Protein 6TJ2 (pdb70)

Secondary structure (DSSP, 8-state):
---EEEEE--SS--GGGGHHHHHHHHHTT-EEE----TTSTT---TT--HHHHHHHHHHHHHHTT--SEEEEEEETHHHHHHHHHHH-GGGEEEEEEEEE--PPTT--SGGGS-HHHHHHHHHHHHHHSSSEEPPPHHHHHHHTSTTS-HHHHHHHHHT---EESHHHHSPP--HHHHH----EEEEEETT--SS-SSTTSIIIIIHHTTSS-EEEEES--SSSHHHH-HHHHHHHHHHHH--/---EEEEE--TT--GGGGHHHHHHHHHTT-EEE----TTSTT---TT--HHHHHHHHHHHHHHHT--SEEEEEEETHHHHHHHHHHH-GGGEEEEEEEEE--PPTT--SGGGS-HHHHHHHHHHHHHHSSSEEPPPHHHHHHHTSTTS-HHHHHHHHTT-PPEESHHHH-----HHHHH----EEEEEETT--SS-SSTTSIIIIIHHTTSS-EEEEES--SSSHHHH-HHHHHHHHHHHH--/--EEEEE--SS--GGGGHHHHHHHHHTT-EEE----TTSTT---TT--HHHHHHHHHHHHHHTT--SEEEEEEETHHHHHHHHHHHSGGGEEEEEEEEE--PPTT--SGGGS-HHHHHHHHHHHHHHSSSEE---HHHHHHHTSTTS-HHHHHHHHHT-PPEESHHHHS----HHHHH--S-EEEEEETT--SS-SSTTSIIIIIHHTTSS-EEEEES--SSSHHHH-HHHHHHHHHHHH--

Nearest PDB structures (foldseek):
  6tj2-assembly1_C  TM=1.004E+00  e=2.097E-55  Paenibacillus sp. VTT E-133280
  8ynv-assembly4_D  TM=6.968E-01  e=6.556E-12  Bacillus thuringiensis
  8ynw-assembly4_D  TM=6.694E-01  e=3.929E-11  Bacillus thuringiensis
  5z82-assembly1_A  TM=6.904E-01  e=8.462E-10  Striga hermonthica
  3bf8-assembly2_B  TM=5.381E-01  e=4.464E-10  Escherichia coli

Sequence (728 aa):
TPLTFVLIHGSWATAGFWDETASELRKLGHTVYTPEYAGHGADKNNNVTHEQITKSVVDYIKQKDLKDFILLGHSFGGSVIQTVSQQVPDRIKRIVFFDAFAPLDGQSVADQFPAESLKSFEQLRDASGNNTITLPFPLFRDTFVNTASLAQAQAFYKQAPPEPATPLFEKLDLKKFYSLQIPKSYLYLTEDTAIPQGPYGFHPTQSSHLGVFRFIEGKGDHMTTVRTEPKMMAELMVKAGRDTPLTFVLIHGSWATAGFWDETASELRKLGHTVYTPEYAGHGADKKNNNVTHEQITKSVVDYIKQKDLKDFILLGHSSFGGSVIQTVSQQVPDRIKRIVFFDAFAPLDGQSVADQFPAESLKSFEQLRDASGNNTITLPFPLFRDTFVNTASLAQAQAFYKQAPPEPATPLFEKLDLKKFYSLQIPKSYLYLTEDTAIPQGPYGFHPTQSSHLGVFRFIEGKGDHMTTVRTEPKMMAELMVKAGRDPLTFVLIHGSWATAGFWDETASELRKLGHTVYTPEYAGHGADKNNNVTHEQITKSVVDYIKQKDLKDFILLGHSFGGSVIQTVSQQVPDRIKRIVFFDAFAPLDGQSVADQFPAESLKSFEQLRDASGNNTITLPFPLFRDTFVNTASLAQAQAFYKQAPPEPATPLFEKLDLKKFYSLQIPKSYLYLTEDTAIPQGPYGFHPTQSSHLGVFRFIEGKGDHMTTVRTEPKMMAELMVKAGRD

Structure (mmCIF, N/CA/C/O backbone):
data_6TJ2
#
_entry.id   6TJ2
#
_cell.length_a   47.860
_cell.length_b   112.430
_cell.length_c   126.850
_cell.angle_alpha   90.000
_cell.angle_beta   90.000
_cell.angle_gamma   90.000
#
_symmetry.space_group_name_H-M   'P 21 21 21'
#
loop_
_entity.id
_entity.type
_entity.pdbx_description
1 polymer 'Alpha/beta hydrolase'
2 water water
#
loop_
_atom_site.group_PDB
_atom_site.id
_atom_site.type_symbol
_atom_site.label_atom_id
_atom_site.label_alt_id
_atom_site.label_comp_id
_atom_site.label_asym_id
_atom_site.label_entity_id
_atom_site.label_seq_id
_atom_site.pdbx_PDB_ins_code
_atom_site.Cartn_x
_atom_site.Cartn_y
_atom_site.Cartn_z
_atom_site.occupancy
_atom_site.B_iso_or_equiv
_atom_site.auth_seq_id
_atom_site.auth_comp_id
_atom_site.auth_asym_id
_atom_site.auth_atom_id
_atom_site.pdbx_PDB_model_num
ATOM 1 N N . THR A 1 43 ? 28.398 102.039 138.841 1.00 19.58 11 THR A N 1
ATOM 2 C CA . THR A 1 43 ? 29.132 101.349 139.918 1.00 22.91 11 THR A CA 1
ATOM 3 C C . THR A 1 43 ? 30.207 102.306 140.424 1.00 18.83 11 THR A C 1
ATOM 4 O O . THR A 1 43 ? 30.890 102.900 139.611 1.00 17.05 11 THR A O 1
ATOM 8 N N . PRO A 1 44 ? 30.435 102.460 141.740 1.00 15.66 12 PRO A N 1
ATOM 9 C CA . PRO A 1 44 ? 31.525 103.300 142.219 1.00 15.80 12 PRO A CA 1
ATOM 10 C C . PRO A 1 44 ? 32.901 102.753 141.811 1.00 13.96 12 PRO A C 1
ATOM 11 O O . PRO A 1 44 ? 33.123 101.543 141.756 1.00 15.74 12 PRO A O 1
ATOM 15 N N . LEU A 1 45 ? 33.760 103.675 141.466 1.00 13.62 13 LEU A N 1
ATOM 16 C CA . LEU A 1 45 ? 35.132 103.434 141.007 1.00 13.94 13 LEU A CA 1
ATOM 17 C C . LEU A 1 45 ? 36.108 104.074 142.011 1.00 12.90 13 LEU A C 1
ATOM 18 O O . LEU A 1 45 ? 35.758 105.052 142.702 1.00 14.19 13 LEU A O 1
ATOM 23 N N . THR A 1 46 ? 37.316 103.528 142.055 1.00 13.23 14 THR A N 1
ATOM 24 C CA . THR A 1 46 ? 38.390 104.148 142.824 1.00 13.57 14 THR A CA 1
ATOM 25 C C . THR A 1 46 ? 39.419 104.598 141.795 1.00 12.61 14 THR A C 1
ATOM 26 O O . THR A 1 46 ? 39.892 103.764 141.007 1.00 14.34 14 THR A O 1
ATOM 30 N N . PHE A 1 47 ? 39.771 105.855 141.801 1.00 11.62 15 PHE A N 1
ATOM 31 C CA . PHE A 1 47 ? 40.797 106.462 140.908 1.00 11.69 15 PHE A CA 1
ATOM 32 C C . PHE A 1 47 ? 42.029 106.786 141.731 1.00 11.15 15 PHE A C 1
ATOM 33 O O . PHE A 1 47 ? 41.944 107.365 142.845 1.00 12.21 15 PHE A O 1
ATOM 41 N N . VAL A 1 48 ? 43.187 106.540 141.151 1.00 11.14 16 VAL A N 1
ATOM 42 C CA . VAL A 1 48 ? 44.495 107.084 141.580 1.00 10.72 16 VAL A CA 1
ATOM 43 C C . VAL A 1 48 ? 44.975 107.975 140.440 1.00 10.75 16 VAL A C 1
ATOM 44 O O . VAL A 1 48 ? 45.272 107.441 139.350 1.00 10.91 16 VAL A O 1
ATOM 48 N N . LEU A 1 49 ? 45.000 109.283 140.660 1.00 10.50 17 LEU A N 1
ATOM 49 C CA . LEU A 1 49 ? 45.270 110.289 139.615 1.00 10.59 17 LEU A CA 1
ATOM 50 C C . LEU A 1 49 ? 46.713 110.747 139.743 1.00 9.84 17 LEU A C 1
ATOM 51 O O . LEU A 1 49 ? 47.072 111.209 140.827 1.00 11.04 17 LEU A O 1
ATOM 56 N N . ILE A 1 50 ? 47.472 110.633 138.673 1.00 9.55 18 ILE A N 1
ATOM 57 C CA . ILE A 1 50 ? 48.923 110.975 138.605 1.00 10.14 18 ILE A CA 1
ATOM 58 C C . ILE A 1 50 ? 49.093 112.167 137.692 1.00 9.75 18 ILE A C 1
ATOM 59 O O . ILE A 1 50 ? 48.884 112.051 136.473 1.00 10.66 18 ILE A O 1
ATOM 64 N N . HIS A 1 51 ? 49.469 113.299 138.273 1.00 9.86 19 HIS A N 1
ATOM 65 C CA . HIS A 1 51 ? 49.725 114.516 137.502 1.00 9.99 19 HIS A CA 1
ATOM 66 C C . HIS A 1 51 ? 50.990 114.350 136.651 1.00 9.85 19 HIS A C 1
ATOM 67 O O . HIS A 1 51 ? 51.806 113.452 136.909 1.00 10.16 19 HIS A O 1
ATOM 74 N N . GLY A 1 52 ? 51.169 115.291 135.755 1.00 10.66 20 GLY A N 1
ATOM 75 C CA . GLY A 1 52 ? 52.346 115.351 134.910 1.00 10.29 20 GLY A CA 1
ATOM 76 C C . GLY A 1 52 ? 53.276 116.476 135.286 1.00 10.23 20 GLY A C 1
ATOM 77 O O . GLY A 1 52 ? 53.314 116.921 136.454 1.00 10.42 20 GLY A O 1
ATOM 78 N N . SER A 1 53 ? 54.110 116.879 134.356 1.00 11.25 21 SER A N 1
ATOM 79 C CA . SER A 1 53 ? 55.166 117.881 134.599 1.00 10.45 21 SER A CA 1
ATOM 80 C C . SER A 1 53 ? 54.565 119.281 134.729 1.00 10.80 21 SER A C 1
ATOM 81 O O . SER A 1 53 ? 53.423 119.576 134.245 1.00 11.56 21 SER A O 1
ATOM 84 N N . TRP A 1 54 ? 55.288 120.171 135.386 1.00 10.85 22 TRP A N 1
ATOM 85 C CA . TRP A 1 54 ? 54.866 121.576 135.551 1.00 10.83 22 TRP A CA 1
ATOM 86 C C . TRP A 1 54 ? 53.514 121.576 136.298 1.00 10.90 22 TRP A C 1
ATOM 87 O O . TRP A 1 54 ? 52.641 122.371 135.949 1.00 11.50 22 TRP A O 1
ATOM 98 N N . ALA A 1 55 ? 53.345 120.701 137.252 1.00 11.22 23 ALA A N 1
ATOM 99 C CA . ALA A 1 55 ? 52.073 120.514 137.950 1.00 11.36 23 ALA A CA 1
ATOM 100 C C . ALA A 1 55 ? 52.371 119.874 139.295 1.00 11.97 23 ALA A C 1
ATOM 101 O O . ALA A 1 55 ? 53.418 119.281 139.521 1.00 11.62 23 ALA A O 1
ATOM 103 N N . THR A 1 56 ? 51.423 119.964 140.192 1.00 11.94 24 THR A N 1
ATOM 104 C CA . THR A 1 56 ? 51.419 119.290 141.495 1.00 12.19 24 THR A CA 1
ATOM 105 C C . THR A 1 56 ? 50.124 118.479 141.614 1.00 11.74 24 THR A C 1
ATOM 106 O O . THR A 1 56 ? 49.255 118.488 140.712 1.00 12.11 24 THR A O 1
ATOM 110 N N . ALA A 1 57 ? 49.960 117.790 142.728 1.00 11.84 25 ALA A N 1
ATOM 111 C CA . ALA A 1 57 ? 48.699 117.052 143.001 1.00 12.27 25 ALA A CA 1
ATOM 112 C C . ALA A 1 57 ? 47.500 118.003 142.955 1.00 12.53 25 ALA A C 1
ATOM 113 O O . ALA A 1 57 ? 46.375 117.528 142.684 1.00 12.97 25 ALA A O 1
ATOM 115 N N . GLY A 1 58 ? 47.698 119.295 143.212 1.00 11.98 26 GLY A N 1
ATOM 116 C CA . GLY A 1 58 ? 46.646 120.331 143.160 1.00 11.72 26 GLY A CA 1
ATOM 117 C C . GLY A 1 58 ? 46.014 120.477 141.791 1.00 11.20 26 GLY A C 1
ATOM 118 O O . GLY A 1 58 ? 44.918 121.047 141.684 1.00 12.99 26 GLY A O 1
ATOM 119 N N . PHE A 1 59 ? 46.682 120.004 140.757 1.00 11.44 27 PHE A N 1
ATOM 120 C CA . PHE A 1 59 ? 46.121 119.988 139.388 1.00 11.89 27 PHE A CA 1
ATOM 121 C C . PHE A 1 59 ? 44.728 119.393 139.423 1.00 11.59 27 PHE A C 1
ATOM 122 O O . PHE A 1 59 ? 43.897 119.841 138.632 1.00 11.61 27 PHE A O 1
ATOM 130 N N . TRP A 1 60 ? 44.535 118.327 140.205 1.00 11.50 28 TRP A N 1
ATOM 131 C CA . TRP A 1 60 ? 43.294 117.528 140.243 1.00 11.63 28 TRP A CA 1
ATOM 132 C C . TRP A 1 60 ? 42.217 118.102 141.161 1.00 12.23 28 TRP A C 1
ATOM 133 O O . TRP A 1 60 ? 41.170 117.494 141.230 1.00 12.74 28 TRP A O 1
ATOM 144 N N . ASP A 1 61 ? 42.436 119.257 141.798 1.00 11.59 29 ASP A N 1
ATOM 145 C CA . ASP A 1 61 ? 41.523 119.631 142.906 1.00 12.32 29 ASP A CA 1
ATOM 146 C C . ASP A 1 61 ? 40.063 119.643 142.440 1.00 11.61 29 ASP A C 1
ATOM 147 O O . ASP A 1 61 ? 39.199 118.989 143.090 1.00 12.84 29 ASP A O 1
ATOM 152 N N . GLU A 1 62 ? 39.776 120.351 141.380 1.00 11.93 30 GLU A N 1
ATOM 153 C CA . GLU A 1 62 ? 38.354 120.568 140.962 1.00 12.26 30 GLU A CA 1
ATOM 154 C C . GLU A 1 62 ? 37.778 119.270 140.424 1.00 11.67 30 GLU A C 1
ATOM 155 O O . GLU A 1 62 ? 36.622 118.909 140.696 1.00 12.28 30 GLU A O 1
ATOM 161 N N . THR A 1 63 ? 38.503 118.619 139.549 1.00 11.88 31 THR A N 1
ATOM 162 C CA . THR A 1 63 ? 38.008 117.390 138.910 1.00 11.86 31 THR A CA 1
ATOM 163 C C . THR A 1 63 ? 37.854 116.280 139.924 1.00 12.40 31 THR A C 1
ATOM 164 O O . THR A 1 63 ? 36.834 115.524 139.901 1.00 11.90 31 THR A O 1
ATOM 168 N N . ALA A 1 64 ? 38.798 116.138 140.852 1.00 12.07 32 ALA A N 1
ATOM 169 C CA . ALA A 1 64 ? 38.644 115.121 141.912 1.00 11.76 32 ALA A CA 1
ATOM 170 C C . ALA A 1 64 ? 37.387 115.386 142.770 1.00 11.15 32 ALA A C 1
ATOM 171 O O . ALA A 1 64 ? 36.714 114.433 143.101 1.00 12.60 32 ALA A O 1
ATOM 173 N N . SER A 1 65 ? 37.155 116.643 143.077 1.00 12.24 33 SER A N 1
ATOM 174 C CA . SER A 1 65 ? 35.966 117.027 143.877 1.00 13.13 33 SER A CA 1
ATOM 175 C C . SER A 1 65 ? 34.714 116.600 143.116 1.00 15.19 33 SER A C 1
ATOM 176 O O . SER A 1 65 ? 33.772 116.014 143.716 1.00 14.36 33 SER A O 1
ATOM 179 N N . GLU A 1 66 ? 34.654 116.800 141.808 1.00 12.36 34 GLU A N 1
ATOM 180 C CA . GLU A 1 66 ? 33.456 116.388 141.015 1.00 12.64 34 GLU A CA 1
ATOM 181 C C . GLU A 1 66 ? 33.346 114.874 140.952 1.00 12.45 34 GLU A C 1
ATOM 182 O O . GLU A 1 66 ? 32.222 114.333 140.951 1.00 13.84 34 GLU A O 1
ATOM 188 N N . LEU A 1 67 ? 34.442 114.144 140.824 1.00 11.74 35 LEU A N 1
ATOM 189 C CA . LEU A 1 67 ? 34.403 112.674 140.868 1.00 11.94 35 LEU A CA 1
ATOM 190 C C . LEU A 1 67 ? 33.858 112.189 142.201 1.00 13.43 35 LEU A C 1
ATOM 191 O O . LEU A 1 67 ? 33.048 111.219 142.200 1.00 14.15 35 LEU A O 1
ATOM 196 N N . ARG A 1 68 ? 34.249 112.826 143.299 1.00 12.80 36 ARG A N 1
ATOM 197 C CA . ARG A 1 68 ? 33.776 112.386 144.627 1.00 13.40 36 ARG A CA 1
ATOM 198 C C . ARG A 1 68 ? 32.260 112.636 144.740 1.00 15.67 36 ARG A C 1
ATOM 199 O O . ARG A 1 68 ? 31.568 111.823 145.341 1.00 16.85 36 ARG A O 1
ATOM 207 N N . LYS A 1 69 ? 31.761 113.709 144.141 1.00 14.69 37 LYS A N 1
ATOM 208 C CA . LYS A 1 69 ? 30.304 114.001 144.175 1.00 15.80 37 LYS A CA 1
ATOM 209 C C . LYS A 1 69 ? 29.544 112.913 143.437 1.00 17.23 37 LYS A C 1
ATOM 210 O O . LYS A 1 69 ? 28.349 112.735 143.772 1.00 19.24 37 LYS A O 1
ATOM 216 N N . LEU A 1 70 ? 30.110 112.234 142.447 1.00 16.23 38 LEU A N 1
ATOM 217 C CA . LEU A 1 70 ? 29.488 111.123 141.712 1.00 16.99 38 LEU A CA 1
ATOM 218 C C . LEU A 1 70 ? 29.592 109.816 142.487 1.00 16.02 38 LEU A C 1
ATOM 219 O O . LEU A 1 70 ? 29.116 108.795 141.963 1.00 19.25 38 LEU A O 1
ATOM 224 N N . GLY A 1 71 ? 30.231 109.805 143.664 1.00 15.61 39 GLY A N 1
ATOM 225 C CA . GLY A 1 71 ? 30.313 108.619 144.520 1.00 17.19 39 GLY A CA 1
ATOM 226 C C . GLY A 1 71 ? 31.617 107.872 144.398 1.00 15.93 39 GLY A C 1
ATOM 227 O O . GLY A 1 71 ? 31.730 106.764 144.951 1.00 16.95 39 GLY A O 1
ATOM 228 N N . HIS A 1 72 ? 32.564 108.354 143.586 1.00 13.68 40 HIS A N 1
ATOM 229 C CA . HIS A 1 72 ? 33.852 107.673 143.385 1.00 12.97 40 HIS A CA 1
ATOM 230 C C . HIS A 1 72 ? 34.864 108.058 144.478 1.00 12.81 40 HIS A C 1
ATOM 231 O O . HIS A 1 72 ? 34.804 109.178 145.031 1.00 14.88 40 HIS A O 1
ATOM 238 N N . THR A 1 73 ? 35.776 107.162 144.726 1.00 12.62 41 THR A N 1
ATOM 239 C CA . THR A 1 73 ? 36.897 107.377 145.647 1.00 12.53 41 THR A CA 1
ATOM 240 C C . THR A 1 73 ? 38.096 107.858 144.812 1.00 11.84 41 THR A C 1
ATOM 241 O O . THR A 1 73 ? 38.340 107.282 143.751 1.00 12.95 41 THR A O 1
ATO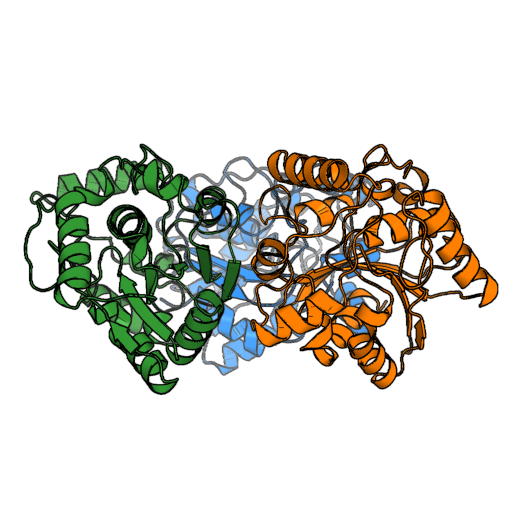M 245 N N . VAL A 1 74 ? 38.714 108.940 145.239 1.00 11.45 42 VAL A N 1
ATOM 246 C CA . VAL A 1 74 ? 39.768 109.563 144.398 1.00 11.42 42 VAL A CA 1
ATOM 247 C C . VAL A 1 74 ? 40.996 109.844 145.267 1.00 11.50 42 VAL A C 1
ATOM 248 O O . VAL A 1 74 ? 40.881 110.590 146.265 1.00 13.44 42 VAL A O 1
ATOM 252 N N . TYR A 1 75 ? 42.129 109.306 144.885 1.00 10.92 43 TYR A N 1
ATOM 253 C CA . TYR A 1 75 ? 43.453 109.565 145.513 1.00 11.80 43 TYR A CA 1
ATOM 254 C C . TYR A 1 75 ? 44.279 110.389 144.536 1.00 11.80 43 TYR A C 1
ATOM 255 O O . TYR A 1 75 ? 44.315 110.067 143.319 1.00 11.69 43 TYR A O 1
ATOM 264 N N . THR A 1 76 ? 44.877 111.461 144.994 1.00 10.96 44 THR A N 1
ATOM 265 C CA . THR A 1 76 ? 45.754 112.350 144.188 1.00 11.37 44 THR A CA 1
ATOM 266 C C . THR A 1 76 ? 47.117 112.481 144.866 1.00 11.14 44 THR A C 1
ATOM 267 O O . THR A 1 76 ? 47.397 113.520 145.445 1.00 12.91 44 THR A O 1
ATOM 271 N N . PRO A 1 77 ? 47.949 111.455 144.800 1.00 11.03 45 PRO A N 1
ATOM 272 C CA . PRO A 1 77 ? 49.243 111.499 145.492 1.00 11.04 45 PRO A CA 1
ATOM 273 C C . PRO A 1 77 ? 50.154 112.552 144.885 1.00 11.35 45 PRO A C 1
ATOM 274 O O . PRO A 1 77 ? 50.182 112.750 143.647 1.00 12.49 45 PRO A O 1
ATOM 278 N N . GLU A 1 78 ? 50.982 113.118 145.731 1.00 11.81 46 GLU A N 1
ATOM 279 C CA . GLU A 1 78 ? 52.157 113.848 145.247 1.00 11.89 46 GLU A CA 1
ATOM 280 C C . GLU A 1 78 ? 53.322 112.845 145.106 1.00 11.57 46 GLU A C 1
ATOM 281 O O . GLU A 1 78 ? 53.259 111.715 145.663 1.00 14.62 46 GLU A O 1
ATOM 287 N N . TYR A 1 79 ? 54.309 113.195 144.296 1.00 10.90 47 TYR A N 1
ATOM 288 C CA . TYR A 1 79 ? 55.434 112.276 144.043 1.00 11.71 47 TYR A CA 1
ATOM 289 C C . TYR A 1 79 ? 56.766 113.014 144.147 1.00 11.13 47 TYR A C 1
ATOM 290 O O . TYR A 1 79 ? 56.782 114.200 144.191 1.00 11.66 47 TYR A O 1
ATOM 299 N N . ALA A 1 80 ? 57.827 112.227 144.112 1.00 11.36 48 ALA A N 1
ATOM 300 C CA . ALA A 1 80 ? 59.176 112.713 144.453 1.00 11.82 48 ALA A CA 1
ATOM 301 C C . ALA A 1 80 ? 59.558 113.903 143.574 1.00 11.50 48 ALA A C 1
ATOM 302 O O . ALA A 1 80 ? 59.265 113.942 142.368 1.00 11.32 48 ALA A O 1
ATOM 304 N N . GLY A 1 81 ? 60.177 114.901 144.205 1.00 12.42 49 GLY A N 1
ATOM 305 C CA . GLY A 1 81 ? 60.692 116.086 143.523 1.00 13.19 49 GLY A CA 1
ATOM 306 C C . GLY A 1 81 ? 59.618 117.031 143.027 1.00 13.50 49 GLY A C 1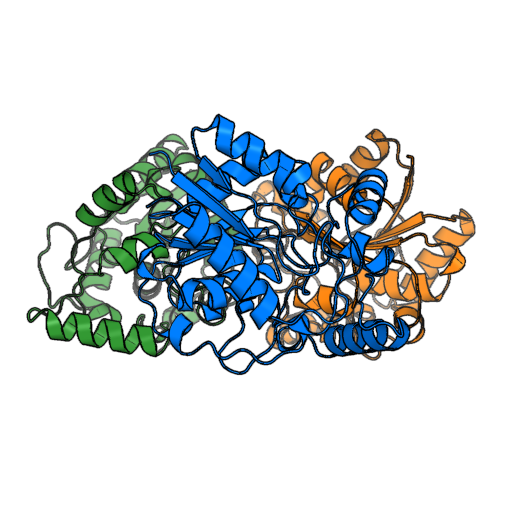
ATOM 307 O O . GLY A 1 81 ? 59.923 117.989 142.304 1.00 14.31 49 GLY A O 1
ATOM 308 N N . HIS A 1 82 ? 58.372 116.791 143.426 1.00 12.10 50 HIS A N 1
ATOM 309 C CA . HIS A 1 82 ? 57.224 117.617 143.034 1.00 12.32 50 HIS A CA 1
ATOM 310 C C . HIS A 1 82 ? 56.456 118.024 144.284 1.00 13.00 50 HIS A C 1
ATOM 311 O O . HIS A 1 82 ? 56.660 117.471 145.375 1.00 13.18 50 HIS A O 1
ATOM 318 N N . GLY A 1 83 ? 55.645 119.044 144.144 1.00 15.34 51 GLY A N 1
ATOM 319 C CA . GLY A 1 83 ? 54.982 119.648 145.312 1.00 14.71 51 GLY A CA 1
ATOM 320 C C . GLY A 1 83 ? 56.007 120.210 146.249 1.00 17.73 51 GLY A C 1
ATOM 321 O O . GLY A 1 83 ? 56.936 120.920 145.814 1.00 18.61 51 GLY A O 1
ATOM 322 N N . ALA A 1 84 ? 55.847 119.965 147.521 1.00 16.19 52 ALA A N 1
ATOM 323 C CA . ALA A 1 84 ? 56.768 120.503 148.520 1.00 17.57 52 ALA A CA 1
ATOM 324 C C . ALA A 1 84 ? 58.076 119.716 148.542 1.00 18.25 52 ALA A C 1
ATOM 325 O O . ALA A 1 84 ? 59.004 120.163 149.212 1.00 20.54 52 ALA A O 1
ATOM 327 N N . ASP A 1 85 ? 58.214 118.566 147.897 1.00 18.42 53 ASP A N 1
ATOM 328 C CA . ASP A 1 85 ? 59.470 117.753 147.947 1.00 16.96 53 ASP A CA 1
ATOM 329 C C . ASP A 1 85 ? 60.512 118.345 146.985 1.00 17.69 53 ASP A C 1
ATOM 330 O O . ASP A 1 85 ? 60.346 118.227 145.776 1.00 19.51 53 ASP A O 1
ATOM 335 N N . LYS A 1 86 ? 61.526 119.084 147.451 1.00 18.78 54 LYS A N 1
ATOM 336 C CA . LYS A 1 86 ? 62.512 119.789 146.596 1.00 19.92 54 LYS A CA 1
ATOM 337 C C . LYS A 1 86 ? 63.633 118.831 146.256 1.00 19.49 54 LYS A C 1
ATOM 338 O O . LYS A 1 86 ? 64.383 118.400 147.123 1.00 21.01 54 LYS A O 1
ATOM 344 N N . ASN A 1 87 ? 63.710 118.476 144.980 1.00 15.20 55 ASN A N 1
ATOM 345 C CA . ASN A 1 87 ? 64.817 117.629 144.499 1.00 14.85 55 ASN A CA 1
ATOM 346 C C . ASN A 1 87 ? 64.980 117.835 143.001 1.00 15.06 55 ASN A C 1
ATOM 347 O O . ASN A 1 87 ? 64.355 117.115 142.200 1.00 14.40 55 ASN A O 1
ATOM 352 N N . ASN A 1 88 ? 65.787 118.811 142.631 1.00 13.83 56 ASN A N 1
ATOM 353 C CA . ASN A 1 88 ? 66.057 119.108 141.209 1.00 13.60 56 ASN A CA 1
ATOM 354 C C . ASN A 1 88 ? 66.734 117.935 140.497 1.00 13.26 56 ASN A C 1
ATOM 355 O O . ASN A 1 88 ? 66.708 117.936 139.270 1.00 13.47 56 ASN A O 1
ATOM 360 N N . ASN A 1 89 ? 67.289 116.996 141.242 1.00 13.70 57 ASN A N 1
ATOM 361 C CA . ASN A 1 89 ? 67.993 115.850 140.658 1.00 13.90 57 ASN A CA 1
ATOM 362 C C . ASN A 1 89 ? 67.207 114.562 140.779 1.00 12.82 57 ASN A C 1
ATOM 363 O O . ASN A 1 89 ? 67.749 113.465 140.557 1.00 13.93 57 ASN A O 1
ATOM 368 N N . VAL A 1 90 ? 65.905 114.667 141.036 1.00 12.30 58 VAL A N 1
ATOM 369 C CA . VAL A 1 90 ? 65.033 113.479 141.134 1.00 11.86 58 VAL A CA 1
ATOM 370 C C . VAL A 1 90 ? 65.090 112.655 139.851 1.00 10.95 58 VAL A C 1
ATOM 371 O O . VAL A 1 90 ? 65.244 113.209 138.744 1.00 11.97 58 VAL A O 1
ATOM 375 N N . THR A 1 91 ? 65.009 111.323 140.024 1.00 11.46 59 THR A N 1
ATOM 376 C CA . THR A 1 91 ? 64.983 110.374 138.905 1.00 11.46 59 THR A CA 1
ATOM 377 C C . THR A 1 91 ? 63.604 109.772 138.696 1.00 11.66 59 THR A C 1
ATOM 378 O O . THR A 1 91 ? 62.750 109.795 139.581 1.00 11.14 59 THR A O 1
ATOM 382 N N . HIS A 1 92 ? 63.421 109.181 137.534 1.00 10.86 60 HIS A N 1
ATOM 383 C CA . HIS A 1 92 ? 62.140 108.469 137.243 1.00 11.16 60 HIS A CA 1
ATOM 384 C C . HIS A 1 92 ? 61.942 107.324 138.224 1.00 11.76 60 HIS A C 1
ATOM 385 O O . HIS A 1 92 ? 60.797 107.085 138.688 1.00 12.33 60 HIS A O 1
ATOM 392 N N . GLU A 1 93 ? 62.997 106.626 138.610 1.00 12.27 61 GLU A N 1
ATOM 393 C CA . GLU A 1 93 ? 62.884 105.524 139.581 1.00 12.84 61 GLU A CA 1
ATOM 394 C C . GLU A 1 93 ? 62.393 106.068 140.921 1.00 12.32 61 GLU A C 1
ATOM 395 O O . GLU A 1 93 ? 61.566 105.429 141.548 1.00 12.55 61 GLU A O 1
ATOM 401 N N . GLN A 1 94 ? 62.900 107.204 141.357 1.00 11.67 62 GLN A N 1
ATOM 402 C CA . GLN A 1 94 ? 62.484 107.770 142.655 1.00 11.84 62 GLN A CA 1
ATOM 403 C C . GLN A 1 94 ? 61.013 108.195 142.574 1.00 10.75 62 GLN A C 1
ATOM 404 O O . GLN A 1 94 ? 60.258 108.003 143.540 1.00 11.41 62 GLN A O 1
ATOM 410 N N . ILE A 1 95 ? 60.591 108.796 141.459 1.00 11.54 63 ILE A N 1
ATOM 411 C CA . ILE A 1 95 ? 59.148 109.176 141.297 1.00 10.33 63 ILE A CA 1
ATOM 412 C C . ILE A 1 95 ? 58.317 107.906 141.352 1.00 10.75 63 ILE A C 1
ATOM 413 O O . ILE A 1 95 ? 57.289 107.856 142.101 1.00 11.49 63 ILE A O 1
ATOM 418 N N . THR A 1 96 ? 58.669 106.883 140.617 1.00 11.04 64 THR A N 1
ATOM 419 C CA . THR A 1 96 ? 57.897 105.644 140.523 1.00 10.85 64 THR A CA 1
ATOM 420 C C . THR A 1 96 ? 57.802 105.035 141.915 1.00 10.98 64 THR A C 1
ATOM 421 O O . THR A 1 96 ? 56.722 104.653 142.332 1.00 12.21 64 THR A O 1
ATOM 425 N N . LYS A 1 97 ? 58.922 104.975 142.653 1.00 11.50 65 LYS A N 1
ATOM 426 C CA . LYS A 1 97 ? 58.924 104.363 143.977 1.00 12.17 65 LYS A CA 1
ATOM 427 C C . LYS A 1 97 ? 58.039 105.172 144.894 1.00 11.96 65 LYS A C 1
ATOM 428 O O . LYS A 1 97 ? 57.295 104.556 145.697 1.00 12.05 65 LYS A O 1
ATOM 434 N N . SER A 1 98 ? 58.032 106.479 144.801 1.00 11.49 66 SER A N 1
ATOM 435 C CA . SER A 1 98 ? 57.143 107.271 145.703 1.00 12.04 66 SER A CA 1
ATOM 436 C C . SER A 1 98 ? 55.661 106.940 145.474 1.00 11.19 66 SER A C 1
ATOM 437 O O . SER A 1 98 ? 54.862 106.890 146.415 1.00 13.46 66 SER A O 1
ATOM 440 N N . VAL A 1 99 ? 55.259 106.697 144.239 1.00 10.79 67 VAL A N 1
ATOM 441 C CA . VAL A 1 99 ? 53.847 106.359 143.946 1.00 10.69 67 VAL A CA 1
ATOM 442 C C . VAL A 1 99 ? 53.562 104.927 144.341 1.00 11.76 67 VAL A C 1
ATOM 443 O O . VAL A 1 99 ? 52.511 104.643 144.949 1.00 11.56 67 VAL A O 1
ATOM 447 N N . VAL A 1 100 ? 54.466 104.006 144.075 1.00 11.40 68 VAL A N 1
ATOM 448 C CA . VAL A 1 100 ? 54.274 102.590 144.501 1.00 11.74 68 VAL A CA 1
ATOM 449 C C . VAL A 1 100 ? 54.168 102.553 146.025 1.00 12.32 68 VAL A C 1
ATOM 450 O O . VAL A 1 100 ? 53.283 101.826 146.557 1.00 13.31 68 VAL A O 1
ATOM 454 N N . ASP A 1 101 ? 55.015 103.284 146.728 1.00 12.21 69 ASP A N 1
ATOM 455 C CA . ASP A 1 101 ? 54.971 103.269 148.217 1.00 13.39 69 ASP A CA 1
ATOM 456 C C . ASP A 1 101 ? 53.647 103.847 148.697 1.00 14.19 69 ASP A C 1
ATOM 457 O O . ASP A 1 101 ? 53.110 103.363 149.696 1.00 14.62 69 ASP A O 1
ATOM 462 N N . TYR A 1 102 ? 53.124 104.880 148.055 1.00 13.09 70 TYR A N 1
ATOM 463 C CA . TYR A 1 102 ? 51.819 105.470 148.469 1.00 12.51 70 TYR A CA 1
ATOM 464 C C . TYR A 1 102 ? 50.738 104.409 148.317 1.00 13.34 70 TYR A C 1
ATOM 465 O O . TYR A 1 102 ? 49.894 104.202 149.248 1.00 13.16 70 TYR A O 1
ATOM 474 N N . ILE A 1 103 ? 50.712 103.704 147.200 1.00 12.36 71 ILE A N 1
ATOM 475 C CA . ILE A 1 103 ? 49.714 102.643 146.901 1.00 12.82 71 ILE A CA 1
ATOM 476 C C . ILE A 1 103 ? 49.853 101.526 147.939 1.00 14.27 71 ILE A C 1
ATOM 477 O O . ILE A 1 103 ? 48.822 101.092 148.499 1.00 14.24 71 ILE A O 1
ATOM 482 N N . LYS A 1 104 ? 51.061 101.125 148.298 1.00 13.42 72 LYS A N 1
ATOM 483 C CA . LYS A 1 104 ? 51.247 99.976 149.223 1.00 15.32 72 LYS A CA 1
ATOM 484 C C . LYS A 1 104 ? 50.860 100.426 150.619 1.00 14.86 72 LYS A C 1
ATOM 485 O O . LYS A 1 104 ? 50.216 99.657 151.351 1.00 16.61 72 LYS A O 1
ATOM 491 N N . GLN A 1 105 ? 51.184 101.633 150.995 1.00 14.71 73 GLN A N 1
ATOM 492 C CA . GLN A 1 105 ? 50.961 102.089 152.397 1.00 17.29 73 GLN A CA 1
ATOM 493 C C . GLN A 1 105 ? 49.464 102.210 152.647 1.00 17.56 73 GLN A C 1
ATOM 494 O O . GLN A 1 105 ? 49.031 101.879 153.759 1.00 18.34 73 GLN A O 1
ATOM 500 N N . LYS A 1 106 ? 48.694 102.633 151.656 1.00 15.84 74 LYS A N 1
ATOM 501 C CA . LYS A 1 106 ? 47.217 102.702 151.788 1.00 16.83 74 LYS A CA 1
ATOM 502 C C . LYS A 1 106 ? 46.590 101.381 151.388 1.00 15.14 74 LYS A C 1
ATOM 503 O O . LYS A 1 106 ? 45.331 101.289 151.442 1.00 16.90 74 LYS A O 1
ATOM 509 N N . ASP A 1 107 ? 47.348 100.360 150.995 1.00 16.57 75 ASP A N 1
ATOM 510 C CA . ASP A 1 107 ? 46.892 99.050 150.511 1.00 15.95 75 ASP A CA 1
ATOM 511 C C . ASP A 1 107 ? 45.786 99.234 149.458 1.00 16.96 75 ASP A C 1
ATOM 512 O O . ASP A 1 107 ? 44.783 98.498 149.437 1.00 16.04 75 ASP A O 1
ATOM 517 N N . LEU A 1 108 ? 46.007 100.067 148.458 1.00 13.79 76 LEU A N 1
ATOM 518 C CA . LEU A 1 108 ? 44.972 100.364 147.447 1.00 14.75 76 LEU A CA 1
ATOM 519 C C . LEU A 1 108 ? 44.911 99.191 146.486 1.00 14.74 76 LEU A C 1
ATOM 520 O O . LEU A 1 108 ? 45.986 98.652 146.118 1.00 15.14 76 LEU A O 1
ATOM 525 N N . LYS A 1 109 ? 43.709 98.775 146.077 1.00 15.52 77 LYS A N 1
ATOM 526 C CA . LYS A 1 109 ? 43.568 97.750 145.048 1.00 16.43 77 LYS A CA 1
ATOM 527 C C . LYS A 1 109 ? 42.259 97.940 144.278 1.00 15.34 77 LYS A C 1
ATOM 528 O O . LYS A 1 109 ? 41.414 98.760 144.688 1.00 16.17 77 LYS A O 1
ATOM 534 N N . ASP A 1 110 ? 42.222 97.276 143.148 1.00 13.79 78 ASP A N 1
ATOM 535 C CA . ASP A 1 110 ? 41.096 97.280 142.201 1.00 15.13 78 ASP A CA 1
ATOM 536 C C . ASP A 1 110 ? 40.766 98.723 141.816 1.00 13.56 78 ASP A C 1
ATOM 537 O O . ASP A 1 110 ? 39.598 99.085 141.730 1.00 15.79 78 ASP A O 1
ATOM 542 N N . PHE A 1 111 ? 41.799 99.490 141.473 1.00 13.48 79 PHE A N 1
ATOM 543 C CA . PHE A 1 111 ? 41.657 100.917 141.172 1.00 12.03 79 PHE A CA 1
ATOM 544 C C . PHE A 1 111 ? 41.984 101.173 139.692 1.00 13.35 79 PHE A C 1
ATOM 545 O O . PHE A 1 111 ? 42.692 100.430 138.995 1.00 12.96 79 PHE A O 1
ATOM 553 N N . ILE A 1 112 ? 41.487 102.324 139.299 1.00 12.02 80 ILE A N 1
ATOM 554 C CA . ILE A 1 112 ? 41.778 102.906 137.960 1.00 12.28 80 ILE A CA 1
ATOM 555 C C . ILE A 1 112 ? 43.013 103.770 138.123 1.00 11.89 80 ILE A C 1
ATOM 556 O O . ILE A 1 112 ? 42.960 104.757 138.887 1.00 11.92 80 ILE A O 1
ATOM 561 N N . LEU A 1 113 ? 44.107 103.442 137.450 1.00 10.59 81 LEU A N 1
ATOM 562 C CA . LEU A 1 113 ? 45.351 104.227 137.551 1.00 11.72 81 LEU A CA 1
ATOM 563 C C . LEU A 1 113 ? 45.337 105.157 136.347 1.00 10.46 81 LEU A C 1
ATOM 564 O O . LEU A 1 113 ? 45.430 104.659 135.187 1.00 11.23 81 LEU A O 1
ATOM 569 N N . LEU A 1 114 ? 45.227 106.460 136.581 1.00 10.66 82 LEU A N 1
ATOM 570 C CA . LEU A 1 114 ? 45.042 107.464 135.496 1.00 11.26 82 LEU A CA 1
ATOM 571 C C . LEU A 1 114 ? 46.182 108.442 135.538 1.00 11.28 82 LEU A C 1
ATOM 572 O O . LEU A 1 114 ? 46.423 109.020 136.619 1.00 11.78 82 LEU A O 1
ATOM 577 N N . GLY A 1 115 ? 46.842 108.674 134.421 1.00 9.61 83 GLY A N 1
ATOM 578 C CA . GLY A 1 115 ? 47.955 109.638 134.331 1.00 11.53 83 GLY A CA 1
ATOM 579 C C . GLY A 1 115 ? 47.687 110.665 133.278 1.00 10.29 83 GLY A C 1
ATOM 580 O O . GLY A 1 115 ? 47.070 110.351 132.255 1.00 10.92 83 GLY A O 1
ATOM 581 N N . HIS A 1 116 ? 48.099 111.901 133.528 1.00 10.34 84 HIS A N 1
ATOM 582 C CA . HIS A 1 116 ? 48.070 113.040 132.589 1.00 10.58 84 HIS A CA 1
ATOM 583 C C . HIS A 1 116 ? 49.481 113.380 132.187 1.00 11.72 84 HIS A C 1
ATOM 584 O O . HIS A 1 116 ? 50.366 113.353 133.053 1.00 11.25 84 HIS A O 1
ATOM 591 N N . SER A 1 117 ? 49.707 113.685 130.912 1.00 11.45 85 SER A N 1
ATOM 592 C CA . SER A 1 117 ? 51.009 114.128 130.371 1.00 13.01 85 SER A CA 1
ATOM 593 C C . SER A 1 117 ? 52.156 113.202 130.801 1.00 12.14 85 SER A C 1
ATOM 594 O O . SER A 1 117 ? 52.110 111.989 130.528 1.00 13.37 85 SER A O 1
ATOM 597 N N . PHE A 1 118 ? 53.242 113.718 131.376 1.00 12.35 86 PHE A N 1
ATOM 598 C CA . PHE A 1 118 ? 54.403 112.943 131.849 1.00 12.22 86 PHE A CA 1
ATOM 599 C C . PHE A 1 118 ? 53.901 111.839 132.760 1.00 10.56 86 PHE A C 1
ATOM 600 O O . PHE A 1 118 ? 54.520 110.771 132.893 1.00 11.12 86 PHE A O 1
ATOM 608 N N . GLY A 1 119 ? 52.792 112.048 133.461 1.00 10.45 87 GLY A N 1
ATOM 609 C CA . GLY A 1 119 ? 52.169 111.029 134.273 1.00 11.30 87 GLY A CA 1
ATOM 610 C C . GLY A 1 119 ? 51.845 109.735 133.544 1.00 9.82 87 GLY A C 1
ATOM 611 O O . GLY A 1 119 ? 51.777 108.691 134.193 1.00 10.93 87 GLY A O 1
ATOM 612 N N . GLY A 1 120 ? 51.703 109.777 132.205 1.00 10.64 88 GLY A N 1
ATOM 613 C CA . GLY A 1 120 ? 51.584 108.505 131.476 1.00 10.11 88 GLY A CA 1
ATOM 614 C C . GLY A 1 120 ? 52.788 107.612 131.639 1.00 9.52 88 GLY A C 1
ATOM 615 O O . GLY A 1 120 ? 52.646 106.378 131.740 1.00 11.02 88 GLY A O 1
ATOM 616 N N . SER A 1 121 ? 53.973 108.195 131.663 1.00 10.97 89 SER A N 1
ATOM 617 C CA . SER A 1 121 ? 55.193 107.386 131.865 1.00 10.83 89 SER A CA 1
ATOM 618 C C . SER A 1 121 ? 55.249 106.809 133.275 1.00 10.07 89 SER A C 1
ATOM 619 O O . SER A 1 121 ? 55.719 105.651 133.460 1.00 10.97 89 SER A O 1
ATOM 622 N N . VAL A 1 122 ? 54.729 107.529 134.241 1.00 10.04 90 VAL A N 1
ATOM 623 C CA . VAL A 1 122 ? 54.670 107.103 135.645 1.00 11.01 90 VAL A CA 1
ATOM 624 C C . VAL A 1 122 ? 53.644 105.992 135.810 1.00 9.66 90 VAL A C 1
ATOM 625 O O . VAL A 1 122 ? 53.924 104.997 136.512 1.00 10.78 90 VAL A O 1
ATOM 629 N N . ILE A 1 123 ? 52.473 106.085 135.186 1.00 10.05 91 ILE A N 1
ATOM 630 C CA . ILE A 1 123 ? 51.526 104.957 135.301 1.00 10.49 91 ILE A CA 1
ATOM 631 C C . ILE A 1 123 ? 52.108 103.707 134.648 1.00 9.76 91 ILE A C 1
ATOM 632 O O . ILE A 1 123 ? 51.849 102.573 135.131 1.00 11.25 91 ILE A O 1
ATOM 637 N N . GLN A 1 124 ? 52.902 103.851 133.558 1.00 10.47 92 GLN A N 1
ATOM 638 C CA . GLN A 1 124 ? 53.560 102.658 132.973 1.00 10.91 92 GLN A CA 1
ATOM 639 C C . GLN A 1 124 ? 54.488 102.012 133.995 1.00 10.45 92 GLN A C 1
ATOM 640 O O . GLN A 1 124 ? 54.425 100.779 134.192 1.00 12.37 92 GLN A O 1
ATOM 646 N N . THR A 1 125 ? 55.389 102.771 134.580 1.00 10.61 93 THR A N 1
ATOM 647 C CA . THR A 1 125 ? 56.414 102.197 135.448 1.00 11.45 93 THR A CA 1
ATOM 648 C C . THR A 1 125 ? 55.809 101.740 136.765 1.00 10.58 93 THR A C 1
ATOM 649 O O . THR A 1 125 ? 56.217 100.666 137.286 1.00 12.43 93 THR A O 1
ATOM 653 N N . VAL A 1 126 ? 54.769 102.399 137.241 1.00 10.79 94 VAL A N 1
ATOM 654 C CA . VAL A 1 126 ? 54.058 101.942 138.444 1.00 11.74 94 VAL A CA 1
ATOM 655 C C . VAL A 1 126 ? 53.351 100.612 138.197 1.00 11.96 94 VAL A C 1
ATOM 656 O O . VAL A 1 126 ? 53.447 99.680 139.021 1.00 12.93 94 VAL A O 1
ATOM 660 N N . SER A 1 127 ? 52.674 100.491 137.055 1.00 12.55 95 SER A N 1
ATOM 661 C CA . SER A 1 127 ? 51.916 99.273 136.739 1.00 13.02 95 SER A CA 1
ATOM 662 C C . SER A 1 127 ? 52.844 98.083 136.658 1.00 13.90 95 SER A C 1
ATOM 663 O O . SER A 1 127 ? 52.352 96.972 136.951 1.00 17.60 95 SER A O 1
ATOM 666 N N . GLN A 1 128 ? 54.133 98.268 136.336 1.00 14.03 96 GLN A N 1
ATOM 667 C CA . GLN A 1 128 ? 55.115 97.133 136.286 1.00 16.58 96 GLN A CA 1
ATOM 668 C C . GLN A 1 128 ? 55.320 96.509 137.647 1.00 17.98 96 GLN A C 1
ATOM 669 O O . GLN A 1 128 ? 55.734 95.316 137.722 1.00 20.83 96 GLN A O 1
ATOM 675 N N . GLN A 1 129 ? 55.178 97.278 138.708 1.00 16.11 97 GLN A N 1
ATOM 676 C CA . GLN A 1 129 ? 55.506 96.856 140.079 1.00 16.97 97 GLN A CA 1
ATOM 677 C C . GLN A 1 129 ? 54.280 96.401 140.840 1.00 16.42 97 GLN A C 1
ATOM 678 O O . GLN A 1 129 ? 54.462 95.576 141.752 1.00 18.12 97 GLN A O 1
ATOM 684 N N . VAL A 1 130 ? 53.069 96.882 140.518 1.00 15.06 98 VAL A N 1
ATOM 685 C CA . VAL A 1 130 ? 51.833 96.516 141.263 1.00 15.00 98 VAL A CA 1
ATOM 686 C C . VAL A 1 130 ? 50.736 96.095 140.310 1.00 14.81 98 VAL A C 1
ATOM 687 O O . VAL A 1 130 ? 49.580 96.483 140.458 1.00 15.38 98 VAL A O 1
ATOM 691 N N . PRO A 1 131 ? 51.020 95.209 139.331 1.00 16.30 99 PRO A N 1
ATOM 692 C CA . PRO A 1 131 ? 50.017 94.910 138.323 1.00 16.45 99 PRO A CA 1
ATOM 693 C C . PRO A 1 131 ? 48.720 94.290 138.844 1.00 17.31 99 PRO A C 1
ATOM 694 O O . PRO A 1 131 ? 47.643 94.508 138.325 1.00 19.59 99 PRO A O 1
ATOM 698 N N . ASP A 1 132 ? 48.850 93.520 139.907 1.00 15.80 100 ASP A N 1
ATOM 699 C CA . ASP A 1 132 ? 47.700 92.778 140.457 1.00 18.24 100 ASP A CA 1
ATOM 700 C C . ASP A 1 132 ? 46.796 93.752 141.193 1.00 17.12 100 ASP A C 1
ATOM 701 O O . ASP A 1 132 ? 45.690 93.328 141.565 1.00 18.76 100 ASP A O 1
ATOM 706 N N . ARG A 1 133 ? 47.193 95.015 141.422 1.00 14.02 101 ARG A N 1
ATOM 707 C CA . ARG A 1 133 ? 46.365 96.011 142.158 1.00 14.60 101 ARG A CA 1
ATOM 708 C C . ARG A 1 133 ? 45.479 96.839 141.203 1.00 14.50 101 ARG A C 1
ATOM 709 O O . ARG A 1 133 ? 44.638 97.575 141.689 1.00 15.03 101 ARG A O 1
ATOM 717 N N . ILE A 1 134 ? 45.692 96.741 139.900 1.00 14.08 102 ILE A N 1
ATOM 718 C CA . ILE A 1 134 ? 45.139 97.723 138.942 1.00 13.38 102 ILE A CA 1
ATOM 719 C C . ILE A 1 134 ? 43.995 97.103 138.140 1.00 12.86 102 ILE A C 1
ATOM 720 O O . ILE A 1 134 ? 44.203 96.039 137.510 1.00 15.94 102 ILE A O 1
ATOM 725 N N . LYS A 1 135 ? 42.851 97.757 138.166 1.00 13.07 103 LYS A N 1
ATOM 726 C CA . LYS A 1 135 ? 41.673 97.358 137.371 1.00 13.09 103 LYS A CA 1
ATOM 727 C C . LYS A 1 135 ? 41.830 97.763 135.893 1.00 14.06 103 LYS A C 1
ATOM 728 O O . LYS A 1 135 ? 41.442 97.005 134.998 1.00 14.69 103 LYS A O 1
ATOM 734 N N . ARG A 1 136 ? 42.305 98.984 135.646 1.00 12.86 104 ARG A N 1
ATOM 735 C CA . ARG A 1 136 ? 42.367 99.589 134.296 1.00 12.80 104 ARG A CA 1
ATOM 736 C C . ARG A 1 136 ? 43.355 100.744 134.375 1.00 11.17 104 ARG A C 1
ATOM 737 O O . ARG A 1 136 ? 43.443 101.405 135.430 1.00 12.59 104 ARG A O 1
ATOM 745 N N . ILE A 1 137 ? 44.072 100.960 133.295 1.00 10.97 105 ILE A N 1
ATOM 746 C CA . ILE A 1 137 ? 45.062 102.058 133.184 1.00 11.45 105 ILE A CA 1
ATOM 747 C C . ILE A 1 137 ? 44.530 103.062 132.179 1.00 11.79 105 ILE A C 1
ATOM 748 O O . ILE A 1 137 ? 44.173 102.665 131.037 1.00 12.99 105 ILE A O 1
ATOM 753 N N . VAL A 1 138 ? 44.410 104.321 132.565 1.00 10.68 106 VAL A N 1
ATOM 754 C CA . VAL A 1 138 ? 43.830 105.375 131.714 1.00 11.05 106 VAL A CA 1
ATOM 755 C C . VAL A 1 138 ? 44.909 106.396 131.430 1.00 11.25 106 VAL A C 1
ATOM 756 O O . VAL A 1 138 ? 45.436 107.010 132.376 1.00 11.81 106 VAL A O 1
ATOM 760 N N . PHE A 1 139 ? 45.206 106.587 130.180 1.00 9.67 107 PHE A N 1
ATOM 761 C CA . PHE A 1 139 ? 46.108 107.646 129.709 1.00 10.39 107 PHE A CA 1
ATOM 762 C C . PHE A 1 139 ? 45.274 108.837 129.307 1.00 10.66 107 PHE A C 1
ATOM 763 O O . PHE A 1 139 ? 44.494 108.734 128.349 1.00 11.90 107 PHE A O 1
ATOM 771 N N . PHE A 1 140 ? 45.357 109.949 129.978 1.00 9.97 108 PHE A N 1
ATOM 772 C CA . PHE A 1 140 ? 44.596 111.190 129.751 1.00 10.30 108 PHE A CA 1
ATOM 773 C C . PHE A 1 140 ? 45.525 112.237 129.171 1.00 11.28 108 PHE A C 1
ATOM 774 O O . PHE A 1 140 ? 46.337 112.778 129.910 1.00 10.69 108 PHE A O 1
ATOM 782 N N . ASP A 1 141 ? 45.520 112.419 127.841 1.00 10.15 109 ASP A N 1
ATOM 783 C CA . ASP A 1 141 ? 46.404 113.406 127.191 1.00 9.87 109 ASP A CA 1
ATOM 784 C C . ASP A 1 141 ? 47.809 113.172 127.755 1.00 9.88 109 ASP A C 1
ATOM 785 O O . ASP A 1 141 ? 48.473 114.113 128.229 1.00 11.24 109 ASP A O 1
ATOM 790 N N . ALA A 1 142 ? 48.219 111.916 127.666 1.00 10.66 110 ALA A N 1
ATOM 791 C CA . ALA A 1 142 ? 49.421 111.418 128.323 1.00 11.13 110 ALA A CA 1
ATOM 792 C C . ALA A 1 142 ? 50.377 110.790 127.317 1.00 11.20 110 ALA A C 1
ATOM 793 O O . ALA A 1 142 ? 49.988 110.277 126.255 1.00 11.61 110 ALA A O 1
ATOM 795 N N . PHE A 1 143 ? 51.640 110.823 127.668 1.00 10.80 111 PHE A N 1
ATOM 796 C CA . PHE A 1 143 ? 52.682 110.133 126.894 1.00 11.54 111 PHE A CA 1
ATOM 797 C C . PHE A 1 143 ? 52.645 108.656 127.220 1.00 13.30 111 PHE A C 1
ATOM 798 O O . PHE A 1 143 ? 52.373 108.245 128.374 1.00 12.91 111 PHE A O 1
ATOM 806 N N . ALA A 1 144 ? 52.950 107.830 126.233 1.00 12.47 112 ALA A N 1
ATOM 807 C CA . ALA A 1 144 ? 53.103 106.376 126.400 1.00 11.87 112 ALA A CA 1
ATOM 808 C C . ALA A 1 144 ? 54.356 105.960 125.660 1.00 12.73 112 ALA A C 1
ATOM 809 O O . ALA A 1 144 ? 54.248 105.363 124.584 1.00 13.00 112 ALA A O 1
ATOM 811 N N . PRO A 1 145 ? 55.547 106.307 126.156 1.00 12.51 113 PRO A N 1
ATOM 812 C CA . PRO A 1 145 ? 56.756 105.901 125.450 1.00 12.14 113 PRO A CA 1
ATOM 813 C C . PRO A 1 145 ? 56.744 104.386 125.235 1.00 13.38 113 PRO A C 1
ATOM 814 O O . PRO A 1 145 ? 56.239 103.604 126.037 1.00 13.45 113 PRO A O 1
ATOM 818 N N . LEU A 1 146 ? 57.386 103.990 124.129 1.00 13.20 114 LEU A N 1
ATOM 819 C CA . LEU A 1 146 ? 57.719 102.560 123.939 1.00 13.11 114 LEU A CA 1
ATOM 820 C C . LEU A 1 146 ? 58.954 102.214 124.770 1.00 13.04 114 LEU A C 1
ATOM 821 O O . LEU A 1 146 ? 59.713 103.124 125.165 1.00 15.44 114 LEU A O 1
ATOM 826 N N . ASP A 1 147 ? 59.215 100.912 124.886 1.00 15.65 115 ASP A N 1
ATOM 827 C CA . ASP A 1 147 ? 60.440 100.415 125.546 1.00 16.10 115 ASP A CA 1
ATOM 828 C C . ASP A 1 147 ? 61.680 101.077 124.959 1.00 16.87 115 ASP A C 1
ATOM 829 O O . ASP A 1 147 ? 61.794 101.180 123.715 1.00 16.67 115 ASP A O 1
ATOM 834 N N . GLY A 1 148 ? 62.580 101.517 125.832 1.00 15.08 116 GLY A N 1
ATOM 835 C CA . GLY A 1 148 ? 63.845 102.166 125.436 1.00 15.50 116 GLY A CA 1
ATOM 836 C C . GLY A 1 148 ? 63.742 103.621 125.065 1.00 14.95 116 GLY A C 1
ATOM 837 O O . GLY A 1 148 ? 64.724 104.246 124.642 1.00 17.63 116 GLY A O 1
ATOM 838 N N . GLN A 1 149 ? 62.563 104.233 125.135 1.00 14.43 117 GLN A N 1
ATOM 839 C CA . GLN A 1 149 ? 62.358 105.646 124.816 1.00 13.45 117 GLN A CA 1
ATOM 840 C C . GLN A 1 149 ? 62.144 106.462 126.094 1.00 13.46 117 GLN A C 1
ATOM 841 O O . GLN A 1 149 ? 61.781 105.931 127.145 1.00 14.21 117 GLN A O 1
ATOM 847 N N . SER A 1 150 ? 62.437 107.737 126.003 1.00 12.51 118 SER A N 1
ATOM 848 C CA . SER A 1 150 ? 62.117 108.745 127.032 1.00 12.44 118 SER A CA 1
ATOM 849 C C . SER A 1 150 ? 60.825 109.476 126.689 1.00 12.83 118 SER A C 1
ATOM 850 O O . SER A 1 150 ? 60.316 109.437 125.539 1.00 13.19 118 SER A O 1
ATOM 853 N N . VAL A 1 151 ? 60.354 110.268 127.650 1.00 12.13 119 VAL A N 1
ATOM 854 C CA . VAL A 1 151 ? 59.245 111.205 127.381 1.00 12.27 119 VAL A CA 1
ATOM 855 C C . VAL A 1 151 ? 59.671 112.272 126.380 1.00 12.60 119 VAL A C 1
ATOM 856 O O . VAL A 1 151 ? 58.943 112.537 125.395 1.00 12.17 119 VAL A O 1
ATOM 860 N N . ALA A 1 152 ? 60.865 112.815 126.529 1.00 13.27 120 ALA A N 1
ATOM 861 C CA . ALA A 1 152 ? 61.374 113.858 125.622 1.00 14.41 120 ALA A CA 1
ATOM 862 C C . ALA A 1 152 ? 61.491 113.310 124.181 1.00 13.59 120 ALA A C 1
ATOM 863 O O . ALA A 1 152 ? 61.170 114.109 123.249 1.00 14.37 120 ALA A O 1
ATOM 865 N N . ASP A 1 153 ? 61.793 112.037 124.044 1.00 12.70 121 ASP A N 1
ATOM 866 C CA . ASP A 1 153 ? 61.907 111.368 122.720 1.00 14.07 121 ASP A CA 1
ATOM 867 C C . ASP A 1 153 ? 60.592 111.502 121.947 1.00 13.22 121 ASP A C 1
ATOM 868 O O . ASP A 1 153 ? 60.591 111.286 120.725 1.00 14.71 121 ASP A O 1
ATOM 873 N N . GLN A 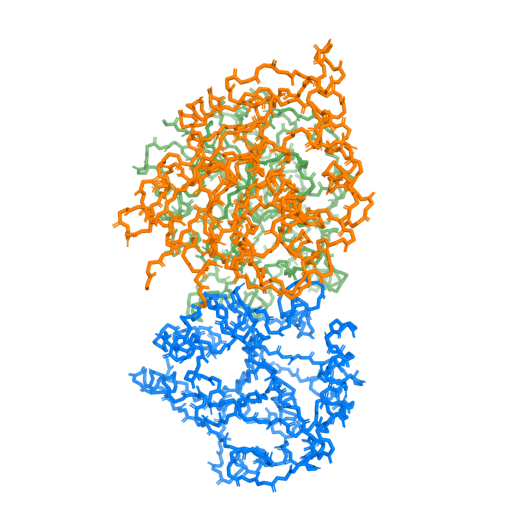1 154 ? 59.445 111.684 122.592 1.00 11.87 122 GLN A N 1
ATOM 874 C CA . GLN A 1 154 ? 58.155 111.696 121.887 1.00 11.60 122 GLN A CA 1
ATOM 875 C C . GLN A 1 154 ? 57.941 112.989 121.143 1.00 11.71 122 GLN A C 1
ATOM 876 O O . GLN A 1 154 ? 57.065 113.032 120.283 1.00 12.31 122 GLN A O 1
ATOM 882 N N . PHE A 1 155 ? 58.722 114.031 121.435 1.00 12.15 123 PHE A N 1
ATOM 883 C CA . PHE A 1 155 ? 58.438 115.363 120.854 1.00 11.97 123 PHE A CA 1
ATOM 884 C C . PHE A 1 155 ? 59.031 115.508 119.451 1.00 12.55 123 PHE A C 1
ATOM 885 O O . PHE A 1 155 ? 60.031 114.890 119.110 1.00 12.92 123 PHE A O 1
ATOM 893 N N . PRO A 1 156 ? 58.486 116.448 118.656 1.00 12.76 124 PRO A N 1
ATOM 894 C CA . PRO A 1 156 ? 59.167 116.864 117.424 1.00 13.82 124 PRO A CA 1
ATOM 895 C C . PRO A 1 156 ? 60.582 117.337 117.760 1.00 14.44 124 PRO A C 1
ATOM 896 O O . PRO A 1 156 ? 60.817 117.851 118.867 1.00 14.83 124 PRO A O 1
ATOM 900 N N . ALA A 1 157 ? 61.510 117.211 116.803 1.00 15.19 125 ALA A N 1
ATOM 901 C CA . ALA A 1 157 ? 62.923 117.562 117.023 1.00 16.72 125 ALA A CA 1
ATOM 902 C C . ALA A 1 157 ? 63.085 118.997 117.545 1.00 17.99 125 ALA A C 1
ATOM 903 O O . ALA A 1 157 ? 63.956 119.186 118.436 1.00 19.06 125 ALA A O 1
ATOM 905 N N . GLU A 1 158 ? 62.299 119.922 117.042 1.00 17.60 126 GLU A N 1
ATOM 906 C CA . GLU A 1 158 ? 62.435 121.377 117.384 1.00 23.37 126 GLU A CA 1
ATOM 907 C C . GLU A 1 158 ? 62.056 121.563 118.868 1.00 21.29 126 GLU A C 1
ATOM 908 O O . GLU A 1 158 ? 62.802 122.254 119.596 1.00 21.56 126 GLU A O 1
ATOM 914 N N . SER A 1 159 ? 60.956 120.933 119.308 1.00 19.55 127 SER A N 1
ATOM 915 C CA . SER A 1 159 ? 60.511 121.004 120.730 1.00 19.97 127 SER A CA 1
ATOM 916 C C . SER A 1 159 ? 61.557 120.312 121.602 1.00 18.63 127 SER A C 1
ATOM 917 O O . SER A 1 159 ? 61.889 120.792 122.737 1.00 19.99 127 SER A O 1
ATOM 920 N N . LEU A 1 160 ? 62.082 119.170 121.215 1.00 17.16 128 LEU A N 1
ATOM 921 C CA . LEU A 1 160 ? 63.074 118.487 122.026 1.00 17.70 128 LEU A CA 1
ATOM 922 C C . LEU A 1 160 ? 64.303 119.383 122.242 1.00 19.35 128 LEU A C 1
ATOM 923 O O . LEU A 1 160 ? 64.812 119.459 123.383 1.00 18.54 128 LEU A O 1
ATOM 928 N N . LYS A 1 161 ? 64.790 119.984 121.171 1.00 20.32 129 LYS A N 1
ATOM 929 C CA . LYS A 1 161 ? 65.958 120.897 121.289 1.00 21.08 129 LYS A CA 1
ATOM 930 C C . LYS A 1 161 ? 65.623 122.061 122.242 1.00 20.40 129 LYS A C 1
ATOM 931 O O . LYS A 1 161 ? 66.485 122.347 123.079 1.00 20.87 129 LYS A O 1
ATOM 937 N N . SER A 1 162 ? 64.446 122.637 122.152 1.00 17.86 130 SER A N 1
ATOM 938 C CA . SER A 1 162 ? 63.964 123.764 122.984 1.00 19.26 130 SER A CA 1
ATOM 939 C C . SER A 1 162 ? 63.990 123.327 124.459 1.00 18.16 130 SER A C 1
ATOM 940 O O . SER A 1 162 ? 64.522 124.072 125.324 1.00 18.61 130 SER A O 1
ATOM 943 N N . PHE A 1 163 ? 63.517 122.128 124.795 1.00 16.83 131 PHE A N 1
ATOM 944 C CA . PHE A 1 163 ? 63.534 121.627 126.186 1.00 16.12 131 PHE A CA 1
ATOM 945 C C . PHE A 1 163 ? 64.979 121.427 126.647 1.00 16.90 131 PHE A C 1
ATOM 946 O O . PHE A 1 163 ? 65.286 121.764 127.775 1.00 15.50 131 PHE A O 1
ATOM 954 N N . GLU A 1 164 ? 65.870 120.907 125.790 1.00 16.35 132 GLU A N 1
ATOM 955 C CA . GLU A 1 164 ? 67.288 120.713 126.143 1.00 16.58 132 GLU A CA 1
ATOM 956 C C . GLU A 1 164 ? 67.900 122.089 126.435 1.00 16.80 132 GLU A C 1
ATOM 957 O O . GLU A 1 164 ? 68.617 122.231 127.450 1.00 18.54 132 GLU A O 1
ATOM 963 N N . GLN A 1 165 ? 67.559 123.083 125.643 1.00 17.33 133 GLN A N 1
ATOM 964 C CA . GLN A 1 165 ? 68.100 124.458 125.805 1.00 18.60 133 GLN A CA 1
ATOM 965 C C . GLN A 1 165 ? 67.586 125.060 127.113 1.00 19.08 133 GLN A C 1
ATOM 966 O O . GLN A 1 165 ? 68.376 125.694 127.837 1.00 18.84 133 GLN A O 1
ATOM 972 N N . LEU A 1 166 ? 66.313 124.902 127.428 1.00 16.62 134 LEU A N 1
ATOM 973 C CA . LEU A 1 166 ? 65.738 125.397 128.704 1.00 15.92 134 LEU A CA 1
ATOM 974 C C . LEU A 1 166 ? 66.403 124.686 129.871 1.00 15.78 134 LEU A C 1
ATOM 975 O O . LEU A 1 166 ? 66.720 125.387 130.855 1.00 15.65 134 LEU A O 1
ATOM 980 N N . ARG A 1 167 ? 66.624 123.393 129.825 1.00 15.79 135 ARG A N 1
ATOM 981 C CA . ARG A 1 167 ? 67.269 122.638 130.904 1.00 14.41 135 ARG A CA 1
ATOM 982 C C . ARG A 1 167 ? 68.675 123.224 131.113 1.00 17.20 135 ARG A C 1
ATOM 983 O O . ARG A 1 167 ? 69.079 123.545 132.257 1.00 17.31 135 ARG A O 1
ATOM 991 N N . ASP A 1 168 ? 69.385 123.398 130.022 1.00 18.20 136 ASP A N 1
ATOM 992 C CA . ASP A 1 168 ? 70.791 123.864 130.128 1.00 20.88 136 ASP A CA 1
ATOM 993 C C . ASP A 1 168 ? 70.803 125.314 130.639 1.00 20.06 136 ASP A C 1
ATOM 994 O O . ASP A 1 168 ? 71.693 125.638 131.517 1.00 22.09 136 ASP A O 1
ATOM 999 N N . ALA A 1 169 ? 69.904 126.168 130.203 1.00 19.33 137 ALA A N 1
ATOM 1000 C CA . ALA A 1 169 ? 69.899 127.604 130.563 1.00 19.75 137 ALA A CA 1
ATOM 1001 C C . ALA A 1 169 ? 69.625 127.733 132.067 1.00 18.89 137 ALA A C 1
ATOM 1002 O O . ALA A 1 169 ? 69.987 128.769 132.669 1.00 22.00 137 ALA A O 1
ATOM 1004 N N . SER A 1 170 ? 68.930 126.801 132.681 1.00 16.59 138 SER A N 1
ATOM 1005 C CA . SER A 1 170 ? 68.495 126.934 134.083 1.00 16.94 138 SER A CA 1
ATOM 1006 C C . SER A 1 170 ? 69.724 126.937 134.986 1.00 16.74 138 SER A C 1
ATOM 1007 O O . SER A 1 170 ? 69.657 127.534 136.091 1.00 17.63 138 SER A O 1
ATOM 1010 N N . GLY A 1 171 ? 70.744 126.176 134.582 1.00 17.13 139 GLY A N 1
ATOM 1011 C CA . GLY A 1 171 ? 71.920 125.909 135.418 1.00 18.82 139 GLY A CA 1
ATOM 1012 C C . GLY A 1 171 ? 71.589 125.107 136.681 1.00 17.99 139 GLY A C 1
ATOM 1013 O O . GLY A 1 171 ? 72.421 125.017 137.558 1.00 21.18 139 GLY A O 1
ATOM 1014 N N . ASN A 1 172 ? 70.381 124.556 136.848 1.00 16.13 140 ASN A N 1
ATOM 1015 C CA . ASN A 1 172 ? 70.025 123.775 138.049 1.00 15.85 140 ASN A CA 1
ATOM 1016 C C . ASN A 1 172 ? 69.180 122.553 137.658 1.00 14.52 140 ASN A C 1
ATOM 1017 O O . ASN A 1 172 ? 68.468 122.036 138.514 1.00 15.05 140 ASN A O 1
ATOM 1022 N N . ASN A 1 173 ? 69.243 122.143 136.394 1.00 14.29 141 ASN A N 1
ATOM 1023 C CA . ASN A 1 173 ? 68.565 120.900 135.972 1.00 12.60 141 ASN A CA 1
ATOM 1024 C C . ASN A 1 173 ? 67.046 121.060 136.059 1.00 12.81 141 ASN A C 1
ATOM 1025 O O . ASN A 1 173 ? 66.404 120.042 136.277 1.00 13.35 141 ASN A O 1
ATOM 1030 N N . THR A 1 174 ? 66.517 122.227 135.744 1.00 12.13 142 THR A N 1
ATOM 1031 C CA . THR A 1 174 ? 65.059 122.422 135.698 1.00 12.48 142 THR A CA 1
ATOM 1032 C C . THR A 1 174 ? 64.655 123.026 134.368 1.00 12.88 142 THR A C 1
ATOM 1033 O O . THR A 1 174 ? 65.469 123.656 133.655 1.00 13.28 142 THR A O 1
ATOM 1037 N N . ILE A 1 175 ? 63.394 122.809 134.014 1.00 11.95 143 ILE A N 1
ATOM 1038 C CA . ILE A 1 175 ? 62.808 123.454 132.828 1.00 11.85 143 ILE A CA 1
ATOM 1039 C C . ILE A 1 175 ? 61.638 124.289 133.283 1.00 11.78 143 ILE A C 1
ATOM 1040 O O . ILE A 1 175 ? 60.681 123.777 133.882 1.00 11.75 143 ILE A O 1
ATOM 1045 N N . THR A 1 176 ? 61.727 125.580 132.994 1.00 11.47 144 THR A N 1
ATOM 1046 C CA . THR A 1 176 ? 60.621 126.524 133.202 1.00 12.50 144 THR A CA 1
ATOM 1047 C C . THR A 1 176 ? 59.991 126.807 131.850 1.00 12.19 144 THR A C 1
ATOM 1048 O O . THR A 1 176 ? 60.705 127.301 130.958 1.00 13.22 144 THR A O 1
ATOM 1052 N N . LEU A 1 177 ? 58.723 126.519 131.683 1.00 12.71 145 LEU A N 1
ATOM 1053 C CA . LEU A 1 177 ? 58.047 126.821 130.430 1.00 13.76 145 LEU A CA 1
ATOM 1054 C C . LEU A 1 177 ? 57.950 128.321 130.264 1.00 12.27 145 LEU A C 1
ATOM 1055 O O . LEU A 1 177 ? 57.471 128.972 131.177 1.00 13.61 145 LEU A O 1
ATOM 1060 N N . PRO A 1 178 ? 58.325 128.933 129.144 1.00 12.57 146 PRO A N 1
ATOM 1061 C CA . PRO A 1 178 ? 58.071 130.347 128.914 1.00 11.78 146 PRO A CA 1
ATOM 1062 C C . PRO A 1 178 ? 56.567 130.582 128.886 1.00 12.59 146 PRO A C 1
ATOM 1063 O O . PRO A 1 178 ? 55.825 129.740 128.323 1.00 14.15 146 PRO A O 1
ATOM 1067 N N . PHE A 1 179 ? 56.104 131.738 129.312 1.00 12.80 147 PHE A N 1
ATOM 1068 C CA . PHE A 1 179 ? 54.654 131.988 129.390 1.00 11.32 147 PHE A CA 1
ATOM 1069 C C . PHE A 1 179 ? 54.043 132.016 127.994 1.00 12.25 147 PHE A C 1
ATOM 1070 O O . PHE A 1 179 ? 52.929 131.471 127.817 1.00 12.00 147 PHE A O 1
ATOM 1078 N N . PRO A 1 180 ? 54.649 132.608 126.954 1.00 11.69 148 PRO A N 1
ATOM 1079 C CA . PRO A 1 180 ? 53.943 132.638 125.660 1.00 12.76 148 PRO A CA 1
ATOM 1080 C C . PRO A 1 180 ? 53.670 131.217 125.156 1.00 13.37 148 PRO A C 1
ATOM 1081 O O . PRO A 1 180 ? 52.560 130.906 124.659 1.00 12.89 148 PRO A O 1
ATOM 1085 N N . LEU A 1 181 ? 54.612 130.305 125.252 1.00 11.95 149 LEU A N 1
ATOM 1086 C CA . LEU A 1 181 ? 54.472 128.880 124.900 1.00 11.35 149 LEU A CA 1
ATOM 1087 C C . LEU A 1 181 ? 53.379 128.282 125.756 1.00 10.53 149 LEU A C 1
ATOM 1088 O O . LEU A 1 181 ? 52.456 127.604 125.215 1.00 12.04 149 LEU A O 1
ATOM 1093 N N . PHE A 1 182 ? 53.395 128.456 127.044 1.00 9.93 150 PHE A N 1
ATOM 1094 C CA . PHE A 1 182 ? 52.380 127.935 127.929 1.00 9.78 150 PHE A CA 1
ATOM 1095 C C . PHE A 1 182 ? 51.000 128.449 127.551 1.00 10.43 150 PHE A C 1
ATOM 1096 O O . PHE A 1 182 ? 50.027 127.641 127.414 1.00 9.95 150 PHE A O 1
ATOM 1104 N N . ARG A 1 183 ? 50.895 129.761 127.382 1.00 9.58 151 ARG A N 1
ATOM 1105 C CA . ARG A 1 183 ? 49.584 130.411 127.152 1.00 10.55 151 ARG A CA 1
ATOM 1106 C C . ARG A 1 183 ? 48.965 129.844 125.880 1.00 9.77 151 ARG A C 1
ATOM 1107 O O . ARG A 1 183 ? 47.743 129.643 125.825 1.00 11.13 151 ARG A O 1
ATOM 1115 N N . ASP A 1 184 ? 49.758 129.752 124.839 1.00 10.05 152 ASP A N 1
ATOM 1116 C CA . ASP A 1 184 ? 49.248 129.404 123.501 1.00 9.78 152 ASP A CA 1
ATOM 1117 C C . ASP A 1 184 ? 49.222 127.897 123.231 1.00 10.00 152 ASP A C 1
ATOM 1118 O O . ASP A 1 184 ? 48.509 127.537 122.288 1.00 10.46 152 ASP A O 1
ATOM 1123 N N . THR A 1 185 ? 49.903 127.052 123.991 1.00 9.81 153 THR A N 1
ATOM 1124 C CA . THR A 1 185 ? 49.921 125.611 123.673 1.00 10.22 153 THR A CA 1
ATOM 1125 C C . THR A 1 185 ? 49.557 124.722 124.828 1.00 10.15 153 THR A C 1
ATOM 1126 O O . THR A 1 185 ? 49.250 123.547 124.540 1.00 10.43 153 THR A O 1
ATOM 1130 N N . PHE A 1 186 ? 49.527 125.179 126.077 1.00 9.84 154 PHE A N 1
ATOM 1131 C CA . PHE A 1 186 ? 49.075 124.376 127.226 1.00 9.91 154 PHE A CA 1
ATOM 1132 C C . PHE A 1 186 ? 47.673 124.772 127.667 1.00 9.50 154 PHE A C 1
ATOM 1133 O O . PHE A 1 186 ? 46.900 123.953 128.150 1.00 10.31 154 PHE A O 1
ATOM 1141 N N . VAL A 1 187 ? 47.395 126.083 127.598 1.00 9.39 155 VAL A N 1
ATOM 1142 C CA . VAL A 1 187 ? 46.084 126.638 128.020 1.00 9.87 155 VAL A CA 1
ATOM 1143 C C . VAL A 1 187 ? 45.473 127.489 126.891 1.00 9.88 155 VAL A C 1
ATOM 1144 O O . VAL A 1 187 ? 44.908 128.584 127.108 1.00 10.07 155 VAL A O 1
ATOM 1148 N N . ASN A 1 188 ? 45.602 127.032 125.655 1.00 10.33 156 ASN A N 1
ATOM 1149 C CA . ASN A 1 188 ? 45.117 127.750 124.469 1.00 9.43 156 ASN A CA 1
ATOM 1150 C C . ASN A 1 188 ? 43.641 128.087 124.558 1.00 11.11 156 ASN A C 1
ATOM 1151 O O . ASN A 1 188 ? 43.287 129.162 123.989 1.00 11.02 156 ASN A O 1
ATOM 1156 N N . THR A 1 189 ? 42.803 127.375 125.274 1.00 10.04 157 THR A N 1
ATOM 1157 C CA . THR A 1 189 ? 41.345 127.697 125.334 1.00 10.79 157 THR A CA 1
ATOM 1158 C C . THR A 1 189 ? 41.032 128.606 126.522 1.00 10.99 157 THR A C 1
ATOM 1159 O O . THR A 1 189 ? 39.868 129.009 126.640 1.00 12.60 157 THR A O 1
ATOM 1163 N N . ALA A 1 190 ? 41.993 128.916 127.360 1.00 11.20 158 ALA A N 1
ATOM 1164 C CA . ALA A 1 190 ? 41.775 129.812 128.517 1.00 11.44 158 ALA A CA 1
ATOM 1165 C C . ALA A 1 190 ? 41.796 131.278 128.092 1.00 11.21 158 ALA A C 1
ATOM 1166 O O . ALA A 1 190 ? 42.455 131.648 127.117 1.00 11.18 158 ALA A O 1
ATOM 1168 N N . SER A 1 191 ? 41.127 132.112 128.908 1.00 12.34 159 SER A N 1
ATOM 1169 C CA . SER A 1 191 ? 41.325 133.569 128.832 1.00 12.71 159 SER A CA 1
ATOM 1170 C C . SER A 1 191 ? 42.737 133.904 129.306 1.00 12.62 159 SER A C 1
ATOM 1171 O O . SER A 1 191 ? 43.385 133.072 129.951 1.00 12.73 159 SER A O 1
ATOM 1174 N N . LEU A 1 192 ? 43.198 135.100 129.048 1.00 13.47 160 LEU A N 1
ATOM 1175 C CA . LEU A 1 192 ? 44.530 135.521 129.536 1.00 12.78 160 LEU A CA 1
ATOM 1176 C C . LEU A 1 192 ? 44.564 135.502 131.072 1.00 13.60 160 LEU A C 1
ATOM 1177 O O . LEU A 1 192 ? 45.536 135.009 131.644 1.00 12.69 160 LEU A O 1
ATOM 1182 N N . ALA A 1 193 ? 43.519 135.950 131.748 1.00 13.64 161 ALA A N 1
ATOM 1183 C CA . ALA A 1 193 ? 43.542 135.987 133.231 1.00 14.71 161 ALA A CA 1
ATOM 1184 C C . ALA A 1 193 ? 43.612 134.575 133.758 1.00 13.26 161 ALA A C 1
ATOM 1185 O O . ALA A 1 193 ? 44.323 134.284 134.731 1.00 13.56 161 ALA A O 1
ATOM 1187 N N . GLN A 1 194 ? 42.894 133.640 133.160 1.00 12.51 162 GLN A N 1
ATOM 1188 C CA . GLN A 1 194 ? 42.943 132.214 133.550 1.00 11.98 162 GLN A CA 1
ATOM 1189 C C . GLN A 1 194 ? 44.358 131.663 133.288 1.00 12.15 162 GLN A C 1
ATOM 1190 O O . GLN A 1 194 ? 44.939 130.991 134.133 1.00 11.82 162 GLN A O 1
ATOM 1196 N N . ALA A 1 195 ? 44.878 131.950 132.135 1.00 10.76 163 ALA A N 1
ATOM 1197 C CA . ALA A 1 195 ? 46.216 131.495 131.746 1.00 10.73 163 ALA A CA 1
ATOM 1198 C C . ALA A 1 195 ? 47.269 131.943 132.760 1.00 10.93 163 ALA A C 1
ATOM 1199 O O . ALA A 1 195 ? 48.155 131.178 133.155 1.00 11.73 163 ALA A O 1
ATOM 1201 N N . GLN A 1 196 ? 47.160 133.199 133.168 1.00 11.70 164 GLN A N 1
ATOM 1202 C CA . GLN A 1 196 ? 48.130 133.760 134.146 1.00 11.83 164 GLN A CA 1
ATOM 1203 C C . GLN A 1 196 ? 47.968 133.009 135.463 1.00 11.81 164 GLN A C 1
ATOM 1204 O O . GLN A 1 196 ? 48.998 132.674 136.095 1.00 12.73 164 GLN A O 1
ATOM 1210 N N . ALA A 1 197 ? 46.748 132.786 135.913 1.00 12.01 165 ALA A N 1
ATOM 1211 C CA . ALA A 1 197 ? 46.509 132.076 137.185 1.00 13.06 165 ALA A CA 1
ATOM 1212 C C . ALA A 1 197 ? 47.082 130.668 137.100 1.00 12.11 165 ALA A C 1
ATOM 1213 O O . ALA A 1 197 ? 47.754 130.165 138.011 1.00 13.79 165 ALA A O 1
ATOM 1215 N N . PHE A 1 198 ? 46.872 129.971 135.994 1.00 11.37 166 PHE A N 1
ATOM 1216 C CA . PHE A 1 198 ? 47.351 128.590 135.816 1.00 12.41 166 PHE A CA 1
ATOM 1217 C C . PHE A 1 198 ? 48.872 128.571 135.683 1.00 11.92 166 PHE A C 1
ATOM 1218 O O . PHE A 1 198 ? 49.523 127.647 136.209 1.00 12.72 166 PHE A O 1
ATOM 1226 N N . TYR A 1 199 ? 49.491 129.594 135.088 1.00 11.46 167 TYR A N 1
ATOM 1227 C CA . TYR A 1 199 ? 50.960 129.657 134.963 1.00 11.92 167 TYR A CA 1
ATOM 1228 C C . TYR A 1 199 ? 51.590 129.789 136.344 1.00 12.52 167 TYR A C 1
ATOM 1229 O O . TYR A 1 199 ? 52.634 129.146 136.611 1.00 12.12 167 TYR A O 1
ATOM 1238 N N . LYS A 1 200 ? 50.928 130.538 137.223 1.00 12.17 168 LYS A N 1
ATOM 1239 C CA . LYS A 1 200 ? 51.466 130.698 138.601 1.00 14.13 168 LYS A CA 1
ATOM 1240 C C . LYS A 1 200 ? 51.474 129.330 139.292 1.00 13.26 168 LYS A C 1
ATOM 1241 O O . LYS A 1 200 ? 52.250 129.182 140.268 1.00 15.27 168 LYS A O 1
ATOM 1247 N N . GLN A 1 201 ? 50.625 128.390 138.906 1.00 13.14 169 GLN A N 1
ATOM 1248 C CA . GLN A 1 201 ? 50.515 127.037 139.472 1.00 14.42 169 GLN A CA 1
ATOM 1249 C C . GLN A 1 201 ? 51.317 126.024 138.667 1.00 13.27 169 GLN A C 1
ATOM 1250 O O . GLN A 1 201 ? 51.105 124.764 138.906 1.00 15.38 169 GLN A O 1
ATOM 1256 N N . ALA A 1 202 ? 52.184 126.422 137.763 1.00 12.46 170 ALA A N 1
ATOM 1257 C CA . ALA A 1 202 ? 52.993 125.536 136.901 1.00 12.13 170 ALA A CA 1
ATOM 1258 C C . ALA A 1 202 ? 54.463 125.693 137.273 1.00 13.47 170 ALA A C 1
ATOM 1259 O O . ALA A 1 202 ? 55.170 126.473 136.658 1.00 14.90 170 ALA A O 1
ATOM 1261 N N . PRO A 1 203 ? 54.948 124.951 138.276 1.00 12.65 171 PRO A N 1
ATOM 1262 C CA . PRO A 1 203 ? 56.326 125.149 138.737 1.00 12.67 171 PRO A CA 1
ATOM 1263 C C . PRO A 1 203 ? 57.349 124.600 137.785 1.00 13.87 171 PRO A C 1
ATOM 1264 O O . PRO A 1 203 ? 57.033 123.784 136.913 1.00 14.63 171 PRO A O 1
ATOM 1268 N N . PRO A 1 204 ? 58.604 125.046 137.895 1.00 12.96 172 PRO A N 1
ATOM 1269 C CA . PRO A 1 204 ? 59.673 124.455 137.088 1.00 12.18 172 PRO A CA 1
ATOM 1270 C C . PRO A 1 204 ? 59.737 122.958 137.304 1.00 12.01 172 PRO A C 1
ATOM 1271 O O . PRO A 1 204 ? 59.472 122.465 138.414 1.00 13.87 172 PRO A O 1
ATOM 1275 N N . GLU A 1 205 ? 60.135 122.245 136.276 1.00 11.48 173 GLU A N 1
ATOM 1276 C CA . GLU A 1 205 ? 60.159 120.784 136.285 1.00 10.89 173 GLU A CA 1
ATOM 1277 C C . GLU A 1 205 ? 61.589 120.288 136.444 1.00 10.91 173 GLU A C 1
ATOM 1278 O O . GLU A 1 205 ? 62.450 120.579 135.604 1.00 11.65 173 GLU A O 1
ATOM 1284 N N . PRO A 1 206 ? 61.851 119.396 137.409 1.00 11.86 174 PRO A N 1
ATOM 1285 C CA . PRO A 1 206 ? 63.150 118.704 137.454 1.00 12.24 174 PRO A CA 1
ATOM 1286 C C . PRO A 1 206 ? 63.336 117.870 136.189 1.00 12.36 174 PRO A C 1
ATOM 1287 O O . PRO A 1 206 ? 62.432 117.114 135.801 1.00 11.78 174 PRO A O 1
ATOM 1291 N N . ALA A 1 207 ? 64.465 118.016 135.493 1.00 11.67 175 ALA A N 1
ATOM 1292 C CA . ALA A 1 207 ? 64.522 117.608 134.088 1.00 13.37 175 ALA A CA 1
ATOM 1293 C C . ALA A 1 207 ? 64.890 116.136 133.905 1.00 12.94 175 ALA A C 1
ATOM 1294 O O . ALA A 1 207 ? 64.553 115.579 132.859 1.00 14.02 175 ALA A O 1
ATOM 1296 N N . THR A 1 208 ? 65.614 115.506 134.808 1.00 12.17 176 THR A N 1
ATOM 1297 C CA . THR A 1 208 ? 66.158 114.161 134.533 1.00 12.02 176 THR A CA 1
ATOM 1298 C C . THR A 1 208 ? 65.082 113.174 134.093 1.00 12.11 176 THR A C 1
ATOM 1299 O O . THR A 1 208 ? 65.274 112.469 133.104 1.00 12.44 176 THR A O 1
ATOM 1303 N N . PRO A 1 209 ? 63.921 113.077 134.762 1.00 11.40 177 PRO A N 1
ATOM 1304 C CA . PRO A 1 209 ? 62.962 112.050 134.407 1.00 11.51 177 PRO A CA 1
ATOM 1305 C C . PRO A 1 209 ? 62.392 112.219 132.998 1.00 11.77 177 PRO A C 1
ATOM 1306 O O . PRO A 1 209 ? 61.852 111.220 132.489 1.00 13.00 177 PRO A O 1
ATOM 1310 N N . LEU A 1 210 ? 62.430 113.398 132.456 1.00 10.91 178 LEU A N 1
ATOM 1311 C CA . LEU A 1 210 ? 61.886 113.629 131.090 1.00 11.72 178 LEU A CA 1
ATOM 1312 C C . LEU A 1 210 ? 62.820 113.034 130.043 1.00 13.44 178 LEU A C 1
ATOM 1313 O O . LEU A 1 210 ? 62.367 112.712 128.949 1.00 13.10 178 LEU A O 1
ATOM 1318 N N . PHE A 1 211 ? 64.104 112.900 130.337 1.00 13.49 179 PHE A N 1
ATOM 1319 C CA . PHE A 1 211 ? 65.118 112.487 129.343 1.00 13.28 179 PHE A CA 1
ATOM 1320 C C . PHE A 1 211 ? 65.606 111.067 129.589 1.00 14.32 179 PHE A C 1
ATOM 1321 O O . PHE A 1 211 ? 66.322 110.516 128.709 1.00 15.18 179 PHE A O 1
ATOM 1329 N N . GLU A 1 212 ? 65.240 110.407 130.676 1.00 14.04 180 GLU A N 1
ATOM 1330 C CA . GLU A 1 212 ? 65.685 109.015 130.948 1.00 14.79 180 GLU A CA 1
ATOM 1331 C C . GLU A 1 212 ? 64.973 108.043 130.021 1.00 14.53 180 GLU A C 1
ATOM 1332 O O . GLU A 1 212 ? 63.729 108.091 129.816 1.00 14.99 180 GLU A O 1
ATOM 1338 N N . LYS A 1 213 ? 65.738 107.116 129.456 1.00 16.09 181 LYS A N 1
ATOM 1339 C CA . LYS A 1 213 ? 65.196 105.976 128.691 1.00 16.66 181 LYS A CA 1
ATOM 1340 C C . LYS A 1 213 ? 64.506 105.016 129.621 1.00 16.20 181 LYS A C 1
ATOM 1341 O O . LYS A 1 213 ? 65.085 104.702 130.679 1.00 18.29 181 LYS A O 1
ATOM 1347 N N . LEU A 1 214 ? 63.282 104.603 129.325 1.00 15.64 182 LEU A N 1
ATOM 1348 C CA . LEU A 1 214 ? 62.538 103.726 130.228 1.00 14.81 182 LEU A CA 1
ATOM 1349 C C . LEU A 1 214 ? 62.524 102.287 129.759 1.00 15.64 182 LEU A C 1
ATOM 1350 O O . LEU A 1 214 ? 62.261 102.028 128.595 1.00 15.66 182 LEU A O 1
ATOM 1355 N N . ASP A 1 215 ? 62.743 101.383 130.695 1.00 16.59 183 ASP A N 1
ATOM 1356 C CA . ASP A 1 215 ? 62.566 99.938 130.464 1.00 17.72 183 ASP A CA 1
ATOM 1357 C C . ASP A 1 215 ? 61.096 99.599 130.713 1.00 16.52 183 ASP A C 1
ATOM 1358 O O . ASP A 1 215 ? 60.630 99.614 131.877 1.00 17.54 183 ASP A O 1
ATOM 1363 N N . LEU A 1 216 ? 60.373 99.333 129.626 1.00 15.50 184 LEU A N 1
ATOM 1364 C CA . LEU A 1 216 ? 58.906 99.156 129.655 1.00 15.07 184 LEU A CA 1
ATOM 1365 C C . LEU A 1 216 ? 58.465 97.823 129.055 1.00 16.86 184 LEU A C 1
ATOM 1366 O O . LEU A 1 216 ? 57.309 97.651 128.761 1.00 16.23 184 LEU A O 1
ATOM 1371 N N . LYS A 1 217 ? 59.383 96.849 129.019 1.00 17.89 185 LYS A N 1
ATOM 1372 C CA . LYS A 1 217 ? 59.038 95.504 128.536 1.00 19.63 185 LYS A CA 1
ATOM 1373 C C . LYS A 1 217 ? 57.902 94.911 129.366 1.00 17.13 185 LYS A C 1
ATOM 1374 O O . LYS A 1 217 ? 56.966 94.299 128.788 1.00 17.88 185 LYS A O 1
ATOM 1380 N N . LYS A 1 218 ? 57.972 95.060 130.702 1.00 18.18 186 LYS A N 1
ATOM 1381 C CA . LYS A 1 218 ? 56.936 94.475 131.561 1.00 18.26 186 LYS A CA 1
ATOM 1382 C C . LYS A 1 218 ? 55.596 95.145 131.223 1.00 17.08 186 LYS A C 1
ATOM 1383 O O . LYS A 1 218 ? 54.599 94.453 131.079 1.00 17.95 186 LYS A O 1
ATOM 1389 N N . PHE A 1 219 ? 55.563 96.483 131.160 1.00 14.90 187 PHE A N 1
ATOM 1390 C CA . PHE A 1 219 ? 54.308 97.199 130.859 1.00 15.66 187 PHE A CA 1
ATOM 1391 C C . PHE A 1 219 ? 53.652 96.665 129.589 1.00 15.49 187 PHE A C 1
ATOM 1392 O O . PHE A 1 219 ? 52.436 96.420 129.572 1.00 16.80 187 PHE A O 1
ATOM 1400 N N . TYR A 1 220 ? 54.458 96.496 128.547 1.00 15.26 188 TYR A N 1
ATOM 1401 C CA . TYR A 1 220 ? 53.929 96.058 127.228 1.00 16.54 188 TYR A CA 1
ATOM 1402 C C . TYR A 1 220 ? 53.606 94.560 127.221 1.00 20.15 188 TYR A C 1
ATOM 1403 O O . TYR A 1 220 ? 52.916 94.184 126.272 1.00 22.79 188 TYR A O 1
ATOM 1412 N N . SER A 1 221 ? 53.888 93.794 128.268 1.00 19.30 189 SER A N 1
ATOM 1413 C CA . SER A 1 221 ? 53.422 92.388 128.385 1.00 21.72 189 SER A CA 1
ATOM 1414 C C . SER A 1 221 ? 52.167 92.287 129.249 1.00 24.25 189 SER A C 1
ATOM 1415 O O . SER A 1 221 ? 51.530 91.238 129.197 1.00 23.76 189 SER A O 1
ATOM 1418 N N . LEU A 1 222 ? 51.783 93.332 129.971 1.00 20.72 190 LEU A N 1
ATOM 1419 C CA . LEU A 1 222 ? 50.644 93.301 130.925 1.00 22.23 190 LEU A CA 1
ATOM 1420 C C . LEU A 1 222 ? 49.332 93.119 130.175 1.00 23.81 190 LEU A C 1
ATOM 1421 O O . LEU A 1 222 ? 49.197 93.687 129.091 1.00 26.48 190 LEU A O 1
ATOM 1426 N N . GLN A 1 223 ? 48.405 92.359 130.771 1.00 22.76 191 GLN A N 1
ATOM 1427 C CA . GLN A 1 223 ? 47.075 92.082 130.161 1.00 26.71 191 GLN A CA 1
ATOM 1428 C C . GLN A 1 223 ? 46.007 93.056 130.692 1.00 26.92 191 GLN A C 1
ATOM 1429 O O . GLN A 1 223 ? 44.800 92.914 130.387 1.00 31.47 191 GLN A O 1
ATOM 1435 N N . ILE A 1 224 ? 46.412 94.104 131.368 1.00 21.28 192 ILE A N 1
ATOM 1436 C CA . ILE A 1 224 ? 45.469 95.008 132.056 1.00 18.51 192 ILE A CA 1
ATOM 1437 C C . ILE A 1 224 ? 44.796 95.887 130.994 1.00 14.04 192 ILE A C 1
ATOM 1438 O O . ILE A 1 224 ? 45.485 96.349 130.097 1.00 16.98 192 ILE A O 1
ATOM 1443 N N . PRO A 1 225 ? 43.487 96.065 131.072 1.00 15.64 193 PRO A N 1
ATOM 1444 C CA . PRO A 1 225 ? 42.805 96.896 130.095 1.00 14.68 193 PRO A CA 1
ATOM 1445 C C . PRO A 1 225 ? 43.266 98.362 130.153 1.00 13.76 193 PRO A C 1
ATOM 1446 O O . PRO A 1 225 ? 43.659 98.862 131.225 1.00 13.74 193 PRO A O 1
ATOM 1450 N N . LYS A 1 226 ? 43.344 98.986 128.990 1.00 13.15 194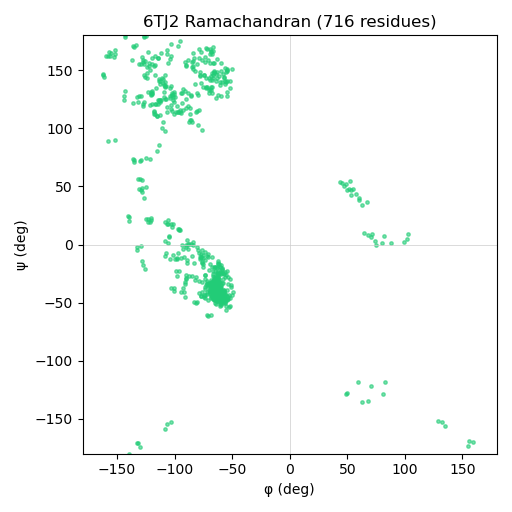 LYS A N 1
ATOM 1451 C CA . LYS A 1 226 ? 43.775 100.383 128.848 1.00 11.87 194 LYS A CA 1
ATOM 1452 C C . LYS A 1 226 ? 42.709 101.213 128.183 1.00 12.97 194 LYS A C 1
ATOM 1453 O O . LYS A 1 226 ? 41.977 100.716 127.302 1.00 12.08 194 LYS A O 1
ATOM 1459 N N . SER A 1 227 ? 42.687 102.490 128.528 1.00 11.18 195 SER A N 1
ATOM 1460 C CA . SER A 1 227 ? 41.906 103.532 127.851 1.00 11.13 195 SER A CA 1
ATOM 1461 C C . SER A 1 227 ? 42.772 104.721 127.553 1.00 10.99 195 SER A C 1
ATOM 1462 O O . SER A 1 227 ? 43.792 104.956 128.256 1.00 10.95 195 SER A O 1
ATOM 1465 N N . TYR A 1 228 ? 42.375 105.480 126.555 1.00 9.95 196 TYR A N 1
ATOM 1466 C CA . TYR A 1 228 ? 43.002 106.764 126.238 1.00 9.35 196 TYR A CA 1
ATOM 1467 C C . TYR A 1 228 ? 41.907 107.783 126.160 1.00 10.65 196 TYR A C 1
ATOM 1468 O O . TYR A 1 228 ? 40.978 107.657 125.326 1.00 10.79 196 TYR A O 1
ATOM 1477 N N . LEU A 1 229 ? 41.986 108.798 127.021 1.00 10.63 197 LEU A N 1
ATOM 1478 C CA . LEU A 1 229 ? 41.071 109.941 127.079 1.00 9.87 197 LEU A CA 1
ATOM 1479 C C . LEU A 1 229 ? 41.771 111.132 126.438 1.00 10.09 197 LEU A C 1
ATOM 1480 O O . LEU A 1 229 ? 42.821 111.542 126.917 1.00 10.43 197 LEU A O 1
ATOM 1485 N N . TYR A 1 230 ? 41.218 111.634 125.335 1.00 9.86 198 TYR A N 1
ATOM 1486 C CA . TYR A 1 230 ? 41.823 112.669 124.505 1.00 9.78 198 TYR A CA 1
ATOM 1487 C C . TYR A 1 230 ? 40.949 113.871 124.414 1.00 10.03 198 TYR A C 1
ATOM 1488 O O . TYR A 1 230 ? 39.763 113.705 124.057 1.00 10.89 198 TYR A O 1
ATOM 1497 N N . LEU A 1 231 ? 41.481 115.042 124.666 1.00 9.20 199 LEU A N 1
ATOM 1498 C CA . LEU A 1 231 ? 40.788 116.310 124.440 1.00 9.48 199 LEU A CA 1
ATOM 1499 C C . LEU A 1 231 ? 41.317 116.953 123.160 1.00 9.30 199 LEU A C 1
ATOM 1500 O O . LEU A 1 231 ? 42.516 117.080 122.978 1.00 10.19 199 LEU A O 1
ATOM 1505 N N . THR A 1 232 ? 40.399 117.328 122.261 1.00 10.17 200 THR A N 1
ATOM 1506 C CA . THR A 1 232 ? 40.814 117.561 120.857 1.00 9.48 200 THR A CA 1
ATOM 1507 C C . THR A 1 232 ? 41.538 118.892 120.632 1.00 9.98 200 THR A C 1
ATOM 1508 O O . THR A 1 232 ? 42.094 119.031 119.541 1.00 10.68 200 THR A O 1
ATOM 1512 N N . GLU A 1 233 ? 41.607 119.795 121.611 1.00 9.33 201 GLU A N 1
ATOM 1513 C CA . GLU A 1 233 ? 42.393 121.021 121.469 1.00 9.17 201 GLU A CA 1
ATOM 1514 C C . GLU A 1 233 ? 43.676 120.899 122.310 1.00 9.54 201 GLU A C 1
ATOM 1515 O O . GLU A 1 233 ? 44.355 121.923 122.509 1.00 10.62 201 GLU A O 1
ATOM 1521 N N . ASP A 1 234 ? 44.069 119.689 122.714 1.00 9.71 202 ASP A N 1
ATOM 1522 C CA . ASP A 1 234 ? 45.328 119.555 123.506 1.00 9.16 202 ASP A CA 1
ATOM 1523 C C . ASP A 1 234 ? 46.514 119.568 122.547 1.00 10.28 202 ASP A C 1
ATOM 1524 O O . ASP A 1 234 ? 46.703 118.629 121.718 1.00 10.85 202 ASP A O 1
ATOM 1529 N N . THR A 1 235 ? 47.319 120.609 122.656 1.00 9.66 203 THR A N 1
ATOM 1530 C CA . THR A 1 235 ? 48.473 120.876 121.799 1.00 10.12 203 THR A CA 1
ATOM 1531 C C . THR A 1 235 ? 49.763 120.939 122.634 1.00 10.53 203 THR A C 1
ATOM 1532 O O . THR A 1 235 ? 50.752 121.492 122.166 1.00 11.47 203 THR A O 1
ATOM 1536 N N . ALA A 1 236 ? 49.800 120.375 123.825 1.00 10.44 204 ALA A N 1
ATOM 1537 C CA . ALA A 1 236 ? 51.016 120.482 124.641 1.00 10.87 204 ALA A CA 1
ATOM 1538 C C . ALA A 1 236 ? 52.142 119.790 123.912 1.00 11.71 204 ALA A C 1
ATOM 1539 O O . ALA A 1 236 ? 53.280 120.262 123.968 1.00 14.24 204 ALA A O 1
ATOM 1541 N N . ILE A 1 237 ? 51.873 118.706 123.214 1.00 10.84 205 ILE A N 1
ATOM 1542 C CA . ILE A 1 237 ? 52.740 118.240 122.105 1.00 11.72 205 ILE A CA 1
ATOM 1543 C C . ILE A 1 237 ? 51.981 118.624 120.846 1.00 11.10 205 ILE A C 1
ATOM 1544 O O . ILE A 1 237 ? 50.755 118.453 120.778 1.00 11.28 205 ILE A O 1
ATOM 1549 N N . PRO A 1 238 ? 52.651 119.195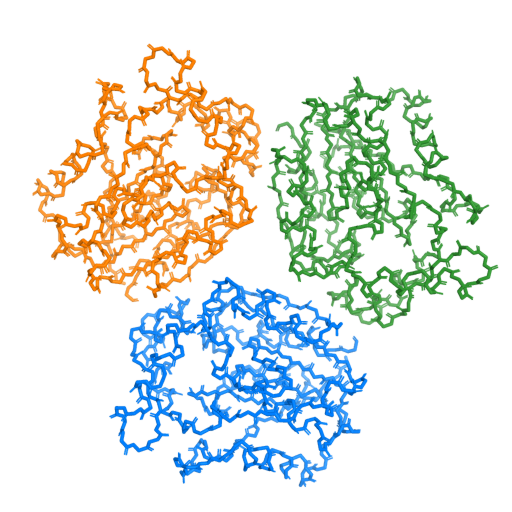 119.848 1.00 12.56 206 PRO A N 1
ATOM 1550 C CA . PRO A 1 238 ? 51.941 119.661 118.661 1.00 12.87 206 PRO A CA 1
ATOM 1551 C C . PRO A 1 238 ? 51.109 118.567 117.986 1.00 10.97 206 PRO A C 1
ATOM 1552 O O . PRO A 1 238 ? 51.535 117.399 117.905 1.00 12.25 206 PRO A O 1
ATOM 1556 N N . GLN A 1 239 ? 49.923 118.899 117.524 1.00 11.53 207 GLN A N 1
ATOM 1557 C CA . GLN A 1 239 ? 49.121 117.973 116.738 1.00 11.33 207 GLN A CA 1
ATOM 1558 C C . GLN A 1 239 ? 49.749 117.732 115.351 1.00 12.05 207 GLN A C 1
ATOM 1559 O O . GLN A 1 239 ? 50.398 118.614 114.817 1.00 13.59 207 GLN A O 1
ATOM 1565 N N . GLY A 1 240 ? 49.651 116.489 114.928 1.00 11.51 208 GLY A N 1
ATOM 1566 C CA . GLY A 1 240 ? 50.389 116.026 113.739 1.00 12.71 208 GLY A CA 1
ATOM 1567 C C . GLY A 1 240 ? 51.020 114.677 114.063 1.00 11.82 208 GLY A C 1
ATOM 1568 O O . GLY A 1 240 ? 50.573 113.907 114.893 1.00 12.14 208 GLY A O 1
ATOM 1569 N N . PRO A 1 241 ? 52.093 114.327 113.344 1.00 11.12 209 PRO A N 1
ATOM 1570 C CA . PRO A 1 241 ? 52.715 113.017 113.472 1.00 11.46 209 PRO A CA 1
ATOM 1571 C C . PRO A 1 241 ? 53.232 112.660 114.869 1.00 11.66 209 PRO A C 1
ATOM 1572 O O . PRO A 1 241 ? 53.436 111.506 115.129 1.00 13.69 209 PRO A O 1
ATOM 1576 N N . TYR A 1 242 ? 53.406 113.654 115.728 1.00 11.85 210 TYR A N 1
ATOM 1577 C CA . TYR A 1 242 ? 53.897 113.412 117.090 1.00 11.11 210 TYR A CA 1
ATOM 1578 C C . TYR A 1 242 ? 52.804 113.602 118.132 1.00 10.74 210 TYR A C 1
ATOM 1579 O O . TYR A 1 242 ? 53.112 113.478 119.298 1.00 11.93 210 TYR A O 1
ATOM 1588 N N . GLY A 1 243 ? 51.582 113.880 117.754 1.00 11.01 211 GLY A N 1
ATOM 1589 C CA . GLY A 1 243 ? 50.536 114.294 118.701 1.00 10.85 211 GLY A CA 1
ATOM 1590 C C . GLY A 1 243 ? 50.082 113.216 119.664 1.00 10.48 211 GLY A C 1
ATOM 1591 O O . GLY A 1 243 ? 50.347 112.028 119.535 1.00 11.87 211 GLY A O 1
ATOM 1592 N N . PHE A 1 244 ? 49.343 113.592 120.709 1.00 10.34 212 PHE A N 1
ATOM 1593 C CA . PHE A 1 244 ? 48.762 112.647 121.680 1.00 10.95 212 PHE A CA 1
ATOM 1594 C C . PHE A 1 244 ? 47.867 111.630 121.015 1.00 10.32 212 PHE A C 1
ATOM 1595 O O . PHE A 1 244 ? 47.950 110.462 121.387 1.00 11.15 212 PHE A O 1
ATOM 1603 N N . HIS A 1 245 ? 47.065 112.013 120.043 1.00 9.93 213 HIS A N 1
ATOM 1604 C CA . HIS A 1 245 ? 46.133 111.046 119.405 1.00 10.89 213 HIS A CA 1
ATOM 1605 C C . HIS A 1 245 ? 46.047 111.387 117.938 1.00 11.14 213 HIS A C 1
ATOM 1606 O O . HIS A 1 245 ? 45.746 112.549 117.604 1.00 11.22 213 HIS A O 1
ATOM 1613 N N . PRO A 1 246 ? 46.249 110.438 116.996 1.00 11.20 214 PRO A N 1
ATOM 1614 C CA . PRO A 1 246 ? 46.422 109.018 117.269 1.00 10.96 214 PRO A CA 1
ATOM 1615 C C . PRO A 1 246 ? 47.846 108.537 117.564 1.00 10.72 214 PRO A C 1
ATOM 1616 O O . PRO A 1 246 ? 48.027 107.343 117.839 1.00 12.70 214 PRO A O 1
ATOM 1620 N N . THR A 1 247 ? 48.858 109.381 117.573 1.00 11.33 215 THR A N 1
ATOM 1621 C CA . THR A 1 247 ? 50.237 108.874 117.704 1.00 11.47 215 THR A CA 1
ATOM 1622 C C . THR A 1 247 ? 50.526 108.278 119.074 1.00 10.97 215 THR A C 1
ATOM 1623 O O . THR A 1 247 ? 50.830 107.053 119.159 1.00 12.23 215 THR A O 1
ATOM 1627 N N . GLN A 1 248 ? 50.427 109.023 120.156 1.00 11.36 216 GLN A N 1
ATOM 1628 C CA . GLN A 1 248 ? 50.760 108.437 121.488 1.00 11.92 216 GLN A CA 1
ATOM 1629 C C . GLN A 1 248 ? 49.765 107.317 121.814 1.00 11.00 216 GLN A C 1
ATOM 1630 O O . GLN A 1 248 ? 50.223 106.223 122.286 1.00 13.12 216 GLN A O 1
ATOM 1636 N N . SER A 1 249 ? 48.492 107.509 121.577 1.00 11.41 217 SER A N 1
ATOM 1637 C CA . SER A 1 249 ? 47.492 106.494 121.940 1.00 12.24 217 SER A CA 1
ATOM 1638 C C . SER A 1 249 ? 47.784 105.209 121.201 1.00 13.20 217 SER A C 1
ATOM 1639 O O . SER A 1 249 ? 47.598 104.133 121.771 1.00 13.23 217 SER A O 1
ATOM 1642 N N . SER A 1 250 ? 48.243 105.261 119.953 1.00 12.96 218 SER A N 1
ATOM 1643 C CA . SER A 1 250 ? 48.490 104.018 119.178 1.00 13.59 218 SER A CA 1
ATOM 1644 C C . SER A 1 250 ? 49.556 103.176 119.846 1.00 15.27 218 SER A C 1
ATOM 1645 O O . SER A 1 250 ? 49.600 101.930 119.572 1.00 16.07 218 SER A O 1
ATOM 1648 N N . HIS A 1 251 ? 50.446 103.710 120.667 1.00 13.92 219 HIS A N 1
ATOM 1649 C CA . HIS A 1 251 ? 51.480 102.904 121.341 1.00 15.18 219 HIS A CA 1
ATOM 1650 C C . HIS A 1 251 ? 50.844 101.896 122.272 1.00 15.12 219 HIS A C 1
ATOM 1651 O O . HIS A 1 251 ? 51.518 100.875 122.584 1.00 16.96 219 HIS A O 1
ATOM 1658 N N . LEU A 1 252 ? 49.595 102.065 122.707 1.00 15.18 220 LEU A N 1
ATOM 1659 C CA . LEU A 1 252 ? 48.917 101.152 123.663 1.00 16.12 220 LEU A CA 1
ATOM 1660 C C . LEU A 1 252 ? 48.488 99.849 123.012 1.00 19.42 220 LEU A C 1
ATOM 1661 O O . LEU A 1 252 ? 48.234 98.893 123.796 1.00 22.26 220 LEU A O 1
ATOM 1666 N N . GLY A 1 253 ? 48.383 99.809 121.696 1.00 18.59 221 GLY A N 1
ATOM 1667 C CA . GLY A 1 253 ? 47.837 98.627 121.015 1.00 20.61 221 GLY A CA 1
ATOM 1668 C C . GLY A 1 253 ? 46.316 98.714 121.051 1.00 20.49 221 GLY A C 1
ATOM 1669 O O . GLY A 1 253 ? 45.745 99.660 120.495 1.00 25.76 221 GLY A O 1
ATOM 1670 N N . VAL A 1 254 ? 45.662 97.760 121.681 1.00 18.61 222 VAL A N 1
ATOM 1671 C CA . VAL A 1 254 ? 44.196 97.743 121.830 1.00 18.13 222 VAL A CA 1
ATOM 1672 C C . VAL A 1 254 ? 43.869 98.571 123.074 1.00 16.28 222 VAL A C 1
ATOM 1673 O O . VAL A 1 254 ? 44.446 98.314 124.136 1.00 17.16 222 VAL A O 1
ATOM 1677 N N . PHE A 1 255 ? 42.983 99.525 122.918 1.00 13.36 223 PHE A N 1
ATOM 1678 C CA . PHE A 1 255 ? 42.568 100.376 124.055 1.00 13.06 223 PHE A CA 1
ATOM 1679 C C . PHE A 1 255 ? 41.188 100.929 123.778 1.00 11.62 223 PHE A C 1
ATOM 1680 O O . PHE A 1 255 ? 40.719 100.973 122.614 1.00 12.52 223 PHE A O 1
ATOM 1688 N N . ARG A 1 256 ? 40.560 101.447 124.808 1.00 10.80 224 ARG A N 1
ATOM 1689 C CA . ARG A 1 256 ? 39.279 102.149 124.696 1.00 10.52 224 ARG A CA 1
ATOM 1690 C C . ARG A 1 256 ? 39.502 103.636 124.527 1.00 10.62 224 ARG A C 1
ATOM 1691 O O . ARG A 1 256 ? 40.092 104.290 125.403 1.00 11.10 224 ARG A O 1
ATOM 1699 N N . PHE A 1 257 ? 39.112 104.155 123.382 1.00 10.10 225 PHE A N 1
ATOM 1700 C CA . PHE A 1 257 ? 39.231 105.571 123.066 1.00 9.20 225 PHE A CA 1
ATOM 1701 C C . PHE A 1 257 ? 38.011 106.330 123.533 1.00 10.15 225 PHE A C 1
ATOM 1702 O O . PHE A 1 257 ? 36.879 105.982 123.151 1.00 11.20 225 PHE A O 1
ATOM 1710 N N . ILE A 1 258 ? 38.209 107.429 124.256 1.00 10.53 226 ILE A N 1
ATOM 1711 C CA . ILE A 1 258 ? 37.163 108.374 124.694 1.00 11.19 226 ILE A CA 1
ATOM 1712 C C . ILE A 1 258 ? 37.614 109.779 124.346 1.00 10.45 226 ILE A C 1
ATOM 1713 O O . ILE A 1 258 ? 38.749 110.152 124.686 1.00 11.32 226 ILE A O 1
ATOM 1718 N N . GLU A 1 259 ? 36.787 110.534 123.662 1.00 10.94 227 GLU A N 1
ATOM 1719 C CA . GLU A 1 259 ? 37.108 111.877 123.192 1.00 10.83 227 GLU A CA 1
ATOM 1720 C C . GLU A 1 259 ? 36.297 112.907 123.944 1.00 11.70 227 GLU A C 1
ATOM 1721 O O . GLU A 1 259 ? 35.117 112.717 124.222 1.00 12.49 227 GLU A O 1
ATOM 1727 N N . GLY A 1 260 ? 36.912 114.034 124.208 1.00 11.03 228 GLY A N 1
ATOM 1728 C CA . GLY A 1 260 ? 36.251 115.209 124.747 1.00 11.64 228 GLY A CA 1
ATOM 1729 C C . GLY A 1 260 ? 36.781 116.492 124.203 1.00 9.95 228 GLY A C 1
ATOM 1730 O O . GLY A 1 260 ? 37.710 116.490 123.380 1.00 10.69 228 GLY A O 1
ATOM 1731 N N . LYS A 1 261 ? 36.181 117.580 124.654 1.00 11.46 229 LYS A N 1
ATOM 1732 C CA . LYS A 1 261 ? 36.565 118.937 124.255 1.00 11.59 229 LYS A CA 1
ATOM 1733 C C . LYS A 1 261 ? 37.385 119.581 125.361 1.00 11.92 229 LYS A C 1
ATOM 1734 O O . LYS A 1 261 ? 36.951 119.615 126.509 1.00 13.58 229 LYS A O 1
ATOM 1740 N N . GLY A 1 262 ? 38.533 120.102 124.998 1.00 9.82 230 GLY A N 1
ATOM 1741 C CA . GLY A 1 262 ? 39.392 120.836 125.914 1.00 10.16 230 GLY A CA 1
ATOM 1742 C C . GLY A 1 262 ? 40.839 120.831 125.508 1.00 9.69 230 GLY A C 1
ATOM 1743 O O . GLY A 1 262 ? 41.186 120.445 124.417 1.00 10.77 230 GLY A O 1
ATOM 1744 N N . ASP A 1 263 ? 41.665 121.291 126.448 1.00 9.79 231 ASP A N 1
ATOM 1745 C CA . ASP A 1 263 ? 43.117 121.458 126.195 1.00 9.68 231 ASP A CA 1
ATOM 1746 C C . ASP A 1 263 ? 43.920 120.861 127.344 1.00 10.18 231 ASP A C 1
ATOM 1747 O O . ASP A 1 263 ? 43.377 120.134 128.167 1.00 10.74 231 ASP A O 1
ATOM 1752 N N . HIS A 1 264 ? 45.221 121.091 127.355 1.00 10.15 232 HIS A N 1
ATOM 1753 C CA . HIS A 1 264 ? 46.072 120.370 128.300 1.00 10.32 232 HIS A CA 1
ATOM 1754 C C . HIS A 1 264 ? 45.810 120.736 129.755 1.00 9.31 232 HIS A C 1
ATOM 1755 O O . HIS A 1 264 ? 45.746 119.827 130.589 1.00 10.63 232 HIS A O 1
ATOM 1762 N N . MET A 1 265 ? 45.716 122.011 130.075 1.00 10.53 233 MET A N 1
ATOM 1763 C CA . MET A 1 265 ? 45.683 122.408 131.520 1.00 10.87 233 MET A CA 1
ATOM 1764 C C . MET A 1 265 ? 44.534 123.341 131.881 1.00 10.89 233 MET A C 1
ATOM 1765 O O . MET A 1 265 ? 44.380 123.589 133.089 1.00 12.30 233 MET A O 1
ATOM 1770 N N . THR A 1 266 ? 43.673 123.774 130.974 1.00 10.14 234 THR A N 1
ATOM 1771 C CA . THR A 1 266 ? 42.525 124.640 131.367 1.00 10.98 234 THR A CA 1
ATOM 1772 C C . THR A 1 266 ? 41.373 123.774 131.882 1.00 11.26 234 THR A C 1
ATOM 1773 O O . THR A 1 266 ? 40.751 124.066 132.914 1.00 11.49 234 THR A O 1
ATOM 1777 N N . THR A 1 267 ? 41.022 122.745 131.124 1.00 10.99 235 THR A N 1
ATOM 1778 C CA . THR A 1 267 ? 39.685 122.134 131.213 1.00 10.90 235 THR A CA 1
ATOM 1779 C C . THR A 1 267 ? 39.483 121.422 132.517 1.00 10.97 235 THR A C 1
ATOM 1780 O O . THR A 1 267 ? 38.354 121.413 133.044 1.00 11.62 235 THR A O 1
ATOM 1784 N N . VAL A 1 268 ? 40.522 120.843 133.079 1.00 10.99 236 VAL A N 1
ATOM 1785 C CA . VAL A 1 268 ? 40.354 120.156 134.396 1.00 12.68 236 VAL A CA 1
ATOM 1786 C C . VAL A 1 268 ? 40.004 121.172 135.475 1.00 13.15 236 VAL A C 1
ATOM 1787 O O . VAL A 1 268 ? 39.507 120.801 136.572 1.00 14.03 236 VAL A O 1
ATOM 1791 N N . ARG A 1 269 ? 40.276 122.458 135.261 1.00 12.76 237 ARG A N 1
ATOM 1792 C CA . ARG A 1 269 ? 39.924 123.537 136.232 1.00 13.77 237 ARG A CA 1
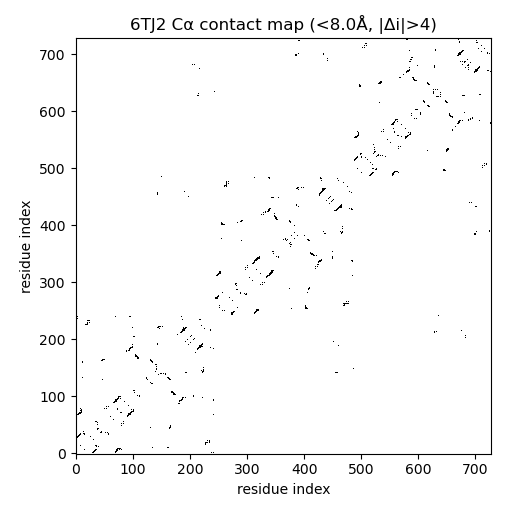ATOM 1793 C C . ARG A 1 269 ? 38.594 124.145 135.873 1.00 14.55 237 ARG A C 1
ATOM 1794 O O . ARG A 1 269 ? 37.813 124.420 136.803 1.00 17.07 237 ARG A O 1
ATOM 1802 N N . THR A 1 270 ? 38.295 124.380 134.602 1.00 13.05 238 THR A N 1
ATOM 1803 C CA . THR A 1 270 ? 37.102 125.168 134.197 1.00 13.52 238 THR A CA 1
ATOM 1804 C C . THR A 1 270 ? 35.885 124.293 133.996 1.00 14.15 238 THR A C 1
ATOM 1805 O O . THR A 1 270 ? 34.768 124.826 134.081 1.00 15.36 238 THR A O 1
ATOM 1809 N N . GLU A 1 271 ? 36.037 123.044 133.596 1.00 13.03 239 GLU A N 1
ATOM 1810 C CA . GLU A 1 271 ? 34.929 122.138 133.301 1.00 12.28 239 GLU A CA 1
ATOM 1811 C C . GLU A 1 271 ? 35.107 120.856 134.049 1.00 11.52 239 GLU A C 1
ATOM 1812 O O . GLU A 1 271 ? 35.085 119.777 133.465 1.00 11.89 239 GLU A O 1
ATOM 1818 N N . PRO A 1 272 ? 35.244 120.893 135.392 1.00 11.48 240 PRO A N 1
ATOM 1819 C CA . PRO A 1 272 ? 35.565 119.685 136.144 1.00 13.64 240 PRO A CA 1
ATOM 1820 C C . PRO A 1 272 ? 34.442 118.657 136.117 1.00 12.76 240 PRO A C 1
ATOM 1821 O O . PRO A 1 272 ? 34.729 117.463 136.231 1.00 12.08 240 PRO A O 1
ATOM 1825 N N . LYS A 1 273 ? 33.162 119.066 136.069 1.00 13.86 241 LYS A N 1
ATOM 1826 C CA . LYS A 1 273 ? 32.085 118.071 136.047 1.00 14.62 241 LYS A CA 1
ATOM 1827 C C . LYS A 1 273 ? 32.142 117.287 134.744 1.00 13.29 241 LYS A C 1
ATOM 1828 O O . LYS A 1 273 ? 32.035 116.059 134.758 1.00 13.88 241 LYS A O 1
ATOM 1834 N N . MET A 1 274 ? 32.323 117.998 133.644 1.00 12.74 242 MET A N 1
ATOM 1835 C CA . MET A 1 274 ? 32.459 117.334 132.338 1.00 13.36 242 MET A CA 1
ATOM 1836 C C . MET A 1 274 ? 33.690 116.401 132.324 1.00 11.69 242 MET A C 1
ATOM 1837 O O . MET A 1 274 ? 33.609 115.245 131.865 1.00 12.18 242 MET A O 1
ATOM 1842 N N . MET A 1 275 ? 34.793 116.845 132.896 1.00 11.98 243 MET A N 1
ATOM 1843 C CA . MET A 1 275 ? 35.992 116.008 132.962 1.00 12.73 243 MET A CA 1
ATOM 1844 C C . MET A 1 275 ? 35.796 114.765 133.804 1.00 11.03 243 MET A C 1
ATOM 1845 O O . MET A 1 275 ? 36.218 113.661 133.414 1.00 12.24 243 MET A O 1
ATOM 1850 N N . ALA A 1 276 ? 35.136 114.904 134.949 1.00 11.42 244 ALA A N 1
ATOM 1851 C CA . ALA A 1 276 ? 34.820 113.740 135.802 1.00 12.21 244 ALA A CA 1
ATOM 1852 C C . ALA A 1 276 ? 33.988 112.747 135.012 1.00 12.87 244 ALA A C 1
ATOM 1853 O O . ALA A 1 276 ? 34.264 111.552 135.038 1.00 12.52 244 ALA A O 1
ATOM 1855 N N . GLU A 1 277 ? 32.998 113.218 134.270 1.00 13.01 245 GLU A N 1
ATOM 1856 C CA . GLU A 1 277 ? 32.164 112.305 133.470 1.00 13.87 245 GLU A CA 1
ATOM 1857 C C . GLU A 1 277 ? 33.001 111.590 132.414 1.00 11.33 245 GLU A C 1
ATOM 1858 O O . GLU A 1 277 ? 32.800 110.391 132.198 1.00 12.52 245 GLU A O 1
ATOM 1864 N N . LEU A 1 278 ? 33.912 112.286 131.782 1.00 11.69 246 LEU A N 1
ATOM 1865 C CA . LEU A 1 278 ? 34.789 111.658 130.795 1.00 11.78 246 LEU A CA 1
ATOM 1866 C C . LEU A 1 278 ? 35.708 110.617 131.411 1.00 11.54 246 LEU A C 1
ATOM 1867 O O . LEU A 1 278 ? 35.958 109.530 130.838 1.00 11.64 246 LEU A O 1
ATOM 1872 N N . MET A 1 279 ? 36.193 110.904 132.618 1.00 11.35 247 MET A N 1
ATOM 1873 C CA . MET A 1 279 ? 37.078 109.947 133.301 1.00 12.05 247 MET A CA 1
ATOM 1874 C C . MET A 1 279 ? 36.308 108.709 133.701 1.00 10.92 247 MET A C 1
ATOM 1875 O O . MET A 1 279 ? 36.852 107.603 133.628 1.00 11.09 247 MET A O 1
ATOM 1880 N N . VAL A 1 280 ? 35.024 108.841 134.081 1.00 11.21 248 VAL A N 1
ATOM 1881 C CA . VAL A 1 280 ? 34.199 107.630 134.329 1.00 12.50 248 VAL A CA 1
ATOM 1882 C C . VAL A 1 280 ? 34.004 106.872 133.031 1.00 11.13 248 VAL A C 1
ATOM 1883 O O . VAL A 1 280 ? 34.045 105.665 133.020 1.00 12.08 248 VAL A O 1
ATOM 1887 N N . LYS A 1 281 ? 33.721 107.556 131.927 1.00 11.83 249 LYS A N 1
ATOM 1888 C CA . LYS A 1 281 ? 33.515 106.870 130.627 1.00 13.97 249 LYS A CA 1
ATOM 1889 C C . LYS A 1 281 ? 34.767 106.114 130.184 1.00 12.79 249 LYS A C 1
ATOM 1890 O O . LYS A 1 281 ? 34.697 105.007 129.642 1.00 12.49 249 LYS A O 1
ATOM 1896 N N . ALA A 1 282 ? 35.969 106.625 130.537 1.00 12.01 250 ALA A N 1
ATOM 1897 C CA . ALA A 1 282 ? 37.241 105.990 130.211 1.00 12.19 250 ALA A CA 1
ATOM 1898 C C . ALA A 1 282 ? 37.599 104.883 131.218 1.00 12.22 250 ALA A C 1
ATOM 1899 O O . ALA A 1 282 ? 38.211 103.899 130.849 1.00 13.39 250 ALA A O 1
ATOM 1901 N N . GLY A 1 283 ? 37.163 105.026 132.477 1.00 11.81 251 GLY A N 1
ATOM 1902 C CA . GLY A 1 283 ? 37.579 104.126 133.567 1.00 12.50 251 GLY A CA 1
ATOM 1903 C C . GLY A 1 283 ? 36.634 102.988 133.870 1.00 12.84 251 GLY A C 1
ATOM 1904 O O . GLY A 1 283 ? 37.087 101.958 134.434 1.00 13.81 251 GLY A O 1
ATOM 1905 N N . ARG A 1 284 ? 35.353 103.104 133.508 1.00 11.26 252 ARG A N 1
ATOM 1906 C CA . ARG A 1 284 ? 34.325 102.125 133.875 1.00 12.19 252 ARG A CA 1
ATOM 1907 C C . ARG A 1 284 ? 34.584 100.807 133.202 1.00 12.50 252 ARG A C 1
ATOM 1908 O O . ARG A 1 284 ? 35.256 100.732 132.168 1.00 13.06 252 ARG A O 1
ATOM 1916 N N . ASP A 1 285 ? 34.072 99.722 133.771 1.00 13.38 253 ASP A N 1
ATOM 1917 C CA . ASP A 1 285 ? 34.114 98.418 133.063 1.00 15.68 253 ASP A CA 1
ATOM 1918 C C . ASP A 1 285 ? 33.344 98.411 131.700 1.00 17.66 253 ASP A C 1
ATOM 1919 O O . ASP A 1 285 ? 32.430 99.311 131.593 1.00 16.45 253 ASP A O 1
ATOM 1924 N N . THR B 1 43 ? 37.826 142.540 127.021 1.00 22.46 11 THR B N 1
ATOM 1925 C CA . THR B 1 43 ? 38.259 143.921 126.592 1.00 23.13 11 THR B CA 1
ATOM 1926 C C . THR B 1 43 ? 38.100 144.087 125.073 1.00 20.94 11 THR B C 1
ATOM 1927 O O . THR B 1 43 ? 38.145 143.125 124.304 1.00 19.18 11 THR B O 1
ATOM 1931 N N . PRO B 1 44 ? 37.917 145.321 124.583 1.00 17.10 12 PRO B N 1
ATOM 1932 C CA . PRO B 1 44 ? 37.565 145.508 123.175 1.00 17.26 12 PRO B CA 1
ATOM 1933 C C . PRO B 1 44 ? 38.747 145.102 122.281 1.00 16.47 12 PRO B C 1
ATOM 1934 O O . PRO B 1 44 ? 39.888 145.447 122.540 1.00 17.47 12 PRO B O 1
ATOM 1938 N N . LEU B 1 45 ? 38.421 144.466 121.163 1.00 14.16 13 LEU B N 1
ATOM 1939 C CA . LEU B 1 45 ? 39.390 144.058 120.115 1.00 12.99 13 LEU B CA 1
ATOM 1940 C C . LEU B 1 45 ? 39.071 144.772 118.802 1.00 12.43 13 LEU B C 1
ATOM 1941 O O . LEU B 1 45 ? 37.932 145.168 118.549 1.00 13.18 13 LEU B O 1
ATOM 1946 N N . THR B 1 46 ? 40.084 144.944 117.986 1.00 11.97 14 THR B N 1
ATOM 1947 C CA . THR B 1 46 ? 39.952 145.418 116.596 1.00 12.20 14 THR B CA 1
ATOM 1948 C C . THR B 1 46 ? 40.379 144.298 115.669 1.00 11.55 14 THR B C 1
ATOM 1949 O O . THR B 1 46 ? 41.501 143.828 115.792 1.00 12.67 14 THR B O 1
ATOM 1953 N N . PHE B 1 47 ? 39.510 143.926 114.774 1.00 10.67 15 PHE B N 1
ATOM 1954 C CA . PHE B 1 47 ? 39.770 142.862 113.779 1.00 10.87 15 PHE B CA 1
ATOM 1955 C C . PHE B 1 47 ? 39.838 143.484 112.384 1.00 10.89 15 PHE B C 1
ATOM 1956 O O . PHE B 1 47 ? 39.024 144.359 112.019 1.00 11.14 15 PHE B O 1
ATOM 1964 N N . VAL B 1 48 ? 40.758 143.002 111.555 1.00 10.38 16 VAL B N 1
ATOM 1965 C CA . VAL B 1 48 ? 40.791 143.215 110.100 1.00 10.21 16 VAL B CA 1
ATOM 1966 C C . VAL B 1 48 ? 40.660 141.843 109.478 1.00 9.96 16 VAL B C 1
ATOM 1967 O O . VAL B 1 48 ? 41.561 141.013 109.608 1.00 11.26 16 VAL B O 1
ATOM 1971 N N . LEU B 1 49 ? 39.545 141.623 108.790 1.00 9.35 17 LEU B N 1
ATOM 1972 C CA . LEU B 1 49 ? 39.190 140.275 108.291 1.00 10.02 17 LEU B CA 1
ATOM 1973 C C . LEU B 1 49 ? 39.463 140.237 106.788 1.00 9.92 17 LEU B C 1
ATOM 1974 O O . LEU B 1 49 ? 38.922 141.114 106.072 1.00 10.88 17 LEU B O 1
ATOM 1979 N N . ILE B 1 50 ? 40.237 139.281 106.315 1.00 9.71 18 ILE B N 1
ATOM 1980 C CA . ILE B 1 50 ? 40.692 139.140 104.904 1.00 10.23 18 ILE B CA 1
ATOM 1981 C C . ILE B 1 50 ? 40.096 137.869 104.333 1.00 9.68 18 ILE B C 1
ATOM 1982 O O . ILE B 1 50 ? 40.436 136.762 104.758 1.00 10.47 18 ILE B O 1
ATOM 1987 N N . HIS B 1 51 ? 39.153 137.987 103.401 1.00 10.17 19 HIS B N 1
ATOM 1988 C CA . HIS B 1 51 ? 38.539 136.814 102.765 1.00 10.54 19 HIS B CA 1
ATOM 1989 C C . HIS B 1 51 ? 39.543 136.149 101.814 1.00 10.65 19 HIS B C 1
ATOM 1990 O O . HIS B 1 51 ? 40.637 136.685 101.556 1.00 11.31 19 HIS B O 1
ATOM 1997 N N . GLY B 1 52 ? 39.176 134.955 101.373 1.00 10.90 20 GLY B N 1
ATOM 1998 C CA . GLY B 1 52 ? 39.997 134.168 100.443 1.00 11.03 20 GLY B CA 1
ATOM 1999 C C . GLY B 1 52 ? 39.427 134.148 99.056 1.00 11.72 20 GLY B C 1
ATOM 2000 O O . GLY B 1 52 ? 38.724 135.084 98.635 1.00 11.64 20 GLY B O 1
ATOM 2001 N N . SER B 1 53 ? 39.745 133.120 98.299 1.00 10.59 21 SER B N 1
ATOM 2002 C CA . SER B 1 53 ? 39.352 133.037 96.891 1.00 10.71 21 SER B CA 1
ATOM 2003 C C . SER B 1 53 ? 37.876 132.685 96.781 1.00 11.31 21 SER B C 1
ATOM 2004 O O . SER B 1 53 ? 37.272 132.113 97.689 1.00 12.18 21 SER B O 1
ATOM 2007 N N . TRP B 1 54 ? 37.301 132.996 95.637 1.00 11.62 22 TRP B N 1
ATOM 2008 C CA . TRP B 1 54 ? 35.867 132.701 95.381 1.00 11.96 22 TRP B CA 1
ATOM 2009 C C . TRP B 1 54 ? 35.049 133.294 96.534 1.00 11.86 22 TRP B C 1
ATOM 2010 O O . TRP B 1 54 ? 34.085 132.676 97.002 1.00 13.40 22 TRP B O 1
ATOM 2021 N N . ALA B 1 55 ? 35.362 134.547 96.872 1.00 12.20 23 ALA B N 1
ATOM 2022 C CA . ALA B 1 55 ? 34.724 135.262 97.972 1.00 11.83 23 ALA B CA 1
ATOM 2023 C C . ALA B 1 55 ? 34.935 136.744 97.749 1.00 11.95 23 ALA B C 1
ATOM 2024 O O . ALA B 1 55 ? 35.887 137.161 97.046 1.00 12.01 23 ALA B O 1
ATOM 2026 N N . THR B 1 56 ? 34.124 137.524 98.436 1.00 12.73 24 THR B N 1
ATOM 2027 C CA . THR B 1 56 ? 34.252 138.985 98.530 1.00 12.80 24 THR B CA 1
ATOM 2028 C C . THR B 1 56 ? 34.267 139.361 100.021 1.00 12.51 24 THR B C 1
ATOM 2029 O O . THR B 1 56 ? 34.081 138.537 100.902 1.00 12.72 24 THR B O 1
ATOM 2033 N N . ALA B 1 57 ? 34.393 140.643 100.292 1.00 11.77 25 ALA B N 1
ATOM 2034 C CA . ALA B 1 57 ? 34.338 141.172 101.672 1.00 11.24 25 ALA B CA 1
ATOM 2035 C C . ALA B 1 57 ? 32.973 140.846 102.269 1.00 12.26 25 ALA B C 1
ATOM 2036 O O . ALA B 1 57 ? 32.891 140.733 103.511 1.00 12.84 25 ALA B O 1
ATOM 2038 N N . GLY B 1 58 ? 31.934 140.664 101.467 1.00 13.07 26 GLY B N 1
ATOM 2039 C CA . GLY B 1 58 ? 30.604 140.283 101.981 1.00 11.73 26 GLY B CA 1
ATOM 2040 C C . GLY B 1 58 ? 30.556 138.884 102.571 1.00 11.38 26 GLY B C 1
ATOM 2041 O O . GLY B 1 58 ? 29.594 138.567 103.269 1.00 12.18 26 GLY B O 1
ATOM 2042 N N . PHE B 1 59 ? 31.596 138.073 102.375 1.00 11.58 27 PHE B N 1
ATOM 2043 C CA . PHE B 1 59 ? 31.724 136.775 103.077 1.00 11.14 27 PHE B CA 1
ATOM 2044 C C . PHE B 1 59 ? 31.531 136.992 104.576 1.00 10.94 27 PHE B C 1
ATOM 2045 O O . PHE B 1 59 ? 31.055 136.082 105.232 1.00 11.84 27 PHE B O 1
ATOM 2053 N N . TRP B 1 60 ? 32.027 138.118 105.090 1.00 10.73 28 TRP B N 1
ATOM 2054 C CA . TRP B 1 60 ? 32.063 138.378 106.544 1.00 11.70 28 TRP B CA 1
ATOM 2055 C C . TRP B 1 60 ? 30.786 139.052 107.042 1.00 12.03 28 TRP B C 1
ATOM 2056 O O . TRP B 1 60 ? 30.754 139.330 108.233 1.00 12.09 28 TRP B O 1
ATOM 2067 N N . ASP B 1 61 ? 29.772 139.264 106.223 1.00 11.41 29 ASP B N 1
ATOM 2068 C CA . ASP B 1 61 ? 28.674 140.163 106.700 1.00 12.92 29 ASP B CA 1
ATOM 2069 C C . ASP B 1 61 ? 28.066 139.677 108.020 1.00 12.53 29 ASP B C 1
ATOM 2070 O O . ASP B 1 61 ? 27.960 140.451 108.994 1.00 13.60 29 ASP B O 1
ATOM 2075 N N . GLU B 1 62 ? 27.687 138.415 108.109 1.00 12.85 30 GLU B N 1
ATOM 2076 C CA . GLU B 1 62 ? 26.937 137.944 109.295 1.00 12.61 30 GLU B CA 1
ATOM 2077 C C . GLU B 1 62 ? 27.886 137.832 110.475 1.00 13.43 30 GLU B C 1
ATOM 2078 O O . GLU B 1 62 ? 27.528 138.211 111.593 1.00 13.34 30 GLU B O 1
ATOM 2084 N N . THR B 1 63 ? 29.079 137.292 110.278 1.00 12.71 31 THR B N 1
ATOM 2085 C CA . THR B 1 63 ? 30.031 137.122 111.411 1.00 12.77 31 THR B CA 1
ATOM 2086 C C . THR B 1 63 ? 30.555 138.461 111.906 1.00 12.38 31 THR B C 1
ATOM 2087 O O . THR B 1 63 ? 30.680 138.645 113.114 1.00 12.38 31 THR B O 1
ATOM 2091 N N . ALA B 1 64 ? 30.853 139.378 111.001 1.00 11.82 32 ALA B N 1
ATOM 2092 C CA . ALA B 1 64 ? 31.296 140.723 111.395 1.00 11.51 32 ALA B CA 1
ATOM 2093 C C . ALA B 1 64 ? 30.192 141.428 112.213 1.00 12.56 32 ALA B C 1
ATOM 2094 O O . ALA B 1 64 ? 30.505 142.064 113.225 1.00 12.16 32 ALA B O 1
ATOM 2096 N N . SER B 1 65 ? 28.929 141.277 111.811 1.00 12.23 33 SER B N 1
ATOM 2097 C CA . SER B 1 65 ? 27.814 141.833 112.593 1.00 12.51 33 SER B CA 1
ATOM 2098 C C . SER B 1 65 ? 27.861 141.272 114.007 1.00 12.74 33 SER B C 1
ATOM 2099 O O . SER B 1 65 ? 27.758 142.062 114.981 1.00 13.57 33 SER B O 1
ATOM 2102 N N . GLU B 1 66 ? 28.016 139.955 114.164 1.00 11.72 34 GLU B N 1
ATOM 2103 C CA . GLU B 1 66 ? 28.018 139.356 115.506 1.00 11.78 34 GLU B CA 1
ATOM 2104 C C . GLU B 1 66 ? 29.243 139.790 116.291 1.00 11.53 34 GLU B C 1
ATOM 2105 O O . GLU B 1 66 ? 29.150 140.007 117.508 1.00 12.45 34 GLU B O 1
ATOM 2111 N N . LEU B 1 67 ? 30.410 139.957 115.673 1.00 11.95 35 LEU B N 1
ATOM 2112 C CA . LEU B 1 67 ? 31.577 140.468 116.417 1.00 12.38 35 LEU B CA 1
ATOM 2113 C C . LEU B 1 67 ? 31.344 141.913 116.883 1.00 12.53 35 LEU B C 1
ATOM 2114 O O . LEU B 1 67 ? 31.759 142.256 117.976 1.00 12.95 35 LEU B O 1
ATOM 2119 N N . ARG B 1 68 ? 30.696 142.704 116.061 1.00 12.43 36 ARG B N 1
ATOM 2120 C CA . ARG B 1 68 ? 30.384 144.105 116.456 1.00 12.84 36 ARG B CA 1
ATOM 2121 C C . ARG B 1 68 ? 29.381 144.117 117.605 1.00 13.30 36 ARG B C 1
ATOM 2122 O O . ARG B 1 68 ? 29.505 144.930 118.533 1.00 14.88 36 ARG B O 1
ATOM 2130 N N . LYS B 1 69 ? 28.441 143.172 117.615 1.00 13.13 37 LYS B N 1
ATOM 2131 C CA . LYS B 1 69 ? 27.455 143.098 118.718 1.00 13.58 37 LYS B CA 1
ATOM 2132 C C . LYS B 1 69 ? 28.164 142.741 120.010 1.00 14.52 37 LYS B C 1
ATOM 2133 O O . LYS B 1 69 ? 27.689 143.185 121.098 1.00 15.19 37 LYS B O 1
ATOM 2139 N N . LEU B 1 70 ? 29.266 141.998 120.007 1.00 13.28 38 LEU B N 1
ATOM 2140 C CA . LEU B 1 70 ? 30.091 141.731 121.210 1.00 13.76 38 LEU B CA 1
ATOM 2141 C C . LEU B 1 70 ? 30.841 142.980 121.632 1.00 13.47 38 LEU B C 1
ATOM 2142 O O . LEU B 1 70 ? 31.449 142.947 122.719 1.00 16.19 38 LEU B O 1
ATOM 2147 N N . GLY B 1 71 ? 30.871 144.018 120.836 1.00 12.52 39 GLY B N 1
ATOM 2148 C CA . GLY B 1 71 ? 31.563 145.267 121.169 1.00 12.24 39 GLY B CA 1
ATOM 2149 C C . GLY B 1 71 ? 32.895 145.429 120.475 1.00 12.29 39 GLY B C 1
ATOM 2150 O O . GLY B 1 71 ? 33.588 146.433 120.742 1.00 13.47 39 GLY B O 1
ATOM 2151 N N . HIS B 1 72 ? 33.232 144.568 119.520 1.00 11.57 40 HIS B N 1
ATOM 2152 C CA . HIS B 1 72 ? 34.534 144.694 118.827 1.00 11.18 40 HIS B CA 1
ATOM 2153 C C . HIS B 1 72 ? 34.423 145.576 117.587 1.00 10.96 40 HIS B C 1
ATOM 2154 O O . HIS B 1 72 ? 33.371 145.677 116.960 1.00 13.05 40 HIS B O 1
ATOM 2161 N N . THR B 1 73 ? 35.510 146.161 117.218 1.00 10.80 41 THR B N 1
ATOM 2162 C CA . THR B 1 73 ? 35.614 146.909 115.951 1.00 12.04 41 THR B CA 1
ATOM 2163 C C . THR B 1 73 ? 36.091 145.954 114.865 1.00 11.23 41 THR B C 1
ATOM 2164 O O . THR B 1 73 ? 37.045 145.207 115.084 1.00 12.59 41 THR B O 1
ATOM 2168 N N . VAL B 1 74 ? 35.397 145.998 113.743 1.00 10.83 42 VAL B N 1
ATOM 2169 C CA . VAL B 1 74 ? 35.670 145.022 112.654 1.00 11.63 42 VAL B CA 1
ATOM 2170 C C . VAL B 1 74 ? 35.769 145.754 111.341 1.00 11.61 42 VAL B C 1
ATOM 2171 O O . VAL B 1 74 ? 34.851 146.499 110.973 1.00 13.28 42 VAL B O 1
ATOM 2175 N N . TYR B 1 75 ? 36.851 145.543 110.621 1.00 10.02 43 TYR B N 1
ATOM 2176 C CA . TYR B 1 75 ? 37.049 146.026 109.242 1.00 11.03 43 TYR B CA 1
ATOM 2177 C C . TYR B 1 75 ? 37.081 144.833 108.315 1.00 10.42 43 TYR B C 1
ATOM 2178 O O . TYR B 1 75 ? 37.719 143.825 108.597 1.00 11.22 43 TYR B O 1
ATOM 2187 N N . THR B 1 76 ? 36.429 144.986 107.182 1.00 11.07 44 THR B N 1
ATOM 2188 C CA . THR B 1 76 ? 36.308 143.922 106.150 1.00 11.44 44 THR B CA 1
ATOM 2189 C C . THR B 1 76 ? 36.695 144.490 104.789 1.00 10.93 44 THR B C 1
ATOM 2190 O O . THR B 1 76 ? 35.842 144.731 103.924 1.00 12.13 44 THR B O 1
ATOM 2194 N N . PRO B 1 77 ? 37.978 144.744 104.569 1.00 10.95 45 PRO B N 1
ATOM 2195 C CA . PRO B 1 77 ? 38.413 145.362 103.314 1.00 11.98 45 PRO B CA 1
ATOM 2196 C C . PRO B 1 77 ? 38.164 144.434 102.123 1.00 12.00 45 PRO B C 1
ATOM 2197 O O . PRO B 1 77 ? 38.339 143.209 102.195 1.00 12.77 45 PRO B O 1
ATOM 2201 N N . GLU B 1 78 ? 37.873 145.008 100.984 1.00 12.72 46 GLU B N 1
ATOM 2202 C CA . GLU B 1 78 ? 37.952 144.351 99.679 1.00 12.34 46 GLU B CA 1
ATOM 2203 C C . GLU B 1 78 ? 39.337 144.597 99.119 1.00 13.45 46 GLU B C 1
ATOM 2204 O O . GLU B 1 78 ? 40.049 145.530 99.561 1.00 15.71 46 GLU B O 1
ATOM 2210 N N . TYR B 1 79 ? 39.785 143.754 98.216 1.00 11.31 47 TYR B N 1
ATOM 2211 C CA . TYR B 1 79 ? 41.146 143.862 97.689 1.00 11.70 47 TYR B CA 1
ATOM 2212 C C . TYR B 1 79 ? 41.178 143.684 96.182 1.00 11.59 47 TYR B C 1
ATOM 2213 O O . TYR B 1 79 ? 40.193 143.358 95.541 1.00 11.85 47 TYR B O 1
ATOM 2222 N N . ALA B 1 80 ? 42.346 143.960 95.623 1.00 11.28 48 ALA B N 1
ATOM 2223 C CA . ALA B 1 80 ? 42.500 144.039 94.156 1.00 12.39 48 ALA B CA 1
ATOM 2224 C C . ALA B 1 80 ? 42.029 142.781 93.425 1.00 11.87 48 ALA B C 1
ATOM 2225 O O . ALA B 1 80 ? 42.293 141.670 93.858 1.00 11.62 48 ALA B O 1
ATOM 2227 N N . GLY B 1 81 ? 41.388 143.004 92.286 1.00 12.88 49 GLY B N 1
ATOM 2228 C CA . GLY B 1 81 ? 40.961 141.885 91.441 1.00 13.17 49 GLY B CA 1
ATOM 2229 C C . GLY B 1 81 ? 39.753 141.172 92.009 1.00 13.71 49 GLY B C 1
ATOM 2230 O O . GLY B 1 81 ? 39.315 140.171 91.409 1.00 14.36 49 GLY B O 1
ATOM 2231 N N . HIS B 1 82 ? 39.228 141.588 93.157 1.00 11.96 50 HIS B N 1
ATOM 2232 C CA . HIS B 1 82 ? 38.132 140.915 93.861 1.00 12.13 50 HIS B CA 1
ATOM 2233 C C . HIS B 1 82 ? 36.998 141.910 94.056 1.00 12.07 50 HIS B C 1
ATOM 2234 O O . HIS B 1 82 ? 37.188 143.141 93.977 1.00 13.50 50 HIS B O 1
ATOM 2241 N N . GLY B 1 83 ? 35.840 141.414 94.402 1.00 14.72 51 GLY B N 1
ATOM 2242 C CA . GLY B 1 83 ? 34.648 142.237 94.633 1.00 15.77 51 GLY B CA 1
ATOM 2243 C C . GLY B 1 83 ? 34.305 143.011 93.373 1.00 16.61 51 GLY B C 1
ATOM 2244 O O . GLY B 1 83 ? 34.171 142.410 92.260 1.00 19.49 51 GLY B O 1
ATOM 2245 N N . ALA B 1 84 ? 34.337 144.339 93.444 1.00 16.30 52 ALA B N 1
ATOM 2246 C CA . ALA B 1 84 ? 33.967 145.199 92.309 1.00 17.21 52 ALA B CA 1
ATOM 2247 C C . ALA B 1 84 ? 35.178 145.596 91.475 1.00 20.05 52 ALA B C 1
ATOM 2248 O O . ALA B 1 84 ? 34.966 146.286 90.446 1.00 24.15 52 ALA B O 1
ATOM 2250 N N . ASP B 1 85 ? 36.403 145.172 91.803 1.00 18.68 53 ASP B N 1
ATOM 2251 C CA . ASP B 1 85 ? 37.594 145.493 91.007 1.00 18.12 53 ASP B CA 1
ATOM 2252 C C . ASP B 1 85 ? 37.830 144.391 89.984 1.00 19.60 53 ASP B C 1
ATOM 2253 O O . ASP B 1 85 ? 38.220 143.268 90.348 1.00 19.05 53 ASP B O 1
ATOM 2258 N N A LYS B 1 86 ? 37.553 144.663 88.710 0.50 19.81 54 LYS B N 1
ATOM 2259 N N B LYS B 1 86 ? 37.554 144.697 88.724 0.50 21.23 54 LYS B N 1
ATOM 2260 C CA A LYS B 1 86 ? 37.699 143.639 87.649 0.50 20.90 54 LYS B CA 1
ATOM 2261 C CA B LYS B 1 86 ? 37.739 143.726 87.632 0.50 23.35 54 LYS B CA 1
ATOM 2262 C C A LYS B 1 86 ? 39.122 143.696 87.111 0.50 20.15 54 LYS B C 1
ATOM 2263 C C B LYS B 1 86 ? 39.211 143.802 87.240 0.50 20.78 54 LYS B C 1
ATOM 2264 O O A LYS B 1 86 ? 39.433 144.617 86.333 0.50 22.47 54 LYS B O 1
ATOM 2265 O O B LYS B 1 86 ? 39.693 144.888 86.803 0.50 21.44 54 LYS B O 1
ATOM 2276 N N . ASN B 1 87 ? 39.932 142.710 87.466 1.00 17.67 55 ASN B N 1
ATOM 2277 C CA . ASN B 1 87 ? 41.322 142.595 86.985 1.00 17.84 55 ASN B CA 1
ATOM 2278 C C . ASN B 1 87 ? 41.717 141.124 87.029 1.00 16.82 55 ASN B C 1
ATOM 2279 O O . ASN B 1 87 ? 42.257 140.638 88.065 1.00 17.10 55 ASN B O 1
ATOM 2284 N N . ASN B 1 88 ? 41.443 140.432 85.946 1.00 17.36 56 ASN B N 1
ATOM 2285 C CA . ASN B 1 88 ? 41.732 138.985 85.917 1.00 17.72 56 ASN B CA 1
ATOM 2286 C C . ASN B 1 88 ? 43.224 138.717 85.852 1.00 15.33 56 ASN B C 1
ATOM 2287 O O . ASN B 1 88 ? 43.603 137.548 86.097 1.00 16.02 56 ASN B O 1
ATOM 2292 N N . ASN B 1 89 ? 44.059 139.728 85.623 1.00 15.63 57 ASN B N 1
ATOM 2293 C CA . ASN B 1 89 ? 45.523 139.591 85.665 1.00 15.54 57 ASN B CA 1
ATOM 2294 C C . ASN B 1 89 ? 46.158 140.114 86.939 1.00 14.21 57 ASN B C 1
ATOM 2295 O O . ASN B 1 89 ? 47.360 140.259 87.036 1.00 16.08 57 ASN B O 1
ATOM 2300 N N . VAL B 1 90 ? 45.343 140.284 87.991 1.00 13.01 58 VAL B N 1
ATOM 2301 C CA . VAL B 1 90 ? 45.879 140.823 89.269 1.00 13.70 58 VAL B CA 1
ATOM 2302 C C . VAL B 1 90 ? 46.971 139.922 89.800 1.00 12.52 58 VAL B C 1
ATOM 2303 O O . VAL B 1 90 ? 46.942 138.679 89.603 1.00 12.78 58 VAL B O 1
ATOM 2307 N N . THR B 1 91 ? 47.946 140.470 90.515 1.00 12.75 59 THR B N 1
ATOM 2308 C CA . THR B 1 91 ? 49.042 139.720 91.136 1.00 12.80 59 THR B CA 1
ATOM 2309 C C . THR B 1 91 ? 48.943 139.726 92.669 1.00 12.20 59 THR B C 1
ATOM 2310 O O . THR B 1 91 ? 48.186 140.581 93.238 1.00 12.84 59 THR B O 1
ATOM 2314 N N . HIS B 1 92 ? 49.667 138.848 93.302 1.00 12.15 60 HIS B N 1
ATOM 2315 C CA . HIS B 1 92 ? 49.694 138.781 94.784 1.00 11.76 60 HIS B CA 1
ATOM 2316 C C . HIS B 1 92 ? 50.165 140.143 95.319 1.00 13.15 60 HIS B C 1
ATOM 2317 O O . HIS B 1 92 ? 49.661 140.607 96.371 1.00 12.62 60 HIS B O 1
ATOM 2324 N N . GLU B 1 93 ? 51.200 140.726 94.733 1.00 13.02 61 GLU B N 1
ATOM 2325 C CA . GLU B 1 93 ? 51.717 142.014 95.253 1.00 13.92 61 GLU B CA 1
ATOM 2326 C C . GLU B 1 93 ? 50.683 143.119 95.128 1.00 13.96 61 GLU B C 1
ATOM 2327 O O . GLU B 1 93 ? 50.638 143.973 96.020 1.00 13.53 61 GLU B O 1
ATOM 2333 N N . GLN B 1 94 ? 49.832 143.152 94.110 1.00 12.65 62 GLN B N 1
ATOM 2334 C CA . GLN B 1 94 ? 48.732 144.139 93.961 1.00 13.16 62 GLN B CA 1
ATOM 2335 C C . GLN B 1 94 ? 47.684 143.922 95.043 1.00 13.44 62 GLN B C 1
ATOM 2336 O O . GLN B 1 94 ? 47.255 144.884 95.649 1.00 13.54 62 GLN B O 1
ATOM 2342 N N . ILE B 1 95 ? 47.340 142.674 95.317 1.00 11.51 63 ILE B N 1
ATOM 2343 C CA . ILE B 1 95 ? 46.381 142.358 96.403 1.00 11.03 63 ILE B CA 1
ATOM 2344 C C . ILE B 1 95 ? 46.999 142.869 97.700 1.00 11.72 63 ILE B C 1
ATOM 2345 O O . ILE B 1 95 ? 46.290 143.518 98.484 1.00 12.04 63 ILE B O 1
ATOM 2350 N N . THR B 1 96 ? 48.224 142.510 97.980 1.00 10.91 64 THR B N 1
ATOM 2351 C CA . THR B 1 96 ? 48.868 142.899 99.247 1.00 11.39 64 THR B CA 1
ATOM 2352 C C . THR B 1 96 ? 48.885 144.421 99.385 1.00 11.74 64 THR B C 1
ATOM 2353 O O . THR B 1 96 ? 48.537 144.930 100.486 1.00 13.14 64 THR B O 1
ATOM 2357 N N . LYS B 1 97 ? 49.246 145.120 98.334 1.00 11.95 65 LYS B N 1
ATOM 2358 C CA . LYS B 1 97 ? 49.287 146.580 98.368 1.00 12.35 65 LYS B CA 1
ATOM 2359 C C . LYS B 1 97 ? 47.899 147.121 98.678 1.00 13.52 65 LYS B C 1
ATOM 2360 O O . LYS B 1 97 ? 47.754 148.095 99.455 1.00 13.14 65 LYS B O 1
ATOM 2366 N N . SER B 1 98 ? 46.850 146.589 98.108 1.00 12.10 66 SER B N 1
ATOM 2367 C CA . SER B 1 98 ? 45.490 147.125 98.328 1.00 12.93 66 SER B CA 1
ATOM 2368 C C . SER B 1 98 ? 45.118 146.984 99.810 1.00 13.42 66 SER B C 1
ATOM 2369 O O . SER B 1 98 ? 44.535 147.908 100.356 1.00 14.55 66 SER B O 1
ATOM 2372 N N . VAL B 1 99 ? 45.514 145.910 100.474 1.00 11.51 67 VAL B N 1
ATOM 2373 C CA . VAL B 1 99 ? 45.211 145.735 101.915 1.00 11.27 67 VAL B CA 1
ATOM 2374 C C . VAL B 1 99 ? 46.087 146.670 102.739 1.00 12.30 67 VAL B C 1
ATOM 2375 O O . VAL B 1 99 ? 45.554 147.301 103.699 1.00 12.12 67 VAL B O 1
ATOM 2379 N N . VAL B 1 100 ? 47.369 146.727 102.446 1.00 12.36 68 VAL B N 1
ATOM 2380 C CA . VAL B 1 100 ? 48.274 147.657 103.188 1.00 12.40 68 VAL B CA 1
ATOM 2381 C C . VAL B 1 100 ? 47.786 149.091 103.005 1.00 12.52 68 VAL B C 1
ATOM 2382 O O . VAL B 1 100 ? 47.711 149.831 104.010 1.00 13.68 68 VAL B O 1
ATOM 2386 N N . ASP B 1 101 ? 47.350 149.482 101.824 1.00 12.16 69 ASP B N 1
ATOM 2387 C CA . ASP B 1 101 ? 46.865 150.874 101.613 1.00 13.55 69 ASP B CA 1
ATOM 2388 C C . ASP B 1 101 ? 45.629 151.101 102.460 1.00 13.65 69 ASP B C 1
ATOM 2389 O O . ASP B 1 101 ? 45.450 152.200 103.008 1.00 14.79 69 ASP B O 1
ATOM 2394 N N . TYR B 1 102 ? 44.745 150.136 102.598 1.00 13.35 70 TYR B N 1
ATOM 2395 C CA . TYR B 1 102 ? 43.506 150.277 103.400 1.00 13.99 70 TYR B CA 1
ATOM 2396 C C . TYR B 1 102 ? 43.870 150.509 104.858 1.00 13.44 70 TYR B C 1
ATOM 2397 O O . TYR B 1 102 ? 43.312 151.414 105.516 1.00 13.81 70 TYR B O 1
ATOM 2406 N N . ILE B 1 103 ? 44.798 149.745 105.371 1.00 12.20 71 ILE B N 1
ATOM 2407 C CA . ILE B 1 103 ? 45.278 149.808 106.775 1.00 13.02 71 ILE B CA 1
ATOM 2408 C C . ILE B 1 103 ? 45.909 151.172 107.001 1.00 14.05 71 ILE B C 1
ATOM 2409 O O . ILE B 1 103 ? 45.632 151.815 108.016 1.00 16.03 71 ILE B O 1
ATOM 2414 N N . LYS B 1 104 ? 46.761 151.600 106.115 1.00 14.11 72 LYS B N 1
ATOM 2415 C CA . LYS B 1 104 ? 47.468 152.905 106.255 1.00 15.74 72 LYS B CA 1
ATOM 2416 C C . LYS B 1 104 ? 46.454 154.038 106.193 1.00 16.17 72 LYS B C 1
ATOM 2417 O O . LYS B 1 104 ? 46.620 155.043 106.953 1.00 17.39 72 LYS B O 1
ATOM 2423 N N . GLN B 1 105 ? 45.484 153.993 105.316 1.00 17.47 73 GLN B N 1
ATOM 2424 C CA . GLN B 1 105 ? 44.547 155.117 105.104 1.00 18.59 73 GLN B CA 1
ATOM 2425 C C . GLN B 1 105 ? 43.717 155.325 106.376 1.00 19.45 73 GLN B C 1
ATOM 2426 O O . GLN B 1 105 ? 43.287 156.479 106.693 1.00 20.83 73 GLN B O 1
ATOM 2432 N N . LYS B 1 106 ? 43.345 154.254 107.041 1.00 17.83 74 LYS B N 1
ATOM 2433 C CA . LYS B 1 106 ? 42.605 154.326 108.332 1.00 18.46 74 LYS B CA 1
ATOM 2434 C C . LYS B 1 106 ? 43.572 154.485 109.500 1.00 16.77 74 LYS B C 1
ATOM 2435 O O . LYS B 1 106 ? 43.140 154.701 110.660 1.00 18.59 74 LYS B O 1
ATOM 2441 N N . ASP B 1 107 ? 44.849 154.333 109.277 1.00 14.78 75 ASP B N 1
ATOM 2442 C CA . ASP B 1 107 ? 45.921 154.375 110.271 1.00 15.91 75 ASP B CA 1
ATOM 2443 C C . ASP B 1 107 ? 45.597 153.419 111.415 1.00 15.38 75 ASP B C 1
ATOM 2444 O O . ASP B 1 107 ? 45.738 153.778 112.587 1.00 15.78 75 ASP B O 1
ATOM 2449 N N . LEU B 1 108 ? 45.337 152.138 111.081 1.00 14.66 76 LEU B N 1
ATOM 2450 C CA . LEU B 1 108 ? 44.937 151.146 112.081 1.00 16.12 76 LEU B CA 1
ATOM 2451 C C . LEU B 1 108 ? 46.170 150.600 112.789 1.00 14.88 76 LEU B C 1
ATOM 2452 O O . LEU B 1 108 ? 47.210 150.387 112.118 1.00 15.24 76 LEU B O 1
ATOM 2457 N N . LYS B 1 109 ? 46.116 150.431 114.106 1.00 16.76 77 LYS B N 1
ATOM 2458 C CA . LYS B 1 109 ? 47.202 149.900 114.918 1.00 19.36 77 LYS B CA 1
ATOM 2459 C C . LYS B 1 109 ? 46.614 148.908 115.925 1.00 15.47 77 LYS B C 1
ATOM 2460 O O . LYS B 1 109 ? 45.394 148.946 116.182 1.00 18.31 77 LYS B O 1
ATOM 2466 N N . ASP B 1 110 ? 47.448 148.036 116.437 1.00 16.41 78 ASP B N 1
ATOM 2467 C CA . ASP B 1 110 ? 47.092 147.114 117.532 1.00 16.46 78 ASP B CA 1
ATOM 2468 C C . ASP B 1 110 ? 45.892 146.235 117.158 1.00 16.06 78 ASP B C 1
ATOM 2469 O O . ASP B 1 110 ? 44.976 146.067 117.990 1.00 17.36 78 ASP B O 1
ATOM 2474 N N . PHE B 1 111 ? 45.843 145.682 115.940 1.00 13.74 79 PHE B N 1
ATOM 2475 C CA . PHE B 1 111 ? 44.669 144.910 115.480 1.00 12.58 79 PHE B CA 1
ATOM 2476 C C . PHE B 1 111 ? 45.040 143.456 115.261 1.00 11.55 79 PHE B C 1
ATOM 2477 O O . PHE B 1 111 ? 46.208 143.075 115.114 1.00 12.32 79 PHE B O 1
ATOM 2485 N N . ILE B 1 112 ? 43.993 142.690 115.263 1.00 11.18 80 ILE B N 1
ATOM 2486 C CA . ILE B 1 112 ? 44.040 141.238 114.942 1.00 10.37 80 ILE B CA 1
ATOM 2487 C C . ILE B 1 112 ? 43.860 141.113 113.439 1.00 10.15 80 ILE B C 1
ATOM 2488 O O . ILE B 1 112 ? 42.793 141.556 112.914 1.00 11.54 80 ILE B O 1
ATOM 2493 N N . LEU B 1 113 ? 44.841 140.561 112.739 1.00 9.91 81 LEU B N 1
ATOM 2494 C CA . LEU B 1 113 ? 44.755 140.362 111.292 1.00 10.49 81 LEU B CA 1
ATOM 2495 C C . LEU B 1 113 ? 44.367 138.921 111.055 1.00 9.69 81 LEU B C 1
ATOM 2496 O O . LEU B 1 113 ? 45.157 138.015 111.366 1.00 10.91 81 LEU B O 1
ATOM 2501 N N . LEU B 1 114 ? 43.178 138.708 110.506 1.00 9.92 82 LEU B N 1
ATOM 2502 C CA . LEU B 1 114 ? 42.615 137.357 110.348 1.00 9.35 82 LEU B CA 1
ATOM 2503 C C . LEU B 1 114 ? 42.391 137.108 108.877 1.00 10.68 82 LEU B C 1
ATOM 2504 O O . LEU B 1 114 ? 41.715 137.924 108.234 1.00 11.43 82 LEU B O 1
ATOM 2509 N N . GLY B 1 115 ? 42.837 135.950 108.406 1.00 9.64 83 GLY B N 1
ATOM 2510 C CA . GLY B 1 115 ? 42.632 135.566 106.998 1.00 9.63 83 GLY B CA 1
ATOM 2511 C C . GLY B 1 115 ? 41.986 134.210 106.900 1.00 9.69 83 GLY B C 1
ATOM 2512 O O . GLY B 1 115 ? 42.268 133.299 107.725 1.00 10.90 83 GLY B O 1
ATOM 2513 N N . HIS B 1 116 ? 41.137 134.028 105.894 1.00 10.17 84 HIS B N 1
ATOM 2514 C CA . HIS B 1 116 ? 40.463 132.740 105.604 1.00 10.01 84 HIS B CA 1
ATOM 2515 C C . HIS B 1 116 ? 40.948 132.269 104.246 1.00 10.87 84 HIS B C 1
ATOM 2516 O O . HIS B 1 116 ? 41.154 133.034 103.346 1.00 11.39 84 HIS B O 1
ATOM 2523 N N A SER B 1 117 ? 41.350 130.996 104.175 0.50 11.76 85 SER B N 1
ATOM 2524 N N B SER B 1 117 ? 41.052 130.955 104.102 0.50 12.87 85 SER B N 1
ATOM 2525 C CA A SER B 1 117 ? 41.745 130.278 102.926 0.50 12.44 85 SER B CA 1
ATOM 2526 C CA B SER B 1 117 ? 41.572 130.295 102.875 0.50 13.94 85 SER B CA 1
ATOM 2527 C C A SER B 1 117 ? 42.961 130.950 102.213 0.50 12.40 85 SER B C 1
ATOM 2528 C C B SER B 1 117 ? 42.803 131.037 102.269 0.50 13.13 85 SER B C 1
ATOM 2529 O O A SER B 1 117 ? 44.122 131.041 102.785 0.50 12.46 85 SER B O 1
ATOM 2530 O O B SER B 1 117 ? 43.784 131.246 103.021 0.50 13.15 85 SER B O 1
ATOM 2535 N N . PHE B 1 118 ? 42.823 131.339 100.950 1.00 13.70 86 PHE B N 1
ATOM 2536 C CA . PHE B 1 118 ? 43.891 132.098 100.233 1.00 13.10 86 PHE B CA 1
ATOM 2537 C C . PHE B 1 118 ? 44.244 133.352 101.022 1.00 12.04 86 PHE B C 1
ATOM 2538 O O . PHE B 1 118 ? 45.417 133.804 100.965 1.00 11.82 86 PHE B O 1
ATOM 2546 N N . GLY B 1 119 ? 43.317 133.898 101.796 1.00 12.13 87 GLY B N 1
ATOM 2547 C CA . GLY B 1 119 ? 43.615 135.020 102.698 1.00 12.44 87 GLY B CA 1
ATOM 2548 C C . GLY B 1 119 ? 44.740 134.731 103.696 1.00 10.60 87 GLY B C 1
ATOM 2549 O O . GLY B 1 119 ? 45.310 135.701 104.186 1.00 11.24 87 GLY B O 1
ATOM 2550 N N . GLY B 1 120 ? 45.050 133.493 104.043 1.00 10.73 88 GLY B N 1
ATOM 2551 C CA . GLY B 1 120 ? 46.257 133.234 104.839 1.00 10.04 88 GLY B CA 1
ATOM 2552 C C . GLY B 1 120 ? 47.519 133.690 104.148 1.00 10.42 88 GLY B C 1
ATOM 2553 O O . GLY B 1 120 ? 48.418 134.212 104.848 1.00 11.16 88 GLY B O 1
ATOM 2554 N N . SER B 1 121 ? 47.623 133.567 102.829 1.00 11.06 89 SER B N 1
ATOM 2555 C CA . SER B 1 121 ? 48.833 134.046 102.118 1.00 11.46 89 SER B CA 1
ATOM 2556 C C . SER B 1 121 ? 48.848 135.571 102.139 1.00 10.99 89 SER B C 1
ATOM 2557 O O . SER B 1 121 ? 49.949 136.170 102.228 1.00 11.98 89 SER B O 1
ATOM 2560 N N . VAL B 1 122 ? 47.681 136.202 102.073 1.00 11.02 90 VAL B N 1
ATOM 2561 C CA . VAL B 1 122 ? 47.582 137.678 102.128 1.00 10.83 90 VAL B CA 1
ATOM 2562 C C . VAL B 1 122 ? 47.980 138.142 103.526 1.00 10.53 90 VAL B C 1
ATOM 2563 O O . VAL B 1 122 ? 48.684 139.167 103.644 1.00 11.42 90 VAL B O 1
ATOM 2567 N N . ILE B 1 123 ? 47.497 137.540 104.587 1.00 10.48 91 ILE B N 1
ATOM 2568 C CA . ILE B 1 123 ? 47.902 138.044 105.919 1.00 10.97 91 ILE B CA 1
ATOM 2569 C C . ILE B 1 123 ? 49.405 137.872 106.084 1.00 10.32 91 ILE B C 1
ATOM 2570 O O . ILE B 1 123 ? 50.034 138.670 106.777 1.00 11.70 91 ILE B O 1
ATOM 2575 N N . GLN B 1 124 ? 49.987 136.831 105.490 1.00 10.84 92 GLN B N 1
ATOM 2576 C CA . GLN B 1 124 ? 51.470 136.693 105.611 1.00 11.04 92 GLN B CA 1
ATOM 2577 C C . GLN B 1 124 ? 52.143 137.870 104.910 1.00 11.86 92 GLN B C 1
ATOM 2578 O O . GLN B 1 124 ? 53.091 138.469 105.477 1.00 12.22 92 GLN B O 1
ATOM 2584 N N . THR B 1 125 ? 51.795 138.177 103.666 1.00 11.58 93 THR B N 1
ATOM 2585 C CA . THR B 1 125 ? 52.512 139.232 102.944 1.00 11.49 93 THR B CA 1
ATOM 2586 C C . THR B 1 125 ? 52.169 140.608 103.499 1.00 12.07 93 THR B C 1
ATOM 2587 O O . THR B 1 125 ? 53.080 141.472 103.559 1.00 13.25 93 THR B O 1
ATOM 2591 N N . VAL B 1 126 ? 50.946 140.829 103.984 1.00 11.74 94 VAL B N 1
ATOM 2592 C CA . VAL B 1 126 ? 50.625 142.142 104.607 1.00 11.25 94 VAL B CA 1
ATOM 2593 C C . VAL B 1 126 ? 51.431 142.277 105.889 1.00 12.26 94 VAL B C 1
ATOM 2594 O O . VAL B 1 126 ? 51.973 143.366 106.158 1.00 12.43 94 VAL B O 1
ATOM 2598 N N . SER B 1 127 ? 51.523 141.229 106.698 1.00 12.51 95 SER B N 1
ATOM 2599 C CA . SER B 1 127 ? 52.229 141.301 108.000 1.00 13.63 95 SER B CA 1
ATOM 2600 C C . SER B 1 127 ? 53.714 141.626 107.795 1.00 14.04 95 SER B C 1
ATOM 2601 O O . SER B 1 127 ? 54.320 142.291 108.684 1.00 14.39 95 SER B O 1
ATOM 2604 N N . GLN B 1 128 ? 54.306 141.253 106.671 1.00 14.04 96 GLN B N 1
ATOM 2605 C CA . GLN B 1 128 ? 55.725 141.601 106.336 1.00 15.22 96 GLN B CA 1
ATOM 2606 C C . GLN B 1 128 ? 55.885 143.110 106.183 1.00 15.25 96 GLN B C 1
ATOM 2607 O O . GLN B 1 128 ? 57.019 143.584 106.376 1.00 18.77 96 GLN B O 1
ATOM 2613 N N . GLN B 1 129 ? 54.863 143.818 105.751 1.00 13.58 97 GLN B N 1
ATOM 2614 C CA . GLN B 1 129 ? 54.925 145.258 105.412 1.00 14.25 97 GLN B CA 1
ATOM 2615 C C . GLN B 1 129 ? 54.540 146.095 106.609 1.00 15.15 97 GLN B C 1
ATOM 2616 O O . GLN B 1 129 ? 55.077 147.225 106.691 1.00 18.64 97 GLN B O 1
ATOM 2622 N N . VAL B 1 130 ? 53.576 145.684 107.423 1.00 13.27 98 VAL B N 1
ATOM 2623 C CA . VAL B 1 130 ? 53.087 146.499 108.576 1.00 14.34 98 VAL B CA 1
ATOM 2624 C C . VAL B 1 130 ? 53.162 145.737 109.886 1.00 13.46 98 VAL B C 1
ATOM 2625 O O . VAL B 1 130 ? 52.229 145.767 110.694 1.00 13.15 98 VAL B O 1
ATOM 2629 N N . PRO B 1 131 ? 54.313 145.116 110.220 1.00 14.10 99 PRO B N 1
ATOM 2630 C CA . PRO B 1 131 ? 54.340 144.229 111.390 1.00 16.35 99 PRO B CA 1
ATOM 2631 C C . PRO B 1 131 ? 54.133 145.006 112.701 1.00 15.57 99 PRO B C 1
ATOM 2632 O O . PRO B 1 131 ? 53.559 144.485 113.654 1.00 17.07 99 PRO B O 1
ATOM 2636 N N . ASP B 1 132 ? 54.478 146.296 112.692 1.00 15.40 100 ASP B N 1
ATOM 2637 C CA . ASP B 1 132 ? 54.394 147.170 113.883 1.00 18.65 100 ASP B CA 1
ATOM 2638 C C . ASP B 1 132 ? 52.936 147.418 114.235 1.00 16.17 100 ASP B C 1
ATOM 2639 O O . ASP B 1 132 ? 52.654 147.839 115.372 1.00 17.70 100 ASP B O 1
ATOM 2644 N N . ARG B 1 133 ? 52.008 147.164 113.322 1.00 13.44 101 ARG B N 1
ATOM 2645 C CA . ARG B 1 133 ? 50.581 147.505 113.513 1.00 13.77 101 ARG B CA 1
ATOM 2646 C C . ARG B 1 133 ? 49.775 146.302 114.010 1.00 12.90 101 ARG B C 1
ATOM 2647 O O . ARG B 1 133 ? 48.613 146.496 114.367 1.00 14.61 101 ARG B O 1
ATOM 2655 N N . ILE B 1 134 ? 50.361 145.116 114.074 1.00 12.95 102 ILE B N 1
ATOM 2656 C CA . ILE B 1 134 ? 49.584 143.872 114.235 1.00 12.98 102 ILE B CA 1
ATOM 2657 C C . ILE B 1 134 ? 49.782 143.313 115.629 1.00 12.18 102 ILE B C 1
ATOM 2658 O O . ILE B 1 134 ? 50.925 143.015 116.020 1.00 15.12 102 ILE B O 1
ATOM 2663 N N . LYS B 1 135 ? 48.718 143.086 116.335 1.00 12.11 103 LYS B N 1
ATOM 2664 C CA . LYS B 1 135 ? 48.738 142.429 117.676 1.00 13.31 103 LYS B CA 1
ATOM 2665 C C . LYS B 1 135 ? 48.890 140.907 117.567 1.00 12.56 103 LYS B C 1
ATOM 2666 O O . LYS B 1 135 ? 49.619 140.291 118.366 1.00 14.08 103 LYS B O 1
ATOM 2672 N N . ARG B 1 136 ? 48.190 140.282 116.619 1.00 11.58 104 ARG B N 1
ATOM 2673 C CA . ARG B 1 136 ? 48.092 138.811 116.514 1.00 10.88 104 ARG B CA 1
ATOM 2674 C C . ARG B 1 136 ? 47.626 138.509 115.104 1.00 10.91 104 ARG B C 1
ATOM 2675 O O . ARG B 1 136 ? 46.854 139.290 114.568 1.00 11.15 104 ARG B O 1
ATOM 2683 N N . ILE B 1 137 ? 48.117 137.422 114.524 1.00 11.04 105 ILE B N 1
ATOM 2684 C CA . ILE B 1 137 ? 47.722 136.977 113.171 1.00 10.75 105 ILE B CA 1
ATOM 2685 C C . ILE B 1 137 ? 46.956 135.674 113.331 1.00 11.49 105 ILE B C 1
ATOM 2686 O O . ILE B 1 137 ? 47.447 134.696 113.964 1.00 12.56 105 ILE B O 1
ATOM 2691 N N . VAL B 1 138 ? 45.715 135.662 112.837 1.00 10.16 106 VAL B N 1
ATOM 2692 C CA . VAL B 1 138 ? 44.854 134.477 112.939 1.00 9.78 106 VAL B CA 1
ATOM 2693 C C . VAL B 1 138 ? 44.629 133.903 111.547 1.00 9.58 106 VAL B C 1
ATOM 2694 O O . VAL B 1 138 ? 44.053 134.548 110.645 1.00 10.67 106 VAL B O 1
ATOM 2698 N N . PHE B 1 139 ? 44.968 132.636 111.409 1.00 9.49 107 PHE B N 1
ATOM 2699 C CA . PHE B 1 139 ? 44.694 131.830 110.195 1.00 10.01 107 PHE B CA 1
ATOM 2700 C C . PHE B 1 139 ? 43.423 131.040 110.441 1.00 10.27 107 PHE B C 1
ATOM 2701 O O . PHE B 1 139 ? 43.411 130.143 111.296 1.00 12.37 107 PHE B O 1
ATOM 2709 N N . PHE B 1 140 ? 42.356 131.315 109.704 1.00 9.40 108 PHE B N 1
ATOM 2710 C CA . PHE B 1 140 ? 41.041 130.639 109.873 1.00 10.69 108 PHE B CA 1
ATOM 2711 C C . PHE B 1 140 ? 40.900 129.780 108.627 1.00 10.03 108 PHE B C 1
ATOM 2712 O O . PHE B 1 140 ? 40.577 130.280 107.572 1.00 10.05 108 PHE B O 1
ATOM 2720 N N . ASP B 1 141 ? 41.079 128.481 108.780 1.00 10.23 109 ASP B N 1
ATOM 2721 C CA . ASP B 1 141 ? 40.954 127.504 107.669 1.00 10.71 109 ASP B CA 1
ATOM 2722 C C . ASP B 1 141 ? 41.674 128.104 106.454 1.00 9.85 109 ASP B C 1
ATOM 2723 O O . ASP B 1 141 ? 41.116 128.200 105.332 1.00 10.62 109 ASP B O 1
ATOM 2728 N N . ALA B 1 142 ? 42.917 128.475 106.680 1.00 10.27 110 ALA B N 1
ATOM 2729 C CA . ALA B 1 142 ? 43.729 129.268 105.763 1.00 10.89 110 ALA B CA 1
ATOM 2730 C C . ALA B 1 142 ? 45.000 128.524 105.396 1.00 10.82 110 ALA B C 1
ATOM 2731 O O . ALA B 1 142 ? 45.511 127.663 106.153 1.00 11.76 110 ALA B O 1
ATOM 2733 N N . PHE B 1 143 ? 45.506 128.856 104.226 1.00 12.02 111 PHE B N 1
ATOM 2734 C CA . PHE B 1 143 ? 46.813 128.364 103.791 1.00 11.60 111 PHE B CA 1
ATOM 2735 C C . PHE B 1 143 ? 47.899 129.159 104.486 1.00 12.38 111 PHE B C 1
ATOM 2736 O O . PHE B 1 143 ? 47.774 130.398 104.671 1.00 12.54 111 PHE B O 1
ATOM 2744 N N . ALA B 1 144 ? 49.014 128.513 104.731 1.00 12.78 112 ALA B N 1
ATOM 2745 C CA . ALA B 1 144 ? 50.232 129.162 105.256 1.00 13.94 112 ALA B CA 1
ATOM 2746 C C . ALA B 1 144 ? 51.416 128.639 104.441 1.00 13.61 112 ALA B C 1
ATOM 2747 O O . ALA B 1 144 ? 52.173 127.781 104.914 1.00 13.55 112 ALA B O 1
ATOM 2749 N N . PRO B 1 145 ? 51.562 129.055 103.180 1.00 13.16 113 PRO B N 1
ATOM 2750 C CA . PRO B 1 145 ? 52.715 128.587 102.416 1.00 14.15 113 PRO B CA 1
ATOM 2751 C C . PRO B 1 145 ? 53.995 128.805 103.224 1.00 14.83 113 PRO B C 1
ATOM 2752 O O . PRO B 1 145 ? 54.160 129.796 103.921 1.00 13.89 113 PRO B O 1
ATOM 2756 N N . LEU B 1 146 ? 54.958 127.920 102.943 1.00 15.05 114 LEU B N 1
ATOM 2757 C CA . LEU B 1 146 ? 56.352 128.103 103.428 1.00 14.86 114 LEU B CA 1
ATOM 2758 C C . LEU B 1 146 ? 57.086 129.016 102.448 1.00 15.27 114 LEU B C 1
ATOM 2759 O O . LEU B 1 146 ? 56.643 129.282 101.327 1.00 14.76 114 LEU B O 1
ATOM 2764 N N . ASP B 1 147 ? 58.223 129.528 102.910 1.00 17.85 115 ASP B N 1
ATOM 2765 C CA . ASP B 1 147 ? 59.058 130.400 102.056 1.00 17.00 115 ASP B CA 1
ATOM 2766 C C . ASP B 1 147 ? 59.399 129.716 100.715 1.00 17.16 115 ASP B C 1
ATOM 2767 O O . ASP B 1 147 ? 59.769 128.541 100.733 1.00 20.19 115 ASP B O 1
ATOM 2772 N N . GLY B 1 148 ? 59.144 130.392 99.609 1.00 16.21 116 GLY B N 1
ATOM 2773 C CA . GLY B 1 148 ? 59.412 129.915 98.232 1.00 17.23 116 GLY B CA 1
ATOM 2774 C C . GLY B 1 148 ? 58.256 129.121 97.654 1.00 17.20 116 GLY B C 1
ATOM 2775 O O . GLY B 1 148 ? 58.367 128.635 96.493 1.00 19.10 116 GLY B O 1
ATOM 2776 N N . GLN B 1 149 ? 57.152 128.960 98.383 1.00 17.05 117 GLN B N 1
ATOM 2777 C CA . GLN B 1 149 ? 55.989 128.221 97.882 1.00 16.31 117 GLN B CA 1
ATOM 2778 C C . GLN B 1 149 ? 54.864 129.174 97.460 1.00 15.21 117 GLN B C 1
ATOM 2779 O O . GLN B 1 149 ? 54.799 130.328 97.910 1.00 15.61 117 GLN B O 1
ATOM 2785 N N . SER B 1 150 ? 53.986 128.646 96.623 1.00 14.77 118 SER B N 1
ATOM 2786 C CA . SER B 1 150 ? 52.682 129.241 96.301 1.00 13.63 118 SER B CA 1
ATOM 2787 C C . SER B 1 150 ? 51.588 128.634 97.172 1.00 12.67 118 SER B C 1
ATOM 2788 O O . SER B 1 150 ? 51.765 127.553 97.763 1.00 13.34 118 SER B O 1
ATOM 2791 N N . VAL B 1 151 ? 50.400 129.201 97.015 1.00 12.65 119 VAL B N 1
ATOM 2792 C CA . VAL B 1 151 ? 49.176 128.567 97.535 1.00 13.01 119 VAL B CA 1
ATOM 2793 C C . VAL B 1 151 ? 48.910 127.250 96.832 1.00 13.52 119 VAL B C 1
ATOM 2794 O O . VAL B 1 151 ? 48.618 126.244 97.477 1.00 13.97 119 VAL B O 1
ATOM 2798 N N . ALA B 1 152 ? 49.025 127.226 95.509 1.00 13.79 120 ALA B N 1
ATOM 2799 C CA . ALA B 1 152 ? 48.793 126.009 94.721 1.00 14.48 120 ALA B CA 1
ATOM 2800 C C . ALA B 1 152 ? 49.743 124.891 95.152 1.00 14.02 120 ALA B C 1
ATOM 2801 O O . ALA B 1 152 ? 49.296 123.720 95.097 1.00 16.70 120 ALA B O 1
ATOM 2803 N N . ASP B 1 153 ? 50.960 125.200 95.574 1.00 15.01 121 ASP B N 1
ATOM 2804 C CA . ASP B 1 153 ? 51.934 124.206 96.076 1.00 15.59 121 ASP B CA 1
ATOM 2805 C C . ASP B 1 153 ? 51.366 123.442 97.284 1.00 15.98 121 ASP B C 1
ATOM 2806 O O . ASP B 1 153 ? 51.917 122.376 97.659 1.00 16.39 121 ASP B O 1
ATOM 2811 N N . GLN B 1 154 ? 50.354 123.978 97.995 1.00 14.20 122 GLN B N 1
ATOM 2812 C CA . GLN B 1 154 ? 49.768 123.296 99.159 1.00 14.69 122 GLN B CA 1
ATOM 2813 C C . GLN B 1 154 ? 48.847 122.153 98.740 1.00 14.99 122 GLN B C 1
ATOM 2814 O O . GLN B 1 154 ? 48.460 121.356 99.597 1.00 15.86 122 GLN B O 1
ATOM 2820 N N . PHE B 1 155 ? 48.422 122.101 97.487 1.00 15.12 123 PHE B N 1
ATOM 2821 C CA . PHE B 1 155 ? 47.405 121.096 97.070 1.00 17.42 123 PHE B CA 1
ATOM 2822 C C . PHE B 1 155 ? 48.023 119.757 96.730 1.00 17.58 123 PHE B C 1
ATOM 2823 O O . PHE B 1 155 ? 49.132 119.719 96.185 1.00 18.13 123 PHE B O 1
ATOM 2831 N N . PRO B 1 156 ? 47.251 118.667 96.938 1.00 16.88 124 PRO B N 1
ATOM 2832 C CA . PRO B 1 156 ? 47.610 117.375 96.384 1.00 20.90 124 PRO B CA 1
ATOM 2833 C C . PRO B 1 156 ? 47.694 117.466 94.862 1.00 24.34 124 PRO B C 1
ATOM 2834 O O . PRO B 1 156 ? 47.034 118.311 94.292 1.00 22.58 124 PRO B O 1
ATOM 2838 N N . ALA B 1 157 ? 48.454 116.567 94.234 1.00 26.08 125 ALA B N 1
ATOM 2839 C CA . ALA B 1 157 ? 48.715 116.542 92.774 1.00 26.29 125 ALA B CA 1
ATOM 2840 C C . ALA B 1 157 ? 47.413 116.638 91.975 1.00 26.56 125 ALA B C 1
ATOM 2841 O O . ALA B 1 157 ? 47.390 117.394 91.038 1.00 27.93 125 ALA B O 1
ATOM 2843 N N . GLU B 1 158 ? 46.368 115.921 92.363 1.00 29.49 126 GLU B N 1
ATOM 2844 C CA . GLU B 1 158 ? 45.122 115.829 91.552 1.00 33.62 126 GLU B CA 1
ATOM 2845 C C . GLU B 1 158 ? 44.382 117.169 91.627 1.00 29.78 126 GLU B C 1
ATOM 2846 O O . GLU B 1 158 ? 43.840 117.604 90.583 1.00 27.79 126 GLU B O 1
ATOM 2852 N N . SER B 1 159 ? 44.342 117.782 92.809 1.00 28.26 127 SER B N 1
ATOM 2853 C CA . SER B 1 159 ? 43.727 119.114 93.033 1.00 26.75 127 SER B CA 1
ATOM 2854 C C . SER B 1 159 ? 44.503 120.187 92.284 1.00 23.55 127 SER B C 1
ATOM 2855 O O . SER B 1 159 ? 43.846 121.048 91.671 1.00 23.61 127 SER B O 1
ATOM 2858 N N . LEU B 1 160 ? 45.837 120.164 92.305 1.00 20.26 128 LEU B N 1
ATOM 2859 C CA . LEU B 1 160 ? 46.669 121.095 91.532 1.00 21.75 128 LEU B CA 1
ATOM 2860 C C . LEU B 1 160 ? 46.267 120.947 90.073 1.00 22.11 128 LEU B C 1
ATOM 2861 O O . LEU B 1 160 ? 46.050 121.950 89.444 1.00 22.78 128 LEU B O 1
ATOM 2866 N N . LYS B 1 161 ? 46.169 119.711 89.589 1.00 24.39 129 LYS B N 1
ATOM 2867 C CA . LYS B 1 161 ? 45.886 119.489 88.156 1.00 27.96 129 LYS B CA 1
ATOM 2868 C C . LYS B 1 161 ? 44.523 120.107 87.838 1.00 23.79 129 LYS B C 1
ATOM 2869 O O . LYS B 1 161 ? 44.397 120.765 86.813 1.00 23.95 129 LYS B O 1
ATOM 2875 N N . SER B 1 162 ? 43.537 119.840 88.655 1.00 23.59 130 SER B N 1
ATOM 2876 C CA . SER B 1 162 ? 42.172 120.351 88.483 1.00 24.30 130 SER B CA 1
ATOM 2877 C C . SER B 1 162 ? 42.194 121.882 88.404 1.00 23.29 130 SER B C 1
ATOM 2878 O O . SER B 1 162 ? 41.501 122.449 87.567 1.00 23.50 130 SER B O 1
ATOM 2881 N N . PHE B 1 163 ? 42.976 122.557 89.246 1.00 21.55 131 PHE B N 1
ATOM 2882 C CA . PHE B 1 163 ? 42.975 124.026 89.263 1.00 20.10 131 PHE B CA 1
ATOM 2883 C C . PHE B 1 163 ? 43.699 124.571 88.046 1.00 19.91 131 PHE B C 1
ATOM 2884 O O . PHE B 1 163 ? 43.235 125.542 87.486 1.00 19.06 131 PHE B O 1
ATOM 2892 N N . GLU B 1 164 ? 44.779 123.926 87.584 1.00 19.06 132 GLU B N 1
ATOM 2893 C CA . GLU B 1 164 ? 45.472 124.347 86.337 1.00 22.03 132 GLU B CA 1
ATOM 2894 C C . GLU B 1 164 ? 44.509 124.226 85.135 1.00 18.09 132 GLU B C 1
ATOM 2895 O O . GLU B 1 164 ? 44.480 125.119 84.294 1.00 19.91 132 GLU B O 1
ATOM 2901 N N . GLN B 1 165 ? 43.747 123.137 85.126 1.00 19.08 133 GLN B N 1
ATOM 2902 C CA . GLN B 1 165 ? 42.780 122.841 84.033 1.00 18.48 133 GLN B CA 1
ATOM 2903 C C . GLN B 1 165 ? 41.671 123.874 84.042 1.00 18.08 133 GLN B C 1
ATOM 2904 O O . GLN B 1 165 ? 41.372 124.415 82.981 1.00 17.41 133 GLN B O 1
ATOM 2910 N N . LEU B 1 166 ? 41.143 124.195 85.240 1.00 17.05 134 LEU B N 1
ATOM 2911 C CA . LEU B 1 166 ? 40.098 125.251 85.304 1.00 16.40 134 LEU B CA 1
ATOM 2912 C C . LEU B 1 166 ? 40.636 126.603 84.823 1.00 15.60 134 LEU B C 1
ATOM 2913 O O . LEU B 1 166 ? 39.972 127.292 84.104 1.00 15.67 134 LEU B O 1
ATOM 2918 N N . ARG B 1 167 ? 41.843 126.965 85.230 1.00 16.29 135 ARG B N 1
ATOM 2919 C CA . ARG B 1 167 ? 42.483 128.215 84.804 1.00 16.89 135 ARG B CA 1
ATOM 2920 C C . ARG B 1 167 ? 42.613 128.208 83.273 1.00 16.75 135 ARG B C 1
ATOM 2921 O O . ARG B 1 167 ? 42.273 129.133 82.655 1.00 16.51 135 ARG B O 1
ATOM 2929 N N . ASP B 1 168 ? 43.103 127.106 82.719 1.00 18.80 136 ASP B N 1
ATOM 2930 C CA . ASP B 1 168 ? 43.359 127.047 81.255 1.00 19.47 136 ASP B CA 1
ATOM 2931 C C . ASP B 1 168 ? 42.040 126.991 80.480 1.00 19.35 136 ASP B C 1
ATOM 2932 O O . ASP B 1 168 ? 41.973 127.663 79.442 1.00 20.23 136 ASP B O 1
ATOM 2937 N N . ALA B 1 169 ? 41.008 126.339 81.015 1.00 17.21 137 ALA B N 1
ATOM 2938 C CA . ALA B 1 169 ? 39.681 126.244 80.341 1.00 18.47 137 ALA B CA 1
ATOM 2939 C C . ALA B 1 169 ? 39.056 127.630 80.155 1.00 20.02 137 ALA B C 1
ATOM 2940 O O . ALA B 1 169 ? 38.332 127.854 79.182 1.00 20.78 137 ALA B O 1
ATOM 2942 N N . SER B 1 170 ? 39.322 128.559 81.084 1.00 17.43 138 SER B N 1
ATOM 2943 C CA . SER B 1 170 ? 38.611 129.844 81.113 1.00 17.54 138 SER B CA 1
ATOM 2944 C C . SER B 1 170 ? 38.963 130.694 79.894 1.00 17.39 138 SER B C 1
ATOM 2945 O O . SER B 1 170 ? 38.131 131.488 79.518 1.00 20.19 138 SER B O 1
ATOM 2948 N N . GLY B 1 171 ? 40.203 130.608 79.437 1.00 18.69 139 GLY B N 1
ATOM 2949 C CA . GLY B 1 171 ? 40.710 131.531 78.408 1.00 20.54 139 GLY B CA 1
ATOM 2950 C C . GLY B 1 171 ? 40.855 132.959 78.875 1.00 22.81 139 GLY B C 1
ATOM 2951 O O . GLY B 1 171 ? 41.107 133.806 78.033 1.00 25.69 139 GLY B O 1
ATOM 2952 N N . ASN B 1 172 ? 40.684 133.254 80.175 1.00 19.03 140 ASN B N 1
ATOM 2953 C CA . ASN B 1 172 ? 40.821 134.642 80.698 1.00 18.91 140 ASN B CA 1
ATOM 2954 C C . ASN B 1 172 ? 41.530 134.629 82.060 1.00 15.92 140 ASN B C 1
ATOM 2955 O O . ASN B 1 172 ? 41.380 135.643 82.766 1.00 17.71 140 ASN B O 1
ATOM 2960 N N . ASN B 1 173 ? 42.322 133.599 82.343 1.00 16.37 141 ASN B N 1
ATOM 2961 C CA . ASN B 1 173 ? 43.136 133.501 83.570 1.00 15.28 141 ASN B CA 1
ATOM 2962 C C . ASN B 1 173 ? 42.249 133.543 84.816 1.00 16.18 141 ASN B C 1
ATOM 2963 O O . ASN B 1 173 ? 42.721 134.061 85.855 1.00 15.86 141 ASN B O 1
ATOM 2968 N N . THR B 1 174 ? 41.116 132.878 84.772 1.00 14.57 142 THR B N 1
ATOM 2969 C CA . THR B 1 174 ? 40.272 132.770 85.985 1.00 13.84 142 THR B CA 1
ATOM 2970 C C . THR B 1 174 ? 39.941 131.328 86.279 1.00 14.33 142 THR B C 1
ATOM 2971 O O . THR B 1 174 ? 39.924 130.462 85.384 1.00 14.87 142 THR B O 1
ATOM 2975 N N . ILE B 1 175 ? 39.577 131.065 87.528 1.00 13.28 143 ILE B N 1
ATOM 2976 C CA . ILE B 1 175 ? 39.113 129.734 87.981 1.00 12.34 143 ILE B CA 1
ATOM 2977 C C . ILE B 1 175 ? 37.694 129.891 88.471 1.00 12.93 143 ILE B C 1
ATOM 2978 O O . ILE B 1 175 ? 37.469 130.555 89.499 1.00 13.19 143 ILE B O 1
ATOM 2983 N N . THR B 1 176 ? 36.731 129.254 87.791 1.00 13.41 144 THR B N 1
ATOM 2984 C CA . THR B 1 176 ? 35.333 129.156 88.258 1.00 14.18 144 THR B CA 1
ATOM 2985 C C . THR B 1 176 ? 35.183 127.811 88.932 1.00 13.98 144 THR B C 1
ATOM 2986 O O . THR B 1 176 ? 35.473 126.798 88.303 1.00 14.66 144 THR B O 1
ATOM 2990 N N . LEU B 1 177 ? 34.832 127.780 90.243 1.00 13.94 145 LEU B N 1
ATOM 2991 C CA . LEU B 1 177 ? 34.649 126.455 90.855 1.00 16.39 145 LEU B CA 1
ATOM 2992 C C . LEU B 1 177 ? 33.404 125.823 90.239 1.00 13.84 145 LEU B C 1
ATOM 2993 O O . LEU B 1 177 ? 32.355 126.443 90.245 1.00 16.79 145 LEU B O 1
ATOM 2998 N N . PRO B 1 178 ? 33.469 124.567 89.819 1.00 16.15 146 PRO B N 1
ATOM 2999 C CA . PRO B 1 178 ? 32.235 123.895 89.408 1.00 16.62 146 PRO B CA 1
ATOM 3000 C C . PRO B 1 178 ? 31.252 123.829 90.578 1.00 16.36 146 PRO B C 1
ATOM 3001 O O . PRO B 1 178 ? 31.693 123.540 91.717 1.00 15.10 146 PRO B O 1
ATOM 3005 N N . PHE B 1 179 ? 29.968 124.091 90.370 1.00 15.50 147 PHE B N 1
ATOM 3006 C CA . PHE B 1 179 ? 29.017 124.060 91.491 1.00 14.42 147 PHE B CA 1
ATOM 3007 C C . PHE B 1 179 ? 29.017 122.686 92.151 1.00 13.53 147 PHE B C 1
ATOM 3008 O O . PHE B 1 179 ? 28.982 122.647 93.390 1.00 14.05 147 PHE B O 1
ATOM 3016 N N . PRO B 1 180 ? 29.093 121.536 91.463 1.00 14.04 148 PRO B N 1
ATOM 3017 C CA . PRO B 1 180 ? 29.051 120.263 92.210 1.00 15.77 148 PRO B CA 1
ATOM 3018 C C . PRO B 1 180 ? 30.233 120.124 93.184 1.00 14.21 148 PRO B C 1
ATOM 3019 O O . PRO B 1 180 ? 30.071 119.650 94.320 1.00 13.65 148 PRO B O 1
ATOM 3023 N N . LEU B 1 181 ? 31.412 120.563 92.796 1.00 14.01 149 LEU B N 1
ATOM 3024 C CA . LEU B 1 181 ? 32.606 120.555 93.673 1.00 13.70 149 LEU B CA 1
ATOM 3025 C C . LEU B 1 181 ? 32.377 121.491 94.833 1.00 12.88 149 LEU B C 1
ATOM 3026 O O . LEU B 1 181 ? 32.651 121.163 96.011 1.00 13.45 149 LEU B O 1
ATOM 3031 N N . PHE B 1 182 ? 31.958 122.703 94.546 1.00 11.68 150 PHE B N 1
ATOM 3032 C CA . PHE B 1 182 ? 31.642 123.681 95.601 1.00 11.53 150 PHE B CA 1
ATOM 3033 C C . PHE B 1 182 ? 30.669 123.089 96.604 1.00 12.03 150 PHE B C 1
ATOM 3034 O O . PHE B 1 182 ? 30.851 123.179 97.815 1.00 11.52 150 PHE B O 1
ATOM 3042 N N . ARG B 1 183 ? 29.560 122.588 96.093 1.00 11.77 151 ARG B N 1
ATOM 3043 C CA . ARG B 1 183 ? 28.464 122.098 96.965 1.00 11.31 151 ARG B CA 1
ATOM 3044 C C . ARG B 1 183 ? 28.933 120.987 97.915 1.00 11.12 151 ARG B C 1
ATOM 3045 O O . ARG B 1 183 ? 28.583 121.045 99.030 1.00 11.28 151 ARG B O 1
ATOM 3053 N N . ASP B 1 184 ? 29.772 120.089 97.447 1.00 10.63 152 ASP B N 1
ATOM 3054 C CA . ASP B 1 184 ? 30.123 118.909 98.254 1.00 10.53 152 ASP B CA 1
ATOM 3055 C C . ASP B 1 184 ? 31.447 119.080 99.005 1.00 10.09 152 ASP B C 1
ATOM 3056 O O . ASP B 1 184 ? 31.708 118.302 99.946 1.00 11.17 152 ASP B O 1
ATOM 3061 N N . THR B 1 185 ? 32.257 120.121 98.692 1.00 9.95 153 THR B N 1
ATOM 3062 C CA . THR B 1 185 ? 33.568 120.276 99.401 1.00 10.09 153 THR B CA 1
ATOM 3063 C C . THR B 1 185 ? 33.775 121.642 100.011 1.00 9.74 153 THR B C 1
ATOM 3064 O O . THR B 1 185 ? 34.680 121.717 100.860 1.00 10.03 153 THR B O 1
ATOM 3068 N N . PHE B 1 186 ? 33.043 122.684 99.631 1.00 9.50 154 PHE B N 1
ATOM 3069 C CA . PHE B 1 186 ? 33.132 124.038 100.213 1.00 9.93 154 PHE B CA 1
ATOM 3070 C C . PHE B 1 186 ? 32.000 124.262 101.191 1.00 10.33 154 PHE B C 1
ATOM 3071 O O . PHE B 1 186 ? 32.160 124.953 102.205 1.00 11.30 154 PHE B O 1
ATOM 3079 N N . VAL B 1 187 ? 30.798 123.787 100.852 1.00 10.51 155 VAL B N 1
ATOM 3080 C CA . VAL B 1 187 ? 29.573 123.986 101.678 1.00 10.72 155 VAL B CA 1
ATOM 3081 C C . VAL B 1 187 ? 28.923 122.632 101.893 1.00 10.16 155 VAL B C 1
ATOM 3082 O O . VAL B 1 187 ? 27.657 122.509 101.900 1.00 10.67 155 VAL B O 1
ATOM 3086 N N . ASN B 1 188 ? 29.737 121.643 102.223 1.00 9.83 156 ASN B N 1
ATOM 3087 C CA . ASN B 1 188 ? 29.268 120.262 102.505 1.00 9.41 156 ASN B CA 1
ATOM 3088 C C . ASN B 1 188 ? 28.165 120.227 103.585 1.00 10.16 156 ASN B C 1
ATOM 3089 O O . ASN B 1 188 ? 27.319 119.372 103.468 1.00 11.46 156 ASN B O 1
ATOM 3094 N N . THR B 1 189 ? 28.199 121.111 104.585 1.00 9.90 157 THR B N 1
ATOM 3095 C CA . THR B 1 189 ? 27.210 121.058 105.674 1.00 10.94 157 THR B CA 1
ATOM 3096 C C . THR B 1 189 ? 25.963 121.871 105.340 1.00 11.50 157 THR B C 1
ATOM 3097 O O . THR B 1 189 ? 25.051 121.883 106.186 1.00 12.38 157 THR B O 1
ATOM 3101 N N . ALA B 1 190 ? 25.918 122.559 104.216 1.00 11.25 158 ALA B N 1
ATOM 3102 C CA . ALA B 1 190 ? 24.772 123.391 103.840 1.00 11.94 158 ALA B CA 1
ATOM 3103 C C . ALA B 1 190 ? 23.705 122.524 103.182 1.00 13.71 158 ALA B C 1
ATOM 3104 O O . ALA B 1 190 ? 23.963 121.455 102.596 1.00 12.75 158 ALA B O 1
ATOM 3106 N N . SER B 1 191 ? 22.465 122.991 103.287 1.00 15.60 159 SER B N 1
ATOM 3107 C CA . SER B 1 191 ? 21.388 122.510 102.402 1.00 15.83 159 SER B CA 1
ATOM 3108 C C . SER B 1 191 ? 21.640 122.937 100.967 1.00 16.05 159 SER B C 1
ATOM 3109 O O . SER B 1 191 ? 22.466 123.828 100.710 1.00 15.71 159 SER B O 1
ATOM 3112 N N . LEU B 1 192 ? 20.922 122.366 100.005 1.00 16.68 160 LEU B N 1
ATOM 3113 C CA . LEU B 1 192 ? 21.117 122.725 98.601 1.00 15.39 160 LEU B CA 1
ATOM 3114 C C . LEU B 1 192 ? 20.714 124.203 98.432 1.00 16.12 160 LEU B C 1
ATOM 3115 O O . LEU B 1 192 ? 21.447 124.882 97.766 1.00 15.14 160 LEU B O 1
ATOM 3120 N N . ALA B 1 193 ? 19.600 124.628 99.000 1.00 16.87 161 ALA B N 1
ATOM 3121 C CA . ALA B 1 193 ? 19.149 126.040 98.879 1.00 19.77 161 ALA B CA 1
ATOM 3122 C C . ALA B 1 193 ? 20.224 126.988 99.419 1.00 18.82 161 ALA B C 1
ATOM 3123 O O . ALA B 1 193 ? 20.559 127.990 98.734 1.00 18.59 161 ALA B O 1
ATOM 3125 N N . GLN B 1 194 ? 20.828 126.636 100.546 1.00 16.90 162 GLN B N 1
ATOM 3126 C CA . GLN B 1 194 ? 21.926 127.454 101.103 1.00 16.19 162 GLN B CA 1
ATOM 3127 C C . GLN B 1 194 ? 23.121 127.411 100.142 1.00 14.38 162 GLN B C 1
ATOM 3128 O O . GLN B 1 194 ? 23.683 128.458 99.845 1.00 13.90 162 GLN B O 1
ATOM 3134 N N . ALA B 1 195 ? 23.519 126.237 99.668 1.00 13.48 163 ALA B N 1
ATOM 3135 C CA . ALA B 1 195 ? 24.649 126.108 98.728 1.00 12.61 163 ALA B CA 1
ATOM 3136 C C . ALA B 1 195 ? 24.428 126.999 97.510 1.00 14.11 163 ALA B C 1
ATOM 3137 O O . ALA B 1 195 ? 25.391 127.643 97.026 1.00 15.51 163 ALA B O 1
ATOM 3139 N N . GLN B 1 196 ? 23.208 126.996 96.966 1.00 15.52 164 GLN B N 1
ATOM 3140 C CA . GLN B 1 196 ? 22.936 127.800 95.758 1.00 16.00 164 GLN B CA 1
ATOM 3141 C C . GLN B 1 196 ? 23.012 129.285 96.108 1.00 13.83 164 GLN B C 1
ATOM 3142 O O . GLN B 1 196 ? 23.638 129.977 95.270 1.00 18.54 164 GLN B O 1
ATOM 3148 N N . ALA B 1 197 ? 22.504 129.698 97.267 1.00 15.31 165 ALA B N 1
ATOM 3149 C CA . ALA B 1 197 ? 22.586 131.128 97.668 1.00 15.85 165 ALA B CA 1
ATOM 3150 C C . ALA B 1 197 ? 24.077 131.502 97.813 1.00 17.71 165 ALA B C 1
ATOM 3151 O O . ALA B 1 197 ? 24.512 132.595 97.381 1.00 18.25 165 ALA B O 1
ATOM 3153 N N . PHE B 1 198 ? 24.875 130.671 98.454 1.00 16.01 166 PHE B N 1
ATOM 3154 C CA . PHE B 1 198 ? 26.291 131.003 98.759 1.00 15.75 166 PHE B CA 1
ATOM 3155 C C . PHE B 1 198 ? 27.098 130.987 97.475 1.00 17.11 166 PHE B C 1
ATOM 3156 O O . PHE B 1 198 ? 28.072 131.760 97.326 1.00 17.43 166 PHE B O 1
ATOM 3164 N N . TYR B 1 199 ? 26.810 130.114 96.532 1.00 16.19 167 TYR B N 1
ATOM 3165 C CA . TYR B 1 199 ? 27.541 130.060 95.251 1.00 16.34 167 TYR B CA 1
ATOM 3166 C C . TYR B 1 199 ? 27.352 131.387 94.481 1.00 17.26 167 TYR B C 1
ATOM 3167 O O . TYR B 1 199 ? 28.291 131.760 93.744 1.00 16.65 167 TYR B O 1
ATOM 3176 N N . LYS B 1 200 ? 26.217 132.056 94.676 1.00 17.89 168 LYS B N 1
ATOM 3177 C CA . LYS B 1 200 ? 25.968 133.341 93.966 1.00 20.80 168 LYS B CA 1
ATOM 3178 C C . LYS B 1 200 ? 27.015 134.358 94.407 1.00 21.21 168 LYS B C 1
ATOM 3179 O O . LYS B 1 200 ? 27.197 135.342 93.676 1.00 24.08 168 LYS B O 1
ATOM 3185 N N . GLN B 1 201 ? 27.592 134.182 95.598 1.00 17.91 169 GLN B N 1
ATOM 3186 C CA . GLN B 1 201 ? 28.555 135.088 96.257 1.00 18.70 169 GLN B CA 1
ATOM 3187 C C . GLN B 1 201 ? 29.972 134.501 96.182 1.00 16.49 169 GLN B C 1
ATOM 3188 O O . GLN B 1 201 ? 30.864 134.937 96.961 1.00 18.24 169 GLN B O 1
ATOM 3194 N N . ALA B 1 202 ? 30.219 133.598 95.243 1.00 16.54 170 ALA B N 1
ATOM 3195 C CA . ALA B 1 202 ? 31.518 132.911 95.054 1.00 15.18 170 ALA B CA 1
ATOM 3196 C C . ALA B 1 202 ? 32.035 133.178 93.655 1.00 16.13 170 ALA B C 1
ATOM 3197 O O . ALA B 1 202 ? 31.990 132.319 92.781 1.00 18.46 170 ALA B O 1
ATOM 3199 N N . PRO B 1 203 ? 32.531 134.395 93.355 1.00 14.62 171 PRO B N 1
ATOM 3200 C CA . PRO B 1 203 ? 32.871 134.751 91.991 1.00 15.62 171 PRO B CA 1
ATOM 3201 C C . PRO B 1 203 ? 34.114 134.027 91.490 1.00 15.53 171 PRO B C 1
ATOM 3202 O O . PRO B 1 203 ? 34.989 133.609 92.250 1.00 15.79 171 PRO B O 1
ATOM 3206 N N . PRO B 1 204 ? 34.274 133.921 90.157 1.00 14.80 172 PRO B N 1
ATOM 3207 C CA . PRO B 1 204 ? 35.493 133.395 89.571 1.00 14.10 172 PRO B CA 1
ATOM 3208 C C . PRO B 1 204 ? 36.750 134.091 90.086 1.00 14.20 172 PRO B C 1
ATOM 3209 O O . PRO B 1 204 ? 36.708 135.315 90.319 1.00 16.58 172 PRO B O 1
ATOM 3213 N N . GLU B 1 205 ? 37.799 133.323 90.312 1.00 13.31 173 GLU B N 1
ATOM 3214 C CA . GLU B 1 205 ? 39.035 133.779 90.965 1.00 13.22 173 GLU B CA 1
ATOM 3215 C C . GLU B 1 205 ? 40.096 134.075 89.926 1.00 14.00 173 GLU B C 1
ATOM 3216 O O . GLU B 1 205 ? 40.495 133.210 89.163 1.00 14.19 173 GLU B O 1
ATOM 3222 N N . PRO B 1 206 ? 40.699 135.280 89.948 1.00 12.68 174 PRO B N 1
ATOM 3223 C CA . PRO B 1 206 ? 41.895 135.538 89.148 1.00 12.15 174 PRO B CA 1
ATOM 3224 C C . PRO B 1 206 ? 43.016 134.591 89.530 1.00 14.31 174 PRO B C 1
ATOM 3225 O O . PRO B 1 206 ? 43.303 134.427 90.711 1.00 13.55 174 PRO B O 1
ATOM 3229 N N . ALA B 1 207 ? 43.616 133.905 88.557 1.00 13.00 175 ALA B N 1
ATOM 3230 C CA . ALA B 1 207 ? 44.423 132.722 88.909 1.00 14.19 175 ALA B CA 1
ATOM 3231 C C . ALA B 1 207 ? 45.862 133.058 89.312 1.00 13.31 175 ALA B C 1
ATOM 3232 O O . ALA B 1 207 ? 46.478 132.290 90.041 1.00 14.02 175 ALA B O 1
ATOM 3234 N N . THR B 1 208 ? 46.427 134.163 88.822 1.00 12.94 176 THR B N 1
ATOM 3235 C CA . THR B 1 208 ? 47.870 134.376 89.015 1.00 14.84 176 THR B CA 1
ATOM 3236 C C . THR B 1 208 ? 48.298 134.308 90.477 1.00 13.88 176 THR B C 1
ATOM 3237 O O . THR B 1 208 ? 49.266 133.609 90.805 1.00 14.41 176 THR B O 1
ATOM 3241 N N . PRO B 1 209 ? 47.597 134.973 91.443 1.00 13.10 177 PRO B N 1
ATOM 3242 C CA . PRO B 1 209 ? 48.107 134.959 92.812 1.00 12.92 177 PRO B CA 1
ATOM 3243 C C . PRO B 1 209 ? 48.123 133.588 93.486 1.00 13.37 177 PRO B C 1
ATOM 3244 O O . PRO B 1 209 ? 48.806 133.442 94.500 1.00 13.58 177 PRO B O 1
ATOM 3248 N N . LEU B 1 210 ? 47.352 132.621 92.985 1.00 12.74 178 LEU B N 1
ATOM 3249 C CA . LEU B 1 210 ? 47.310 131.262 93.557 1.00 13.84 178 LEU B CA 1
ATOM 3250 C C . LEU B 1 210 ? 48.584 130.493 93.208 1.00 12.55 178 LEU B C 1
ATOM 3251 O O . LEU B 1 210 ? 48.959 129.560 93.899 1.00 14.18 178 LEU B O 1
ATOM 3256 N N . PHE B 1 211 ? 49.240 130.859 92.100 1.00 14.19 179 PHE B N 1
ATOM 3257 C CA . PHE B 1 211 ? 50.379 130.090 91.546 1.00 14.60 179 PHE B CA 1
ATOM 3258 C C . PHE B 1 211 ? 51.713 130.813 91.751 1.00 15.79 179 PHE B C 1
ATOM 3259 O O . PHE B 1 211 ? 52.754 130.190 91.518 1.00 16.60 179 PHE B O 1
ATOM 3267 N N . GLU B 1 212 ? 51.703 132.074 92.182 1.00 15.26 180 GLU B N 1
ATOM 3268 C CA . GLU B 1 212 ? 52.976 132.805 92.430 1.00 15.32 180 GLU B CA 1
ATOM 3269 C C . GLU B 1 212 ? 53.711 132.254 93.631 1.00 16.17 180 GLU B C 1
ATOM 3270 O O . GLU B 1 212 ? 53.125 132.096 94.713 1.00 16.54 180 GLU B O 1
ATOM 3276 N N . LYS B 1 213 ? 55.012 132.044 93.479 1.00 17.27 181 LYS B N 1
ATOM 3277 C CA . LYS B 1 213 ? 55.871 131.686 94.609 1.00 17.39 181 LYS B CA 1
ATOM 3278 C C . LYS B 1 213 ? 56.064 132.926 95.482 1.00 15.18 181 LYS B C 1
ATOM 3279 O O . LYS B 1 213 ? 56.363 134.001 94.958 1.00 18.76 181 LYS B O 1
ATOM 3285 N N . LEU B 1 214 ? 55.966 132.768 96.799 1.00 15.19 182 LEU B N 1
ATOM 3286 C CA . LEU B 1 214 ? 56.048 133.903 97.731 1.00 15.21 182 LEU B CA 1
ATOM 3287 C C . LEU B 1 214 ? 57.362 133.854 98.508 1.00 15.60 182 LEU B C 1
ATOM 3288 O O . LEU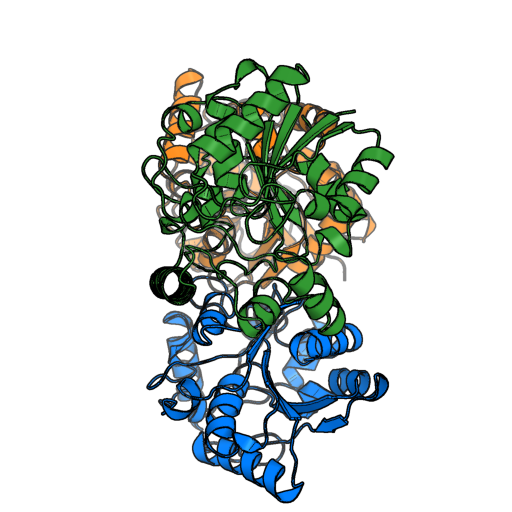 B 1 214 ? 57.724 132.806 99.051 1.00 18.11 182 LEU B O 1
ATOM 3293 N N . ASP B 1 215 ? 57.995 135.033 98.644 1.00 17.99 183 ASP B N 1
ATOM 3294 C CA . ASP B 1 215 ? 59.153 135.249 99.543 1.00 19.31 183 ASP B CA 1
ATOM 3295 C C . ASP B 1 215 ? 58.610 135.618 100.930 1.00 18.68 183 ASP B C 1
ATOM 3296 O O . ASP B 1 215 ? 58.104 136.723 101.103 1.00 18.33 183 ASP B O 1
ATOM 3301 N N . LEU B 1 216 ? 58.687 134.674 101.849 1.00 17.12 184 LEU B N 1
ATOM 3302 C CA . LEU B 1 216 ? 58.054 134.821 103.171 1.00 17.35 184 LEU B CA 1
ATOM 3303 C C . LEU B 1 216 ? 59.143 134.724 104.234 1.00 16.96 184 LEU B C 1
ATOM 3304 O O . LEU B 1 216 ? 58.840 134.439 105.374 1.00 15.65 184 LEU B O 1
ATOM 3309 N N . LYS B 1 217 ? 60.393 134.992 103.876 1.00 19.85 185 LYS B N 1
ATOM 3310 C CA . LYS B 1 217 ? 61.460 135.003 104.899 1.00 20.17 185 LYS B CA 1
ATOM 3311 C C . LYS B 1 217 ? 61.126 135.994 106.014 1.00 18.10 185 LYS B C 1
ATOM 3312 O O . LYS B 1 217 ? 61.339 135.616 107.197 1.00 20.07 185 LYS B O 1
ATOM 3318 N N . LYS B 1 218 ? 60.684 137.208 105.691 1.00 17.18 186 LYS B N 1
ATOM 3319 C CA . LYS B 1 218 ? 60.322 138.215 106.724 1.00 18.48 186 LYS B CA 1
ATOM 3320 C C . LYS B 1 218 ? 59.196 137.656 107.606 1.00 16.72 186 LYS B C 1
ATOM 3321 O O . LYS B 1 218 ? 59.309 137.629 108.836 1.00 17.83 186 LYS B O 1
ATOM 3327 N N . PHE B 1 219 ? 58.126 137.129 107.001 1.00 17.08 187 PHE B N 1
ATOM 3328 C CA . PHE B 1 219 ? 56.997 136.618 107.824 1.00 16.13 187 PHE B CA 1
ATOM 3329 C C . PHE B 1 219 ? 57.490 135.589 108.850 1.00 15.90 187 PHE B C 1
ATOM 3330 O O . PHE B 1 219 ? 57.110 135.614 109.999 1.00 15.87 187 PHE B O 1
ATOM 3338 N N . TYR B 1 220 ? 58.300 134.640 108.394 1.00 16.34 188 TYR B N 1
ATOM 3339 C CA . TYR B 1 220 ? 58.765 133.538 109.257 1.00 16.76 188 TYR B CA 1
ATOM 3340 C C . TYR B 1 220 ? 59.816 134.000 110.266 1.00 20.11 188 TYR B C 1
ATOM 3341 O O . TYR B 1 220 ? 60.055 133.268 111.181 1.00 23.03 188 TYR B O 1
ATOM 3350 N N . SER B 1 221 ? 60.286 135.239 110.185 1.00 19.43 189 SER B N 1
ATOM 3351 C CA . SER B 1 221 ? 61.161 135.865 111.212 1.00 21.94 189 SER B CA 1
ATOM 3352 C C . SER B 1 221 ? 60.349 136.672 112.236 1.00 21.66 189 SER B C 1
ATOM 3353 O O . SER B 1 221 ? 60.888 137.049 113.295 1.00 22.78 189 SER B O 1
ATOM 3356 N N . LEU B 1 222 ? 59.066 136.943 112.011 1.00 18.86 190 LEU B N 1
ATOM 3357 C CA . LEU B 1 222 ? 58.322 137.878 112.891 1.00 19.69 190 LEU B CA 1
ATOM 3358 C C . LEU B 1 222 ? 58.018 137.192 114.224 1.00 20.79 190 LEU B C 1
ATOM 3359 O O . LEU B 1 222 ? 57.745 135.991 114.258 1.00 24.71 190 LEU B O 1
ATOM 3364 N N . GLN B 1 223 ? 58.019 137.954 115.309 1.00 23.88 191 GLN B N 1
ATOM 3365 C CA . GLN B 1 223 ? 57.723 137.415 116.655 1.00 25.51 191 GLN B CA 1
ATOM 3366 C C . GLN B 1 223 ? 56.254 137.663 117.027 1.00 24.01 191 GLN B C 1
ATOM 3367 O O . GLN B 1 223 ? 55.881 137.418 118.175 1.00 28.13 191 GLN B O 1
ATOM 3373 N N . ILE B 1 224 ? 55.424 138.037 116.068 1.00 18.66 192 ILE B N 1
ATOM 3374 C CA . ILE B 1 224 ? 53.985 138.304 116.322 1.00 17.27 192 ILE B CA 1
ATOM 3375 C C . ILE B 1 224 ? 53.298 136.978 116.621 1.00 15.04 192 ILE B C 1
ATOM 3376 O O . ILE B 1 224 ? 53.515 136.015 115.880 1.00 15.87 192 ILE B O 1
ATOM 3381 N N . PRO B 1 225 ? 52.479 136.926 117.675 1.00 14.79 193 PRO B N 1
ATOM 3382 C CA . PRO B 1 225 ? 51.773 135.700 117.999 1.00 14.99 193 PRO B CA 1
ATOM 3383 C C . PRO B 1 225 ? 50.789 135.316 116.874 1.00 13.89 193 PRO B C 1
ATOM 3384 O O . PRO B 1 225 ? 50.189 136.178 116.217 1.00 12.71 193 PRO B O 1
ATOM 3388 N N . LYS B 1 226 ? 50.642 134.003 116.718 1.00 13.12 194 LYS B N 1
ATOM 3389 C CA . LYS B 1 226 ? 49.781 133.427 115.670 1.00 12.79 194 LYS B CA 1
ATOM 3390 C C . LYS B 1 226 ? 48.759 132.503 116.337 1.00 11.63 194 LYS B C 1
ATOM 3391 O O . LYS B 1 226 ? 49.038 131.811 117.339 1.00 12.33 194 LYS B O 1
ATOM 3397 N N . SER B 1 227 ? 47.565 132.443 115.740 1.00 10.36 195 SER B N 1
ATOM 3398 C CA . SER B 1 227 ? 46.541 131.439 116.066 1.00 9.85 195 SER B CA 1
ATOM 3399 C C . SER B 1 227 ? 46.038 130.758 114.795 1.00 10.37 195 SER B C 1
ATOM 3400 O O . SER B 1 227 ? 46.204 131.303 113.686 1.00 10.38 195 SER B O 1
ATOM 3403 N N . TYR B 1 228 ? 45.534 129.537 114.965 1.00 9.91 196 TYR B N 1
ATOM 3404 C CA . TYR B 1 228 ? 44.880 128.819 113.852 1.00 9.19 196 TYR B CA 1
ATOM 3405 C C . TYR B 1 228 ? 43.524 128.420 114.370 1.00 9.47 196 TYR B C 1
ATOM 3406 O O . TYR B 1 228 ? 43.416 127.654 115.340 1.00 10.28 196 TYR B O 1
ATOM 3415 N N . LEU B 1 229 ? 42.518 128.878 113.651 1.00 9.34 197 LEU B N 1
ATOM 3416 C CA . LEU B 1 229 ? 41.086 128.585 113.937 1.00 9.79 197 LEU B CA 1
ATOM 3417 C C . LEU B 1 229 ? 40.632 127.600 112.877 1.00 9.49 197 LEU B C 1
ATOM 3418 O O . LEU B 1 229 ? 40.699 127.902 111.675 1.00 10.25 197 LEU B O 1
ATOM 3423 N N . TYR B 1 230 ? 40.319 126.393 113.302 1.00 8.93 198 TYR B N 1
ATOM 3424 C CA . TYR B 1 230 ? 40.023 125.235 112.410 1.00 9.46 198 TYR B CA 1
ATOM 3425 C C . TYR B 1 230 ? 38.609 124.728 112.663 1.00 9.35 198 TYR B C 1
ATOM 3426 O O . TYR B 1 230 ? 38.246 124.444 113.804 1.00 10.10 198 TYR B O 1
ATOM 3435 N N . LEU B 1 231 ? 37.832 124.573 111.571 1.00 9.53 199 LEU B N 1
ATOM 3436 C CA . LEU B 1 231 ? 36.496 123.955 111.593 1.00 9.90 199 LEU B CA 1
ATOM 3437 C C . LEU B 1 231 ? 36.606 122.525 111.081 1.00 9.73 199 LEU B C 1
ATOM 3438 O O . LEU B 1 231 ? 37.147 122.300 109.975 1.00 10.10 199 LEU B O 1
ATOM 3443 N N . THR B 1 232 ? 36.108 121.534 111.827 1.00 9.48 200 THR B N 1
ATOM 3444 C CA . THR B 1 232 ? 36.507 120.121 111.615 1.00 10.29 200 THR B CA 1
ATOM 3445 C C . THR B 1 232 ? 35.868 119.483 110.382 1.00 10.03 200 THR B C 1
ATOM 3446 O O . THR B 1 232 ? 36.322 118.370 110.009 1.00 10.65 200 THR B O 1
ATOM 3450 N N . GLU B 1 233 ? 34.872 120.103 109.754 1.00 9.92 201 GLU B N 1
ATOM 3451 C CA . GLU B 1 233 ? 34.289 119.615 108.492 1.00 9.93 201 GLU B CA 1
ATOM 3452 C C . GLU B 1 233 ? 34.796 120.401 107.305 1.00 9.46 201 GLU B C 1
ATOM 3453 O O . GLU B 1 233 ? 34.253 120.247 106.207 1.00 10.26 201 GLU B O 1
ATOM 3459 N N . ASP B 1 234 ? 35.873 121.177 107.446 1.00 9.32 202 ASP B N 1
ATOM 3460 C CA . ASP B 1 234 ? 36.403 121.936 106.302 1.00 9.54 202 ASP B CA 1
ATOM 3461 C C . ASP B 1 234 ? 37.206 121.004 105.414 1.00 9.93 202 ASP B C 1
ATOM 3462 O O . ASP B 1 234 ? 38.291 120.521 105.823 1.00 10.80 202 ASP B O 1
ATOM 3467 N N . THR B 1 235 ? 36.703 120.842 104.200 1.00 9.44 203 THR B N 1
ATOM 3468 C CA . THR B 1 235 ? 37.285 119.966 103.174 1.00 11.01 203 THR B CA 1
ATOM 3469 C C . THR B 1 235 ? 37.606 120.746 101.909 1.00 11.19 203 THR B C 1
ATOM 3470 O O . THR B 1 235 ? 37.745 120.145 100.843 1.00 12.03 203 THR B O 1
ATOM 3474 N N . ALA B 1 236 ? 37.774 122.057 101.950 1.00 10.91 204 ALA B N 1
ATOM 3475 C CA . ALA B 1 236 ? 38.052 122.785 100.706 1.00 11.65 204 ALA B CA 1
ATOM 3476 C C . ALA B 1 236 ? 39.362 122.263 100.134 1.00 12.31 204 ALA B C 1
ATOM 3477 O O . ALA B 1 236 ? 39.533 122.189 98.891 1.00 14.07 204 ALA B O 1
ATOM 3479 N N . ILE B 1 237 ? 40.295 121.944 101.001 1.00 11.42 205 ILE B N 1
ATOM 3480 C CA . ILE B 1 237 ? 41.427 121.074 100.618 1.00 12.83 205 ILE B CA 1
ATOM 3481 C C . ILE B 1 237 ? 41.165 119.767 101.327 1.00 11.93 205 ILE B C 1
ATOM 3482 O O . ILE B 1 237 ? 40.722 119.785 102.485 1.00 11.72 205 ILE B O 1
ATOM 3487 N N . PRO B 1 238 ? 41.321 118.590 100.678 1.00 12.51 206 PRO B N 1
ATOM 3488 C CA . PRO B 1 238 ? 40.915 117.338 101.308 1.00 13.98 206 PRO B CA 1
ATOM 3489 C C . PRO B 1 238 ? 41.628 117.080 102.634 1.00 12.51 206 PRO B C 1
ATOM 3490 O O . PRO B 1 238 ? 42.780 117.373 102.798 1.00 13.02 206 PRO B O 1
ATOM 3494 N N . GLN B 1 239 ? 40.870 116.579 103.586 1.00 12.79 207 GLN B N 1
ATOM 3495 C CA . GLN B 1 239 ? 41.464 116.161 104.861 1.00 11.89 207 GLN B CA 1
ATOM 3496 C C . GLN B 1 239 ? 42.374 114.960 104.624 1.00 13.90 207 GLN B C 1
ATOM 3497 O O . GLN B 1 239 ? 42.086 114.126 103.732 1.00 15.34 207 GLN B O 1
ATOM 3503 N N . GLY B 1 240 ? 43.434 114.919 105.401 1.00 12.46 208 GLY B N 1
ATOM 3504 C CA . GLY B 1 240 ? 44.499 113.918 105.220 1.00 13.76 208 GLY B CA 1
ATOM 3505 C C . GLY B 1 240 ? 45.830 114.643 105.255 1.00 13.09 208 GLY B C 1
ATOM 3506 O O . GLY B 1 240 ? 45.948 115.723 105.835 1.00 12.83 208 GLY B O 1
ATOM 3507 N N . PRO B 1 241 ? 46.849 114.077 104.578 1.00 14.76 209 PRO B N 1
ATOM 3508 C CA . PRO B 1 241 ? 48.186 114.657 104.645 1.00 14.97 209 PRO B CA 1
ATOM 3509 C C . PRO B 1 241 ? 48.260 116.105 104.155 1.00 14.15 209 PRO B C 1
ATOM 3510 O O . PRO B 1 241 ? 49.239 116.761 104.457 1.00 15.07 209 PRO B O 1
ATOM 3514 N N . TYR B 1 242 ? 47.327 116.575 103.348 1.00 13.12 210 TYR B N 1
ATOM 3515 C CA . TYR B 1 242 ? 47.350 117.943 102.816 1.00 12.29 210 TYR B CA 1
ATOM 3516 C C . TYR B 1 242 ? 46.334 118.851 103.505 1.00 12.77 210 TYR B C 1
ATOM 3517 O O . TYR B 1 242 ? 46.194 120.011 103.066 1.00 13.90 210 TYR B O 1
ATOM 3526 N N . GLY B 1 243 ? 45.664 118.410 104.542 1.00 11.46 211 GLY B N 1
ATOM 3527 C CA . GLY B 1 243 ? 44.528 119.191 105.090 1.00 12.06 211 GLY B CA 1
ATOM 3528 C C . GLY B 1 243 ? 44.960 120.521 105.719 1.00 11.74 211 GLY B C 1
ATOM 3529 O O . GLY B 1 243 ? 46.134 120.716 106.100 1.00 12.65 211 GLY B O 1
ATOM 3530 N N . PHE B 1 244 ? 43.990 121.332 106.023 1.00 11.28 212 PHE B N 1
ATOM 3531 C CA . PHE B 1 244 ? 44.246 122.584 106.774 1.00 10.05 212 PHE B CA 1
ATOM 3532 C C . PHE B 1 244 ? 44.882 122.305 108.138 1.00 10.94 212 PHE B C 1
ATOM 3533 O O . PHE B 1 244 ? 45.742 123.076 108.569 1.00 11.39 212 PHE B O 1
ATOM 3541 N N . HIS B 1 245 ? 44.420 121.275 108.821 1.00 10.41 213 HIS B N 1
ATOM 3542 C CA . HIS B 1 245 ? 44.952 120.986 110.174 1.00 10.08 213 HIS B CA 1
ATOM 3543 C C . HIS B 1 245 ? 45.020 119.488 110.334 1.00 12.05 213 HIS B C 1
ATOM 3544 O O . HIS B 1 245 ? 44.022 118.818 110.135 1.00 12.49 213 HIS B O 1
ATOM 3551 N N . PRO B 1 246 ? 46.143 118.914 110.808 1.00 11.68 214 PRO B N 1
ATOM 3552 C CA . PRO B 1 246 ? 47.328 119.637 111.268 1.00 12.55 214 PRO B CA 1
ATOM 3553 C C . PRO B 1 246 ? 48.336 120.071 110.207 1.00 13.07 214 PRO B C 1
ATOM 3554 O O . PRO B 1 246 ? 49.337 120.690 110.580 1.00 13.78 214 PRO B O 1
ATOM 3558 N N . THR B 1 247 ? 48.158 119.809 108.903 1.00 11.71 215 THR B N 1
ATOM 3559 C CA . THR B 1 247 ? 49.264 120.067 107.977 1.00 12.79 215 THR B CA 1
ATOM 3560 C C . THR B 1 247 ? 49.468 121.570 107.783 1.00 12.73 215 THR B C 1
ATOM 3561 O O . THR B 1 247 ? 50.600 122.046 107.988 1.00 13.79 215 THR B O 1
ATOM 3565 N N . GLN B 1 248 ? 48.504 122.364 107.284 1.00 11.64 216 GLN B N 1
ATOM 3566 C CA . GLN B 1 248 ? 48.792 123.798 107.067 1.00 12.32 216 GLN B CA 1
ATOM 3567 C C . GLN B 1 248 ? 49.132 124.479 108.392 1.00 11.81 216 GLN B C 1
ATOM 3568 O O . GLN B 1 248 ? 50.059 125.315 108.427 1.00 12.99 216 GLN B O 1
ATOM 3574 N N . SER B 1 249 ? 48.381 124.213 109.439 1.00 10.84 217 SER B N 1
ATOM 3575 C CA . SER B 1 249 ? 48.613 124.940 110.711 1.00 12.06 217 SER B CA 1
ATOM 3576 C C . SER B 1 249 ? 50.044 124.677 111.199 1.00 12.69 217 SER B C 1
ATOM 3577 O O . SER B 1 249 ? 50.656 125.580 111.778 1.00 13.68 217 SER B O 1
ATOM 3580 N N . SER B 1 250 ? 50.563 123.476 110.973 1.00 13.48 218 SER B N 1
ATOM 3581 C CA . SER B 1 250 ? 51.936 123.115 111.442 1.00 14.64 218 SER B CA 1
ATOM 3582 C C . SER B 1 250 ? 52.967 124.038 110.817 1.00 14.71 218 SER B C 1
ATOM 3583 O O . SER B 1 250 ? 54.066 124.194 111.430 1.00 16.96 218 SER B O 1
ATOM 3586 N N . HIS B 1 251 ? 52.711 124.659 109.702 1.00 13.45 219 HIS B N 1
ATOM 3587 C CA . HIS B 1 251 ? 53.675 125.580 109.064 1.00 15.15 219 HIS B CA 1
ATOM 3588 C C . HIS B 1 251 ? 53.962 126.766 109.971 1.00 18.24 219 HIS B C 1
ATOM 3589 O O . HIS B 1 251 ? 54.992 127.409 109.732 1.00 21.02 219 HIS B O 1
ATOM 3596 N N . LEU B 1 252 ? 53.058 127.108 110.877 1.00 15.26 220 LEU B N 1
ATOM 3597 C CA . LEU B 1 252 ? 53.197 128.314 111.704 1.00 16.67 220 LEU B CA 1
ATOM 3598 C C . LEU B 1 252 ? 54.193 128.084 112.825 1.00 19.10 220 LEU B C 1
ATOM 3599 O O . LEU B 1 252 ? 54.491 129.061 113.510 1.00 21.73 220 LEU B O 1
ATOM 3604 N N . GLY B 1 253 ? 54.621 126.857 113.071 1.00 18.72 221 GLY B N 1
ATOM 3605 C CA . GLY B 1 253 ? 55.439 126.553 114.260 1.00 20.87 221 GLY B CA 1
ATOM 3606 C C . GLY B 1 253 ? 54.575 126.656 115.521 1.00 19.82 221 GLY B C 1
ATOM 3607 O O . GLY B 1 253 ? 53.716 125.804 115.763 1.00 24.75 221 GLY B O 1
ATOM 3608 N N . VAL B 1 254 ? 54.949 127.507 116.457 1.00 17.01 222 VAL B N 1
ATOM 3609 C CA . VAL B 1 254 ? 54.168 127.669 117.710 1.00 16.18 222 VAL B CA 1
ATOM 3610 C C . VAL B 1 254 ? 52.987 128.578 117.382 1.00 15.43 222 VAL B C 1
ATOM 3611 O O . VAL B 1 254 ? 53.159 129.696 116.820 1.00 16.67 222 VAL B O 1
ATOM 3615 N N . PHE B 1 255 ? 51.788 128.147 117.763 1.00 13.28 223 PHE B N 1
ATOM 3616 C CA . PHE B 1 255 ? 50.560 128.924 117.515 1.00 11.94 223 PHE B CA 1
ATOM 3617 C C . PHE B 1 255 ? 49.522 128.466 118.521 1.00 10.81 223 PHE B C 1
ATOM 3618 O O . PHE B 1 255 ? 49.588 127.327 119.030 1.00 11.00 223 PHE B O 1
ATOM 3626 N N . ARG B 1 256 ? 48.456 129.241 118.664 1.00 10.12 224 ARG B N 1
ATOM 3627 C CA . ARG B 1 256 ? 47.297 128.912 119.490 1.00 10.51 224 ARG B CA 1
ATOM 3628 C C . ARG B 1 256 ? 46.220 128.254 118.634 1.00 10.33 224 ARG B C 1
ATOM 3629 O O . ARG B 1 256 ? 45.701 128.872 117.725 1.00 10.88 224 ARG B O 1
ATOM 3637 N N . PHE B 1 257 ? 45.945 126.971 118.893 1.00 9.74 225 PHE B N 1
ATOM 3638 C CA . PHE B 1 257 ? 44.920 126.203 118.174 1.00 9.83 225 PHE B CA 1
ATOM 3639 C C . PHE B 1 257 ? 43.558 126.418 118.816 1.00 9.29 225 PHE B C 1
ATOM 3640 O O . PHE B 1 257 ? 43.405 126.186 120.038 1.00 10.76 225 PHE B O 1
ATOM 3648 N N . ILE B 1 258 ? 42.553 126.769 118.013 1.00 10.04 226 ILE B N 1
ATOM 3649 C CA . ILE B 1 258 ? 41.135 126.866 118.433 1.00 9.41 226 ILE B CA 1
ATOM 3650 C C . ILE B 1 258 ? 40.329 126.058 117.434 1.00 10.24 226 ILE B C 1
ATOM 3651 O O . ILE B 1 258 ? 40.447 126.315 116.220 1.00 10.51 226 ILE B O 1
ATOM 3656 N N . GLU B 1 259 ? 39.522 125.145 117.949 1.00 9.94 227 GLU B N 1
ATOM 3657 C CA . GLU B 1 259 ? 38.738 124.242 117.101 1.00 10.75 227 GLU B CA 1
ATOM 3658 C C . GLU B 1 259 ? 37.264 124.588 117.183 1.00 12.23 227 GLU B C 1
ATOM 3659 O O . GLU B 1 259 ? 36.726 124.888 118.268 1.00 12.30 227 GLU B O 1
ATOM 3665 N N . GLY B 1 260 ? 36.551 124.484 116.083 1.00 10.75 228 GLY B N 1
ATOM 3666 C CA . GLY B 1 260 ? 35.092 124.562 116.096 1.00 11.40 228 GLY B CA 1
ATOM 3667 C C . GLY B 1 260 ? 34.472 123.602 115.092 1.00 11.87 228 GLY B C 1
ATOM 3668 O O . GLY B 1 260 ? 35.180 122.863 114.433 1.00 11.11 228 GLY B O 1
ATOM 3669 N N . LYS B 1 261 ? 33.170 123.624 115.057 1.00 12.27 229 LYS B N 1
ATOM 3670 C CA . LYS B 1 261 ? 32.335 122.799 114.165 1.00 12.53 229 LYS B CA 1
ATOM 3671 C C . LYS B 1 261 ? 31.866 123.607 112.979 1.00 11.27 229 LYS B C 1
ATOM 3672 O O . LYS B 1 261 ? 31.291 124.706 113.157 1.00 13.60 229 LYS B O 1
ATOM 3678 N N . GLY B 1 262 ? 32.186 123.151 111.770 1.00 10.18 230 GLY B N 1
ATOM 3679 C CA . GLY B 1 262 ? 31.722 123.803 110.552 1.00 10.61 230 GLY B CA 1
ATOM 3680 C C . GLY B 1 262 ? 32.538 123.473 109.347 1.00 9.62 230 GLY B C 1
ATOM 3681 O O . GLY B 1 262 ? 33.352 122.495 109.416 1.00 10.99 230 GLY B O 1
ATOM 3682 N N . ASP B 1 263 ? 32.307 124.168 108.258 1.00 10.28 231 ASP B N 1
ATOM 3683 C CA . ASP B 1 263 ? 32.962 123.864 106.978 1.00 9.98 231 ASP B CA 1
ATOM 3684 C C . ASP B 1 263 ? 33.513 125.124 106.384 1.00 10.13 231 ASP B C 1
ATOM 3685 O O . ASP B 1 263 ? 33.637 126.184 107.042 1.00 10.63 231 ASP B O 1
ATOM 3690 N N . HIS B 1 264 ? 33.980 125.080 105.135 1.00 9.93 232 HIS B N 1
ATOM 3691 C CA . HIS B 1 264 ? 34.719 126.221 104.584 1.00 11.14 232 HIS B CA 1
ATOM 3692 C C . HIS B 1 264 ? 33.874 127.463 104.456 1.00 10.26 232 HIS B C 1
ATOM 3693 O O . HIS B 1 264 ? 34.358 128.572 104.782 1.00 11.03 232 HIS B O 1
ATOM 3700 N N . MET B 1 265 ? 32.637 127.379 103.945 1.00 10.14 233 MET B N 1
ATOM 3701 C CA . MET B 1 265 ? 31.902 128.599 103.578 1.00 11.08 233 MET B CA 1
ATOM 3702 C C . MET B 1 265 ? 30.463 128.648 104.093 1.00 10.78 233 MET B C 1
ATOM 3703 O O . MET B 1 265 ? 29.863 129.708 103.897 1.00 12.25 233 MET B O 1
ATOM 3708 N N . THR B 1 266 ? 29.927 127.630 104.720 1.00 10.90 234 THR B N 1
ATOM 3709 C CA . THR B 1 266 ? 28.555 127.667 105.237 1.00 11.00 234 THR B CA 1
ATOM 3710 C C . THR B 1 266 ? 28.540 128.395 106.563 1.00 11.41 234 THR B C 1
ATOM 3711 O O . THR B 1 266 ? 27.654 129.270 106.764 1.00 11.07 234 THR B O 1
ATOM 3715 N N . THR B 1 267 ? 29.412 128.047 107.466 1.00 10.27 235 THR B N 1
ATOM 3716 C CA . THR B 1 267 ? 29.259 128.331 108.900 1.00 10.85 235 THR B CA 1
ATOM 3717 C C . THR B 1 267 ? 29.365 129.829 109.201 1.00 10.18 235 THR B C 1
ATOM 3718 O O . THR B 1 267 ? 28.632 130.269 110.150 1.00 10.70 235 THR B O 1
ATOM 3722 N N . VAL B 1 268 ? 30.173 130.589 108.502 1.00 10.44 236 VAL B N 1
ATOM 3723 C CA . VAL B 1 268 ? 30.201 132.064 108.717 1.00 11.75 236 VAL B CA 1
ATOM 3724 C C . VAL B 1 268 ? 28.833 132.662 108.448 1.00 12.59 236 VAL B C 1
ATOM 3725 O O . VAL B 1 268 ? 28.614 133.823 108.902 1.00 13.11 236 VAL B O 1
ATOM 3729 N N . ARG B 1 269 ? 27.993 132.046 107.636 1.00 11.72 237 ARG B N 1
ATOM 3730 C CA . ARG B 1 269 ? 26.636 132.544 107.352 1.00 13.19 237 ARG B CA 1
ATOM 3731 C C . ARG B 1 269 ? 25.628 131.950 108.304 1.00 12.72 237 ARG B C 1
ATOM 3732 O O . ARG B 1 269 ? 24.699 132.713 108.718 1.00 15.65 237 ARG B O 1
ATOM 3740 N N . THR B 1 270 ? 25.700 130.685 108.637 1.00 13.00 238 THR B N 1
ATOM 3741 C CA . THR B 1 270 ? 24.618 130.004 109.374 1.00 13.27 238 THR B CA 1
ATOM 3742 C C . THR B 1 270 ? 24.809 130.089 110.877 1.00 14.20 238 THR B C 1
ATOM 3743 O O . THR B 1 270 ? 23.797 129.963 111.604 1.00 14.36 238 THR B O 1
ATOM 3747 N N . GLU B 1 271 ? 26.038 130.183 111.356 1.00 12.25 239 GLU B N 1
ATOM 3748 C CA . GLU B 1 271 ? 26.351 130.193 112.807 1.00 11.93 239 GLU B CA 1
ATOM 3749 C C . GLU B 1 271 ? 27.264 131.360 113.106 1.00 10.95 239 GLU B C 1
ATOM 3750 O O . GLU B 1 271 ? 28.350 131.192 113.723 1.00 11.55 239 GLU B O 1
ATOM 3756 N N . PRO B 1 272 ? 26.861 132.602 112.776 1.00 11.86 240 PRO B N 1
ATOM 3757 C CA . PRO B 1 272 ? 27.752 133.739 112.938 1.00 12.48 240 PRO B CA 1
ATOM 3758 C C . PRO B 1 272 ? 28.044 134.074 114.409 1.00 13.12 240 PRO B C 1
ATOM 3759 O O . PRO B 1 272 ? 29.148 134.553 114.682 1.00 12.84 240 PRO B O 1
ATOM 3763 N N . LYS B 1 273 ? 27.102 133.860 115.318 1.00 12.96 241 LYS B N 1
ATOM 3764 C CA . LYS B 1 273 ? 27.405 134.107 116.744 1.00 14.66 241 LYS B CA 1
ATOM 3765 C C . LYS B 1 273 ? 28.507 133.184 117.218 1.00 13.02 241 LYS B C 1
ATOM 3766 O O . LYS B 1 273 ? 29.460 133.655 117.885 1.00 13.76 241 LYS B O 1
ATOM 3772 N N . MET B 1 274 ? 28.388 131.898 116.931 1.00 12.72 242 MET B N 1
ATOM 3773 C CA . MET B 1 274 ? 29.408 130.956 117.328 1.00 12.72 242 MET B CA 1
ATOM 3774 C C . MET B 1 274 ? 30.728 131.324 116.646 1.00 11.84 242 MET B C 1
ATOM 3775 O O . MET B 1 274 ? 31.774 131.244 117.311 1.00 12.18 242 MET B O 1
ATOM 3780 N N . MET B 1 275 ? 30.698 131.674 115.381 1.00 11.19 243 MET B N 1
ATOM 3781 C CA . MET B 1 275 ? 31.977 132.018 114.714 1.00 11.19 243 MET B CA 1
ATOM 3782 C C . MET B 1 275 ? 32.610 133.255 115.357 1.00 11.91 243 MET B C 1
ATOM 3783 O O . MET B 1 275 ? 33.845 133.248 115.528 1.00 12.14 243 MET B O 1
ATOM 3788 N N . ALA B 1 276 ? 31.815 134.262 115.708 1.00 11.78 244 ALA B N 1
ATOM 3789 C CA . ALA B 1 276 ? 32.356 135.482 116.350 1.00 11.80 244 ALA B CA 1
ATOM 3790 C C . ALA B 1 276 ? 33.047 135.054 117.642 1.00 12.09 244 ALA B C 1
ATOM 3791 O O . ALA B 1 276 ? 34.136 135.511 117.980 1.00 12.17 244 ALA B O 1
ATOM 3793 N N . GLU B 1 277 ? 32.417 134.159 118.386 1.00 12.94 245 GLU B N 1
ATOM 3794 C CA . GLU B 1 277 ? 32.968 133.773 119.688 1.00 12.56 245 GLU B CA 1
ATOM 3795 C C . GLU B 1 277 ? 34.295 133.028 119.478 1.00 11.28 245 GLU B C 1
ATOM 3796 O O . GLU B 1 277 ? 35.266 133.223 120.238 1.00 12.57 245 GLU B O 1
ATOM 3802 N N . LEU B 1 278 ? 34.388 132.154 118.453 1.00 11.15 246 LEU B N 1
ATOM 3803 C CA . LEU B 1 278 ? 35.644 131.443 118.176 1.00 11.43 246 LEU B CA 1
ATOM 3804 C C . LEU B 1 278 ? 36.715 132.433 117.714 1.00 10.40 246 LEU B C 1
ATOM 3805 O O . LEU B 1 278 ? 37.878 132.237 118.029 1.00 10.49 246 LEU B O 1
ATOM 3810 N N . MET B 1 279 ? 36.346 133.454 116.957 1.00 10.59 247 MET B N 1
ATOM 3811 C CA . MET B 1 279 ? 37.337 134.443 116.494 1.00 11.55 247 MET B CA 1
ATOM 3812 C C . MET B 1 279 ? 37.885 135.227 117.705 1.00 11.27 247 MET B C 1
ATOM 3813 O O . MET B 1 279 ? 39.072 135.541 117.726 1.00 11.43 247 MET B O 1
ATOM 3818 N N . VAL B 1 280 ? 37.038 135.512 118.675 1.00 11.01 248 VAL B N 1
ATOM 3819 C CA . VAL B 1 280 ? 37.530 136.121 119.941 1.00 11.35 248 VAL B CA 1
ATOM 3820 C C . VAL B 1 280 ? 38.464 135.158 120.669 1.00 10.83 248 VAL B C 1
ATOM 3821 O O . VAL B 1 280 ? 39.516 135.592 121.174 1.00 11.51 248 VAL B O 1
ATOM 3825 N N . LYS B 1 281 ? 38.102 133.875 120.752 1.00 10.59 249 LYS B N 1
ATOM 3826 C CA . LYS B 1 281 ? 38.972 132.908 121.463 1.00 11.71 249 LYS B CA 1
ATOM 3827 C C . LYS B 1 281 ? 40.322 132.810 120.746 1.00 10.64 249 LYS B C 1
ATOM 3828 O O . LYS B 1 281 ? 41.355 132.656 121.388 1.00 11.74 249 LYS B O 1
ATOM 3834 N N . ALA B 1 282 ? 40.358 132.920 119.411 1.00 10.50 250 ALA B N 1
ATOM 3835 C CA . ALA B 1 282 ? 41.601 132.850 118.654 1.00 10.36 250 ALA B CA 1
ATOM 3836 C C . ALA B 1 282 ? 42.369 134.169 118.707 1.00 11.30 250 ALA B C 1
ATOM 3837 O O . ALA B 1 282 ? 43.611 134.161 118.583 1.00 12.14 250 ALA B O 1
ATOM 3839 N N . GLY B 1 283 ? 41.671 135.295 118.801 1.00 11.91 251 GLY B N 1
ATOM 3840 C CA . GLY B 1 283 ? 42.246 136.653 118.659 1.00 12.54 251 GLY B CA 1
ATOM 3841 C C . GLY B 1 283 ? 42.704 137.263 119.964 1.00 11.98 251 GLY B C 1
ATOM 3842 O O . GLY B 1 283 ? 43.558 138.180 119.919 1.00 13.14 251 GLY B O 1
ATOM 3843 N N . ARG B 1 284 ? 42.033 136.941 121.053 1.00 11.74 252 ARG B N 1
ATOM 3844 C CA . ARG B 1 284 ? 42.241 137.641 122.325 1.00 11.68 252 ARG B CA 1
ATOM 3845 C C . ARG B 1 284 ? 43.668 137.431 122.815 1.00 12.99 252 ARG B C 1
ATOM 3846 O O . ARG B 1 284 ? 44.353 136.468 122.428 1.00 13.15 252 ARG B O 1
ATOM 3854 N N . ASP B 1 285 ? 44.142 138.300 123.700 1.00 12.53 253 ASP B N 1
ATOM 3855 C CA . ASP B 1 285 ? 45.449 138.050 124.357 1.00 14.02 253 ASP B CA 1
ATOM 3856 C C . ASP B 1 285 ? 45.457 136.771 125.238 1.00 16.16 253 ASP B C 1
ATOM 3857 O O . ASP B 1 285 ? 44.348 136.395 125.644 1.00 14.19 253 ASP B O 1
ATOM 3862 N N . PRO C 1 44 ? 11.409 115.099 100.953 1.00 19.00 12 PRO C N 1
ATOM 3863 C CA . PRO C 1 44 ? 11.435 113.646 101.279 1.00 17.41 12 PRO C CA 1
ATOM 3864 C C . PRO C 1 44 ? 12.443 112.896 100.410 1.00 17.51 12 PRO C C 1
ATOM 3865 O O . PRO C 1 44 ? 12.506 113.084 99.204 1.00 18.83 12 PRO C O 1
ATOM 3869 N N . LEU C 1 45 ? 13.178 112.017 101.066 1.00 14.81 13 LEU C N 1
ATOM 3870 C CA . LEU C 1 45 ? 14.248 111.183 100.482 1.00 13.03 13 LEU C CA 1
ATOM 3871 C C . LEU C 1 45 ? 13.910 109.712 100.664 1.00 12.90 13 LEU C C 1
ATOM 3872 O O . LEU C 1 45 ? 13.154 109.357 101.568 1.00 13.53 13 LEU C O 1
ATOM 3877 N N . THR C 1 46 ? 14.477 108.901 99.790 1.00 11.78 14 THR C N 1
ATOM 3878 C CA . THR C 1 46 ? 14.359 107.466 99.877 1.00 11.63 14 THR C CA 1
ATOM 3879 C C . THR C 1 46 ? 15.727 106.909 100.181 1.00 11.20 14 THR C C 1
ATOM 3880 O O . THR C 1 46 ? 16.661 107.148 99.418 1.00 11.58 14 THR C O 1
ATOM 3884 N N . PHE C 1 47 ? 15.848 106.153 101.273 1.00 11.03 15 PHE C N 1
ATOM 3885 C CA . PHE C 1 47 ? 17.108 105.507 101.684 1.00 10.72 15 PHE C CA 1
ATOM 3886 C C . PHE C 1 47 ? 16.964 103.990 101.591 1.00 10.86 15 PHE C C 1
ATOM 3887 O O . PHE C 1 47 ? 15.934 103.422 101.962 1.00 10.99 15 PHE C O 1
ATOM 3895 N N . VAL C 1 48 ? 18.058 103.373 101.156 1.00 9.67 16 VAL C N 1
ATOM 3896 C CA . VAL C 1 48 ? 18.295 101.916 101.272 1.00 10.86 16 VAL C CA 1
ATOM 3897 C C . VAL C 1 48 ? 19.526 101.744 102.168 1.00 10.36 16 VAL C C 1
ATOM 3898 O O . VAL C 1 48 ? 20.601 102.159 101.757 1.00 10.79 16 VAL C O 1
ATOM 3902 N N . LEU C 1 49 ? 19.338 101.209 103.353 1.00 10.47 17 LEU C N 1
ATOM 3903 C CA . LEU C 1 49 ? 20.405 101.057 104.355 1.00 9.68 17 LEU C CA 1
ATOM 3904 C C . LEU C 1 49 ? 20.945 99.634 104.362 1.00 10.09 17 LEU C C 1
ATOM 3905 O O . LEU C 1 49 ? 20.146 98.681 104.534 1.00 11.12 17 LEU C O 1
ATOM 3910 N N . ILE C 1 50 ? 22.252 99.515 104.284 1.00 10.27 18 ILE C N 1
ATOM 3911 C CA . ILE C 1 50 ? 22.974 98.218 104.168 1.00 9.41 18 ILE C CA 1
ATOM 3912 C C . ILE C 1 50 ? 23.854 98.092 105.409 1.00 10.19 18 ILE C C 1
ATOM 3913 O O . ILE C 1 50 ? 24.853 98.830 105.545 1.00 11.18 18 ILE C O 1
ATOM 3918 N N . HIS C 1 51 ? 23.531 97.140 106.280 1.00 10.61 19 HIS C N 1
ATOM 3919 C CA . HIS C 1 51 ? 24.334 96.886 107.499 1.00 10.70 19 HIS C CA 1
ATOM 3920 C C . HIS C 1 51 ? 25.661 96.221 107.148 1.00 11.02 19 HIS C C 1
ATOM 3921 O O . HIS C 1 51 ? 25.884 95.804 105.966 1.00 11.66 19 HIS C O 1
ATOM 3928 N N . GLY C 1 52 ? 26.572 96.143 108.115 1.00 11.90 20 GLY C N 1
ATOM 3929 C CA . GLY C 1 52 ? 27.870 95.472 107.985 1.00 11.96 20 GLY C CA 1
ATOM 3930 C C . GLY C 1 52 ? 27.926 94.103 108.664 1.00 11.77 20 GLY C C 1
ATOM 3931 O O . GLY C 1 52 ? 26.903 93.481 108.910 1.00 12.46 20 GLY C O 1
ATOM 3932 N N . SER C 1 53 ? 29.124 93.731 109.062 1.00 11.64 21 SER C N 1
ATOM 3933 C CA . SER C 1 53 ? 29.342 92.395 109.664 1.00 13.15 21 SER C CA 1
ATOM 3934 C C . SER C 1 53 ? 28.896 92.404 111.128 1.00 12.93 21 SER C C 1
ATOM 3935 O O . SER C 1 53 ? 28.743 93.439 111.758 1.00 15.40 21 SER C O 1
ATOM 3938 N N . TRP C 1 54 ? 28.653 91.225 111.651 1.00 14.62 22 TRP C N 1
ATOM 3939 C CA . TRP C 1 54 ? 28.185 90.997 113.050 1.00 14.98 22 TRP C CA 1
ATOM 3940 C C . TRP C 1 54 ? 26.943 91.845 113.286 1.00 17.07 22 TRP C C 1
ATOM 3941 O O . TRP C 1 54 ? 26.775 92.459 114.358 1.00 17.91 22 TRP C O 1
ATOM 3952 N N . ALA C 1 55 ? 26.061 91.878 112.313 1.00 15.77 23 ALA C N 1
ATOM 3953 C CA . ALA C 1 55 ? 24.845 92.696 112.354 1.00 15.09 23 ALA C CA 1
ATOM 3954 C C . ALA C 1 55 ? 23.821 92.084 111.429 1.00 14.61 23 ALA C C 1
ATOM 3955 O O . ALA C 1 55 ? 24.147 91.264 110.514 1.00 15.07 23 ALA C O 1
ATOM 3957 N N . THR C 1 56 ? 22.590 92.482 111.629 1.00 15.99 24 THR C N 1
ATOM 3958 C CA . THR C 1 56 ? 21.443 92.112 110.791 1.00 15.76 24 THR C CA 1
ATOM 3959 C C . THR C 1 56 ? 20.765 93.419 110.369 1.00 14.50 24 THR C C 1
ATOM 3960 O O . THR C 1 56 ? 21.188 94.553 110.810 1.00 13.83 24 THR C O 1
ATOM 3964 N N . ALA C 1 57 ? 19.732 93.353 109.586 1.00 13.90 25 ALA C N 1
ATOM 3965 C CA . ALA C 1 57 ? 18.942 94.529 109.193 1.00 15.54 25 ALA C CA 1
ATOM 3966 C C . ALA C 1 57 ? 18.438 95.236 110.439 1.00 13.60 25 ALA C C 1
ATOM 3967 O O . ALA C 1 57 ? 18.172 96.452 110.369 1.00 14.12 25 ALA C O 1
ATOM 3969 N N . GLY C 1 58 ? 18.232 94.541 111.549 1.00 14.29 26 GLY C N 1
ATOM 3970 C CA . GLY C 1 58 ? 17.758 95.122 112.825 1.00 14.30 26 GLY C CA 1
ATOM 3971 C C . GLY C 1 58 ? 18.728 96.165 113.395 1.00 13.57 26 GLY C C 1
ATOM 3972 O O . GLY C 1 58 ? 18.329 96.963 114.246 1.00 13.93 26 GLY C O 1
ATOM 3973 N N . PHE C 1 59 ? 19.974 96.189 112.917 1.00 13.40 27 PHE C N 1
ATOM 3974 C CA . PHE C 1 59 ? 20.958 97.222 113.275 1.00 12.49 27 PHE C CA 1
ATOM 3975 C C . PHE C 1 59 ? 20.337 98.586 113.064 1.00 12.34 27 PHE C C 1
ATOM 3976 O O . PHE C 1 59 ? 20.639 99.531 113.824 1.00 13.71 27 PHE C O 1
ATOM 3984 N N . TRP C 1 60 ? 19.493 98.738 112.049 1.00 11.81 28 TRP C N 1
ATOM 3985 C CA . TRP C 1 60 ? 18.904 100.030 111.655 1.00 12.24 28 TRP C CA 1
ATOM 3986 C C . TRP C 1 60 ? 17.576 100.357 112.337 1.00 12.02 28 TRP C C 1
ATOM 3987 O O . TRP C 1 60 ? 17.006 101.406 112.054 1.00 13.37 28 TRP C O 1
ATOM 3998 N N . ASP C 1 61 ? 17.061 99.476 113.203 1.00 12.75 29 ASP C N 1
ATOM 3999 C CA . ASP C 1 61 ? 15.667 99.696 113.693 1.00 13.85 29 ASP C CA 1
ATOM 4000 C C . ASP C 1 61 ? 15.461 101.125 114.247 1.00 12.49 29 ASP C C 1
ATOM 4001 O O . ASP C 1 61 ? 14.469 101.782 113.888 1.00 14.26 29 ASP C O 1
ATOM 4006 N N . GLU C 1 62 ? 16.320 101.526 115.176 1.00 12.76 30 GLU C N 1
ATOM 4007 C CA . GLU C 1 62 ? 16.087 102.805 115.887 1.00 12.76 30 GLU C CA 1
ATOM 4008 C C . GLU C 1 62 ? 16.276 103.991 114.940 1.00 13.00 30 GLU C C 1
ATOM 4009 O O . GLU C 1 62 ? 15.486 104.959 114.939 1.00 13.46 30 GLU C O 1
ATOM 4015 N N . THR C 1 63 ? 17.353 103.973 114.142 1.00 12.26 31 THR C N 1
ATOM 4016 C CA . THR C 1 63 ? 17.679 105.107 113.230 1.00 12.50 31 THR C CA 1
ATOM 4017 C C . THR C 1 63 ? 16.675 105.179 112.076 1.00 12.02 31 THR C C 1
ATOM 4018 O O . THR C 1 63 ? 16.227 106.227 111.725 1.00 12.43 31 THR C O 1
ATOM 4022 N N . ALA C 1 64 ? 16.264 104.027 111.537 1.00 12.52 32 ALA C N 1
ATOM 4023 C CA . ALA C 1 64 ? 15.257 104.012 110.472 1.00 12.00 32 ALA C CA 1
ATOM 4024 C C . ALA C 1 64 ? 13.942 104.620 110.962 1.00 12.11 32 ALA C C 1
ATOM 4025 O O . ALA C 1 64 ? 13.321 105.351 110.224 1.00 12.40 32 ALA C O 1
ATOM 4027 N N . SER C 1 65 ? 13.552 104.279 112.199 1.00 12.13 33 SER C N 1
ATOM 4028 C CA . SER C 1 65 ? 12.309 104.825 112.763 1.00 12.98 33 SER C CA 1
ATOM 4029 C C . SER C 1 65 ? 12.397 106.361 112.786 1.00 11.86 33 SER C C 1
ATOM 4030 O O . SER C 1 65 ? 11.490 107.056 112.443 1.00 12.37 33 SER C O 1
ATOM 4033 N N . GLU C 1 66 ? 13.534 106.912 113.249 1.00 11.08 34 GLU C N 1
ATOM 4034 C CA . GLU C 1 66 ? 13.725 108.373 113.319 1.00 10.55 34 GLU C CA 1
ATOM 4035 C C . GLU C 1 66 ? 13.743 108.982 111.945 1.00 10.82 34 GLU C C 1
ATOM 4036 O O . GLU C 1 66 ? 13.236 110.072 111.786 1.00 12.06 34 GLU C O 1
ATOM 4042 N N . LEU C 1 67 ? 14.351 108.300 110.962 1.00 11.03 35 LEU C N 1
ATOM 4043 C CA . LEU C 1 67 ? 14.314 108.842 109.602 1.00 11.29 35 LEU C CA 1
ATOM 4044 C C . LEU C 1 67 ? 12.878 108.927 109.051 1.00 12.32 35 LEU C C 1
ATOM 4045 O O . LEU C 1 67 ? 12.566 109.865 108.308 1.00 12.09 35 LEU C O 1
ATOM 4050 N N . ARG C 1 68 ? 12.065 107.911 109.373 1.00 11.96 36 ARG C N 1
ATOM 4051 C CA . ARG C 1 68 ? 10.666 107.918 108.881 1.00 13.00 36 ARG C CA 1
ATOM 4052 C C . ARG C 1 68 ? 9.888 109.063 109.531 1.00 13.67 36 ARG C C 1
ATOM 4053 O O . ARG C 1 68 ? 9.039 109.667 108.870 1.00 13.91 36 ARG C O 1
ATOM 4061 N N . LYS C 1 69 ? 10.155 109.395 110.778 1.00 13.39 37 LYS C N 1
ATOM 4062 C CA . LYS C 1 69 ? 9.463 110.520 111.434 1.00 13.93 37 LYS C CA 1
ATOM 4063 C C . LYS C 1 69 ? 9.830 111.858 110.808 1.00 15.18 37 LYS C C 1
ATOM 4064 O O . LYS C 1 69 ? 9.046 112.784 110.860 1.00 16.35 37 LYS C O 1
ATOM 4070 N N . LEU C 1 70 ? 10.983 111.973 110.134 1.00 14.81 38 LEU C N 1
ATOM 4071 C CA . LEU C 1 70 ? 11.385 113.145 109.347 1.00 14.04 38 LEU C CA 1
ATOM 4072 C C . LEU C 1 70 ? 10.726 113.160 107.975 1.00 14.36 38 LEU C C 1
ATOM 4073 O O . LEU C 1 70 ? 10.940 114.138 107.283 1.00 16.77 38 LEU C O 1
ATOM 4078 N N . GLY C 1 71 ? 9.983 112.122 107.612 1.00 14.55 39 GLY C N 1
ATOM 4079 C CA . GLY C 1 71 ? 9.226 112.100 106.361 1.00 14.53 39 GLY C CA 1
ATOM 4080 C C . GLY C 1 71 ? 9.869 111.286 105.266 1.00 14.85 39 GLY C C 1
ATOM 4081 O O . GLY C 1 71 ? 9.348 111.286 104.175 1.00 15.17 39 GLY C O 1
ATOM 4082 N N . HIS C 1 72 ? 10.968 110.617 105.583 1.00 12.71 40 HIS C N 1
ATOM 4083 C CA . HIS C 1 72 ? 11.732 109.861 104.564 1.00 13.14 40 HIS C CA 1
ATOM 4084 C C . HIS C 1 72 ? 11.211 108.434 104.476 1.00 12.72 40 HIS C C 1
ATOM 4085 O O . HIS C 1 72 ? 10.710 107.876 105.432 1.00 14.07 40 HIS C O 1
ATOM 4092 N N . THR C 1 73 ? 11.381 107.840 103.312 1.00 12.74 41 THR C N 1
ATOM 4093 C CA . THR C 1 73 ? 11.099 106.426 103.089 1.00 13.30 41 THR C CA 1
ATOM 4094 C C . THR C 1 73 ? 12.388 105.636 103.314 1.00 12.77 41 THR C C 1
ATOM 4095 O O . THR C 1 73 ? 13.426 106.044 102.759 1.00 13.45 41 THR C O 1
ATOM 4099 N N . VAL C 1 74 ? 12.330 104.559 104.043 1.00 12.13 42 VAL C N 1
ATOM 4100 C CA . VAL C 1 74 ? 13.549 103.843 104.463 1.00 11.77 42 VAL C CA 1
ATOM 4101 C C . VAL C 1 74 ? 13.363 102.346 104.297 1.00 12.69 42 VAL C C 1
ATOM 4102 O O . VAL C 1 74 ? 12.410 101.797 104.885 1.00 14.34 42 VAL C O 1
ATOM 4106 N N . TYR C 1 75 ? 14.235 101.738 103.510 1.00 11.43 43 TYR C N 1
ATOM 4107 C CA . TYR C 1 75 ? 14.315 100.270 103.336 1.00 10.35 43 TYR C CA 1
ATOM 4108 C C . TYR C 1 75 ? 15.553 99.759 104.020 1.00 11.78 43 TYR C C 1
ATOM 4109 O O . TYR C 1 75 ? 16.642 100.372 103.906 1.00 12.12 43 TYR C O 1
ATOM 4118 N N . THR C 1 76 ? 15.408 98.653 104.741 1.00 11.39 44 THR C N 1
ATOM 4119 C CA . THR C 1 76 ? 16.509 98.021 105.478 1.00 12.16 44 THR C CA 1
ATOM 4120 C C . THR C 1 76 ? 16.568 96.545 105.119 1.00 12.41 44 THR C C 1
ATOM 4121 O O . THR C 1 76 ? 16.127 95.703 105.897 1.00 14.49 44 THR C O 1
ATOM 4125 N N . PRO C 1 77 ? 17.028 96.216 103.905 1.00 11.80 45 PRO C N 1
ATOM 4126 C CA . PRO C 1 77 ? 17.019 94.826 103.488 1.00 12.63 45 PRO C CA 1
ATOM 4127 C C . PRO C 1 77 ? 17.992 93.967 104.270 1.00 12.87 45 PRO C C 1
ATOM 4128 O O . PRO C 1 77 ? 19.047 94.415 104.665 1.00 13.47 45 PRO C O 1
ATOM 4132 N N . GLU C 1 78 ? 17.603 92.706 104.457 1.00 14.49 46 GLU C N 1
ATOM 4133 C CA . GLU C 1 78 ? 18.545 91.677 104.916 1.00 14.04 46 GLU C CA 1
ATOM 4134 C C . GLU C 1 78 ? 19.267 91.192 103.664 1.00 13.87 46 GLU C C 1
ATOM 4135 O O . GLU C 1 78 ? 18.748 91.357 102.523 1.00 15.87 46 GLU C O 1
ATOM 4141 N N . TYR C 1 79 ? 20.414 90.573 103.862 1.00 13.40 47 TYR C N 1
ATOM 4142 C CA . TYR C 1 79 ? 21.192 90.033 102.734 1.00 13.75 47 TYR C CA 1
ATOM 4143 C C . TYR C 1 79 ? 21.693 88.615 103.050 1.00 13.90 47 TYR C C 1
ATOM 4144 O O . TYR C 1 79 ? 21.649 88.178 104.174 1.00 14.01 47 TYR C O 1
ATOM 4153 N N . ALA C 1 80 ? 22.211 87.979 102.014 1.00 13.99 48 ALA C N 1
ATOM 4154 C CA . ALA C 1 80 ? 22.528 86.530 102.054 1.00 14.15 48 ALA C CA 1
ATOM 4155 C C . ALA C 1 80 ? 23.478 86.237 103.211 1.00 14.46 48 ALA C C 1
ATOM 4156 O O . ALA C 1 80 ? 24.398 86.984 103.478 1.00 13.97 48 ALA C O 1
ATOM 4158 N N . GLY C 1 81 ? 23.222 85.102 103.857 1.00 15.67 49 GLY C N 1
ATOM 4159 C CA . GLY C 1 81 ? 24.063 84.596 104.950 1.00 15.34 49 GLY C CA 1
ATOM 4160 C C . GLY C 1 81 ? 23.972 85.401 106.230 1.00 14.79 49 GLY C C 1
ATOM 4161 O O . GLY C 1 81 ? 24.766 85.187 107.157 1.00 16.54 49 GLY C O 1
ATOM 4162 N N . HIS C 1 82 ? 23.057 86.373 106.280 1.00 14.85 50 HIS C N 1
ATOM 4163 C CA . HIS C 1 82 ? 22.877 87.216 107.477 1.00 16.37 50 HIS C CA 1
ATOM 4164 C C . HIS C 1 82 ? 21.424 87.173 107.913 1.00 18.63 50 HIS C C 1
ATOM 4165 O O . HIS C 1 82 ? 20.573 86.795 107.117 1.00 19.91 50 HIS C O 1
ATOM 4172 N N . GLY C 1 83 ? 21.127 87.474 109.177 1.00 22.42 51 GLY C N 1
ATOM 4173 C CA . GLY C 1 83 ? 19.737 87.389 109.665 1.00 25.00 51 GLY C CA 1
ATOM 4174 C C . GLY C 1 83 ? 19.263 85.951 109.701 1.00 26.97 51 GLY C C 1
ATOM 4175 O O . GLY C 1 83 ? 20.076 85.107 110.149 1.00 29.65 51 GLY C O 1
ATOM 4176 N N . ALA C 1 84 ? 18.047 85.676 109.214 1.00 30.36 52 ALA C N 1
ATOM 4177 C CA . ALA C 1 84 ? 17.419 84.328 109.154 1.00 32.55 52 ALA C CA 1
ATOM 4178 C C . ALA C 1 84 ? 18.247 83.403 108.249 1.00 34.82 52 ALA C C 1
ATOM 4179 O O . ALA C 1 84 ? 18.291 82.188 108.569 1.00 34.41 52 ALA C O 1
ATOM 4181 N N . ASP C 1 85 ? 18.882 83.928 107.182 1.00 32.16 53 ASP C N 1
ATOM 4182 C CA . ASP C 1 85 ? 19.515 83.114 106.104 1.00 27.38 53 ASP C CA 1
ATOM 4183 C C . ASP C 1 85 ? 20.838 82.549 106.625 1.00 27.77 53 ASP C C 1
ATOM 4184 O O . ASP C 1 85 ? 21.845 83.248 106.642 1.00 26.54 53 ASP C O 1
ATOM 4189 N N . LYS C 1 86 ? 20.823 81.284 107.071 1.00 26.16 54 LYS C N 1
ATOM 4190 C CA . LYS C 1 86 ? 21.994 80.652 107.719 1.00 26.35 54 LYS C CA 1
ATOM 4191 C C . LYS C 1 86 ? 22.816 80.091 106.569 1.00 24.78 54 LYS C C 1
ATOM 4192 O O . LYS C 1 86 ? 22.394 79.108 105.909 1.00 27.75 54 LYS C O 1
ATOM 4198 N N . ASN C 1 87 ? 23.930 80.715 106.272 1.00 21.99 55 ASN C N 1
ATOM 4199 C CA . ASN C 1 87 ? 24.829 80.203 105.229 1.00 19.71 55 ASN C CA 1
ATOM 4200 C C . ASN C 1 87 ? 26.238 80.632 105.565 1.00 21.64 55 ASN C C 1
ATOM 4201 O O . ASN C 1 87 ? 26.709 81.699 105.086 1.00 19.43 55 ASN C O 1
ATOM 4206 N N . ASN C 1 88 ? 26.951 79.824 106.302 1.00 22.37 56 ASN C N 1
ATOM 4207 C CA . ASN C 1 88 ? 28.317 80.208 106.716 1.00 22.67 56 ASN C CA 1
ATOM 4208 C C . ASN C 1 88 ? 29.268 80.175 105.501 1.00 20.03 56 ASN C C 1
ATOM 4209 O O . ASN C 1 88 ? 30.375 80.673 105.624 1.00 20.18 56 ASN C O 1
ATOM 4214 N N . ASN C 1 89 ? 28.849 79.682 104.333 1.00 19.11 57 ASN C N 1
ATOM 4215 C CA . ASN C 1 89 ? 29.721 79.693 103.129 1.00 19.85 57 ASN C CA 1
ATOM 4216 C C . ASN C 1 89 ? 29.241 80.719 102.095 1.00 20.28 57 ASN C C 1
ATOM 4217 O O . ASN C 1 89 ? 29.720 80.676 100.977 1.00 18.48 57 ASN C O 1
ATOM 4222 N N . VAL C 1 90 ? 28.429 81.697 102.508 1.00 16.53 58 VAL C N 1
ATOM 4223 C CA . VAL C 1 90 ? 27.966 82.764 101.582 1.00 17.10 58 VAL C CA 1
ATOM 4224 C C . VAL C 1 90 ? 29.166 83.505 100.984 1.00 14.61 58 VAL C C 1
ATOM 4225 O O . VAL C 1 90 ? 30.214 83.676 101.667 1.00 15.81 58 VAL C O 1
ATOM 4229 N N . THR C 1 91 ? 29.019 83.945 99.744 1.00 16.00 59 THR C N 1
ATOM 4230 C CA . THR C 1 91 ? 30.014 84.738 99.037 1.00 14.49 59 THR C CA 1
ATOM 4231 C C . THR C 1 91 ? 29.586 86.230 98.903 1.00 14.05 59 THR C C 1
ATOM 4232 O O . THR C 1 91 ? 28.382 86.524 98.999 1.00 14.14 59 THR C O 1
ATOM 4236 N N . HIS C 1 92 ? 30.530 87.048 98.513 1.00 13.10 60 HIS C N 1
ATOM 4237 C CA . HIS C 1 92 ? 30.292 88.498 98.283 1.00 13.28 60 HIS C CA 1
ATOM 4238 C C . HIS C 1 92 ? 29.309 88.598 97.124 1.00 14.71 60 HIS C C 1
ATOM 4239 O O . HIS C 1 92 ? 28.400 89.457 97.170 1.00 15.47 60 HIS C O 1
ATOM 4246 N N . GLU C 1 93 ? 29.464 87.766 96.095 1.00 14.65 61 GLU C N 1
ATOM 4247 C CA . GLU C 1 93 ? 28.559 87.826 94.924 1.00 15.60 61 GLU C CA 1
ATOM 4248 C C . GLU C 1 93 ? 27.141 87.493 95.368 1.00 14.04 61 GLU C C 1
ATOM 4249 O O . GLU C 1 93 ? 26.135 88.138 94.901 1.00 14.99 61 GLU C O 1
ATOM 4255 N N . GLN C 1 94 ? 26.951 86.499 96.230 1.00 14.64 62 GLN C N 1
ATOM 4256 C CA . GLN C 1 94 ? 25.603 86.108 96.738 1.00 15.29 62 GLN C CA 1
ATOM 4257 C C . GLN C 1 94 ? 25.017 87.287 97.534 1.00 14.31 62 GLN C C 1
ATOM 4258 O O . GLN C 1 94 ? 23.841 87.564 97.389 1.00 14.30 62 GLN C O 1
ATOM 4264 N N . ILE C 1 95 ? 25.829 87.927 98.371 1.00 13.14 63 ILE C N 1
ATOM 4265 C CA . ILE C 1 95 ? 25.315 89.087 99.156 1.00 13.32 63 ILE C CA 1
ATOM 4266 C C . ILE C 1 95 ? 24.902 90.202 98.178 1.00 13.28 63 ILE C C 1
ATOM 4267 O O . ILE C 1 95 ? 23.777 90.699 98.311 1.00 13.02 63 ILE C O 1
ATOM 4272 N N . THR C 1 96 ? 25.762 90.509 97.239 1.00 13.16 64 THR C N 1
ATOM 4273 C CA . THR C 1 96 ? 25.501 91.582 96.263 1.00 12.51 64 THR C CA 1
ATOM 4274 C C . THR C 1 96 ? 24.221 91.293 95.493 1.00 13.85 64 THR C C 1
ATOM 4275 O O . THR C 1 96 ? 23.341 92.177 95.378 1.00 13.26 64 THR C O 1
ATOM 4279 N N . LYS C 1 97 ? 24.090 90.057 95.021 1.00 13.75 65 LYS C N 1
ATOM 4280 C CA . LYS C 1 97 ? 22.893 89.709 94.226 1.00 14.40 65 LYS C CA 1
ATOM 4281 C C . LYS C 1 97 ? 21.645 89.792 95.072 1.00 12.80 65 LYS C C 1
ATOM 4282 O O . LYS C 1 97 ? 20.584 90.242 94.581 1.00 13.47 65 LYS C O 1
ATOM 4288 N N . SER C 1 98 ? 21.696 89.419 96.351 1.00 12.92 66 SER C N 1
ATOM 4289 C CA . SER C 1 98 ? 20.493 89.496 97.221 1.00 14.39 66 SER C CA 1
ATOM 4290 C C . SER C 1 98 ? 20.012 90.959 97.349 1.00 12.31 66 SER C C 1
ATOM 4291 O O . SER C 1 98 ? 18.816 91.194 97.483 1.00 14.10 66 SER C O 1
ATOM 4294 N N . VAL C 1 99 ? 20.949 91.903 97.428 1.00 13.07 67 VAL C N 1
ATOM 4295 C CA . VAL C 1 99 ? 20.564 93.333 97.522 1.00 12.52 67 VAL C CA 1
ATOM 4296 C C . VAL C 1 99 ? 20.070 93.863 96.180 1.00 11.62 67 VAL C C 1
ATOM 4297 O O . VAL C 1 99 ? 19.066 94.583 96.115 1.00 11.83 67 VAL C O 1
ATOM 4301 N N . VAL C 1 100 ? 20.768 93.554 95.105 1.00 11.85 68 VAL C N 1
ATOM 4302 C CA . VAL C 1 100 ? 20.291 93.949 93.758 1.00 12.25 68 VAL C CA 1
ATOM 4303 C C . VAL C 1 100 ? 18.902 93.400 93.526 1.00 13.02 68 VAL C C 1
ATOM 4304 O O . VAL C 1 100 ? 18.012 94.093 93.001 1.00 12.62 68 VAL C O 1
ATOM 4308 N N . ASP C 1 101 ? 18.706 92.137 93.843 1.00 13.14 69 ASP C N 1
ATOM 4309 C CA . ASP C 1 101 ? 17.379 91.506 93.647 1.00 12.94 69 ASP C CA 1
ATOM 4310 C C . ASP C 1 101 ? 16.277 92.219 94.425 1.00 12.55 69 ASP C C 1
ATOM 4311 O O . ASP C 1 101 ? 15.139 92.411 93.923 1.00 14.72 69 ASP C O 1
ATOM 4316 N N . TYR C 1 102 ? 16.547 92.622 95.660 1.00 12.72 70 TYR C N 1
ATOM 4317 C CA . TYR C 1 102 ? 15.604 93.402 96.476 1.00 13.72 70 TYR C CA 1
ATOM 4318 C C . TYR C 1 102 ? 15.259 94.724 95.795 1.00 12.03 70 TYR C C 1
ATOM 4319 O O . TYR C 1 102 ? 14.082 95.071 95.698 1.00 12.89 70 TYR C O 1
ATOM 4328 N N . ILE C 1 103 ? 16.290 95.457 95.340 1.00 11.74 71 ILE C N 1
ATOM 4329 C CA . ILE C 1 103 ? 16.071 96.759 94.683 1.00 12.97 71 ILE C CA 1
ATOM 4330 C C . ILE C 1 103 ? 15.218 96.574 93.415 1.00 12.68 71 ILE C C 1
ATOM 4331 O O . ILE C 1 103 ? 14.273 97.357 93.174 1.00 13.56 71 ILE C O 1
ATOM 4336 N N . LYS C 1 104 ? 15.569 95.557 92.611 1.00 12.59 72 LYS C N 1
ATOM 4337 C CA . LYS C 1 104 ? 14.826 95.353 91.356 1.00 13.72 72 LYS C CA 1
ATOM 4338 C C . LYS C 1 104 ? 13.411 94.880 91.613 1.00 14.20 72 LYS C C 1
ATOM 4339 O O . LYS C 1 104 ? 12.459 95.293 90.899 1.00 15.11 72 LYS C O 1
ATOM 4345 N N . GLN C 1 105 ? 13.204 94.006 92.570 1.00 14.12 73 GLN C N 1
ATOM 4346 C CA . GLN C 1 105 ? 11.864 93.459 92.818 1.00 13.51 73 GLN C CA 1
ATOM 4347 C C . GLN C 1 105 ? 10.913 94.560 93.296 1.00 15.07 73 GLN C C 1
ATOM 4348 O O . GLN C 1 105 ? 9.786 94.593 92.885 1.00 16.14 73 GLN C O 1
ATOM 4354 N N . LYS C 1 106 ? 11.366 95.444 94.169 1.00 14.74 74 LYS C N 1
ATOM 4355 C CA . LYS C 1 106 ? 10.609 96.614 94.647 1.00 15.29 74 LYS C CA 1
ATOM 4356 C C . LYS C 1 106 ? 10.640 97.748 93.625 1.00 14.42 74 LYS C C 1
ATOM 4357 O O . LYS C 1 106 ? 9.960 98.777 93.865 1.00 16.52 74 LYS C O 1
ATOM 4363 N N . ASP C 1 107 ? 11.425 97.629 92.558 1.00 13.67 75 ASP C N 1
ATOM 4364 C CA . ASP C 1 107 ? 11.601 98.656 91.519 1.00 13.92 75 ASP C CA 1
ATOM 4365 C C . ASP C 1 107 ? 11.956 99.995 92.141 1.00 13.75 75 ASP C C 1
ATOM 4366 O O . ASP C 1 107 ? 11.382 101.045 91.811 1.00 15.35 75 ASP C O 1
ATOM 4371 N N . LEU C 1 108 ? 12.908 99.981 93.053 1.00 13.08 76 LEU C N 1
ATOM 4372 C CA . LEU C 1 108 ? 13.343 101.221 93.714 1.00 12.61 76 LEU C CA 1
ATOM 4373 C C . LEU C 1 108 ? 14.142 102.078 92.779 1.00 12.37 76 LEU C C 1
ATOM 4374 O O . LEU C 1 108 ? 14.975 101.601 92.030 1.00 13.67 76 LEU C O 1
ATOM 4379 N N . LYS C 1 109 ? 13.966 103.387 92.890 1.00 13.84 77 LYS C N 1
ATOM 4380 C CA . LYS C 1 109 ? 14.775 104.327 92.117 1.00 15.38 77 LYS C CA 1
ATOM 4381 C C . LYS C 1 109 ? 14.931 105.667 92.818 1.00 12.64 77 LYS C C 1
ATOM 4382 O O . LYS C 1 109 ? 14.212 105.932 93.769 1.00 14.03 77 LYS C O 1
ATOM 4388 N N . ASP C 1 110 ? 15.862 106.429 92.285 1.00 12.56 78 ASP C N 1
ATOM 4389 C CA . ASP C 1 110 ? 16.201 107.766 92.768 1.00 12.71 78 ASP C CA 1
ATOM 4390 C C . ASP C 1 110 ? 16.421 107.719 94.278 1.00 12.02 78 ASP C C 1
ATOM 4391 O O . ASP C 1 110 ? 15.988 108.646 94.980 1.00 15.17 78 ASP C O 1
ATOM 4396 N N . PHE C 1 111 ? 17.185 106.743 94.754 1.00 11.76 79 PHE C N 1
ATOM 4397 C CA . PHE C 1 111 ? 17.382 106.548 96.208 1.00 10.61 79 PHE C CA 1
ATOM 4398 C C . PHE C 1 111 ? 18.834 106.737 96.611 1.00 9.61 79 PHE C C 1
ATOM 4399 O O . PHE C 1 111 ? 19.763 106.740 95.788 1.00 10.89 79 PHE C O 1
ATOM 4407 N N . ILE C 1 112 ? 18.996 106.935 97.899 1.00 11.11 80 ILE C N 1
ATOM 4408 C CA . ILE C 1 112 ? 20.306 107.051 98.564 1.00 10.49 80 ILE C CA 1
ATOM 4409 C C . ILE C 1 112 ? 20.681 105.664 99.058 1.00 10.34 80 ILE C C 1
ATOM 4410 O O . ILE C 1 112 ? 19.938 105.083 99.857 1.00 11.60 80 ILE C O 1
ATOM 4415 N N . LEU C 1 113 ? 21.811 105.178 98.612 1.00 9.67 81 LEU C N 1
ATOM 4416 C CA . LEU C 1 113 ? 22.320 103.854 99.003 1.00 10.01 81 LEU C CA 1
ATOM 4417 C C . LEU C 1 113 ? 23.378 104.062 100.070 1.00 9.77 81 LEU C C 1
ATOM 4418 O O . LEU C 1 113 ? 24.412 104.644 99.744 1.00 10.23 81 LEU C O 1
ATOM 4423 N N . LEU C 1 114 ? 23.111 103.650 101.291 1.00 9.48 82 LEU C N 1
ATOM 4424 C CA . LEU C 1 114 ? 23.992 103.932 102.438 1.00 9.88 82 LEU C CA 1
ATOM 4425 C C . LEU C 1 114 ? 24.441 102.610 103.044 1.00 10.03 82 LEU C C 1
ATOM 4426 O O . LEU C 1 114 ? 23.614 101.730 103.315 1.00 11.87 82 LEU C O 1
ATOM 4431 N N . GLY C 1 115 ? 25.740 102.498 103.269 1.00 9.44 83 GLY C N 1
ATOM 4432 C CA . GLY C 1 115 ? 26.311 101.301 103.892 1.00 9.38 83 GLY C CA 1
ATOM 4433 C C . GLY C 1 115 ? 27.153 101.630 105.122 1.00 10.91 83 GLY C C 1
ATOM 4434 O O . GLY C 1 115 ? 27.840 102.670 105.106 1.00 11.36 83 GLY C O 1
ATOM 4435 N N . HIS C 1 116 ? 27.104 100.765 106.113 1.00 10.58 84 HIS C N 1
ATOM 4436 C CA . HIS C 1 116 ? 27.970 100.870 107.321 1.00 10.26 84 HIS C CA 1
ATOM 4437 C C . HIS C 1 116 ? 28.993 99.781 107.242 1.00 11.07 84 HIS C C 1
ATOM 4438 O O . HIS C 1 116 ? 28.627 98.606 106.906 1.00 12.08 84 HIS C O 1
ATOM 4445 N N . SER C 1 117 ? 30.200 100.032 107.732 1.00 12.47 85 SER C N 1
ATOM 4446 C CA . SER C 1 117 ? 31.248 99.001 107.911 1.00 13.96 85 SER C CA 1
ATOM 4447 C C . SER C 1 117 ? 31.436 98.127 106.644 1.00 13.20 85 SER C C 1
ATOM 4448 O O . SER C 1 117 ? 31.690 98.744 105.563 1.00 14.13 85 SER C O 1
ATOM 4451 N N . PHE C 1 118 ? 31.413 96.798 106.753 1.00 13.94 86 PHE C N 1
ATOM 4452 C CA . PHE C 1 118 ? 31.548 95.867 105.600 1.00 13.02 86 PHE C CA 1
ATOM 4453 C C . PHE C 1 118 ? 30.509 96.226 104.534 1.00 12.27 86 PHE C C 1
ATOM 4454 O O . PHE C 1 118 ? 30.741 96.016 103.344 1.00 12.62 86 PHE C O 1
ATOM 4462 N N . GLY C 1 119 ? 29.394 96.788 104.912 1.00 12.19 87 GLY C N 1
ATOM 4463 C CA . GLY C 1 119 ? 28.375 97.266 103.971 1.00 12.33 87 GLY C CA 1
ATOM 4464 C C . GLY C 1 119 ? 28.892 98.304 103.004 1.00 11.46 87 GLY C C 1
ATOM 4465 O O . GLY C 1 119 ? 28.275 98.453 101.941 1.00 11.97 87 GLY C O 1
ATOM 4466 N N . GLY C 1 120 ? 29.996 99.003 103.260 1.00 11.73 88 GLY C N 1
ATOM 4467 C CA . GLY C 1 120 ? 30.601 99.882 102.240 1.00 11.71 88 GLY C CA 1
ATOM 4468 C C . GLY C 1 120 ? 31.033 99.109 100.999 1.00 11.70 88 GLY C C 1
ATOM 4469 O O . GLY C 1 120 ? 30.846 99.577 99.849 1.00 11.70 88 GLY C O 1
ATOM 4470 N N . SER C 1 121 ? 31.552 97.874 101.177 1.00 11.72 89 SER C N 1
ATOM 4471 C CA . SER C 1 121 ? 31.924 97.024 100.024 1.00 11.77 89 SER C CA 1
ATOM 4472 C C . SER C 1 121 ? 30.666 96.608 99.265 1.00 10.80 89 SER C C 1
ATOM 4473 O O . SER C 1 121 ? 30.710 96.482 98.011 1.00 11.56 89 SER C O 1
ATOM 4476 N N . VAL C 1 122 ? 29.595 96.380 99.975 1.00 10.97 90 VAL C N 1
ATOM 4477 C CA . VAL C 1 122 ? 28.311 95.981 99.360 1.00 11.98 90 VAL C CA 1
ATOM 4478 C C . VAL C 1 122 ? 27.715 97.131 98.572 1.00 11.40 90 VAL C C 1
ATOM 4479 O O . VAL C 1 122 ? 27.194 96.923 97.464 1.00 11.71 90 VAL C O 1
ATOM 4483 N N . ILE C 1 123 ? 27.734 98.369 99.079 1.00 10.69 91 ILE C N 1
ATOM 4484 C CA . ILE C 1 123 ? 27.162 99.478 98.264 1.00 11.17 91 ILE C CA 1
ATOM 4485 C C . ILE C 1 123 ? 28.030 99.675 97.036 1.00 11.37 91 ILE C C 1
ATOM 4486 O O . ILE C 1 123 ? 27.482 100.050 95.989 1.00 11.31 91 ILE C O 1
ATOM 4491 N N . GLN C 1 124 ? 29.333 99.433 97.104 1.00 11.05 92 GLN C N 1
ATOM 4492 C CA . GLN C 1 124 ? 30.193 99.489 95.907 1.00 10.85 92 GLN C CA 1
ATOM 4493 C C . GLN C 1 124 ? 29.756 98.488 94.844 1.00 10.55 92 GLN C C 1
ATOM 4494 O O . GLN C 1 124 ? 29.513 98.866 93.681 1.00 12.29 92 GLN C O 1
ATOM 4500 N N . THR C 1 125 ? 29.599 97.234 95.228 1.00 11.47 93 THR C N 1
ATOM 4501 C CA . THR C 1 125 ? 29.262 96.181 94.236 1.00 11.35 93 THR C CA 1
ATOM 4502 C C . THR C 1 125 ? 27.818 96.315 93.780 1.00 11.95 93 THR C C 1
ATOM 4503 O O . THR C 1 125 ? 27.505 96.081 92.592 1.00 13.10 93 THR C O 1
ATOM 4507 N N . VAL C 1 126 ? 26.926 96.716 94.639 1.00 11.72 94 VAL C N 1
ATOM 4508 C CA . VAL C 1 126 ? 25.511 96.936 94.219 1.00 11.86 94 VAL C CA 1
ATOM 4509 C C . VAL C 1 126 ? 25.445 98.097 93.260 1.00 12.81 94 VAL C C 1
ATOM 4510 O O . VAL C 1 126 ? 24.735 98.014 92.199 1.00 12.93 94 VAL C O 1
ATOM 4514 N N . SER C 1 127 ? 26.108 99.210 93.562 1.00 13.00 95 SER C N 1
ATOM 4515 C CA . SER C 1 127 ? 25.956 100.429 92.758 1.00 15.21 95 SER C CA 1
ATOM 4516 C C . SER C 1 127 ? 26.453 100.183 91.347 1.00 15.84 95 SER C C 1
ATOM 4517 O O . SER C 1 127 ? 25.949 100.795 90.422 1.00 15.85 95 SER C O 1
ATOM 4520 N N . GLN C 1 128 ? 27.420 99.297 91.156 1.00 14.22 96 GLN C N 1
ATOM 4521 C CA . GLN C 1 128 ? 27.930 99.123 89.776 1.00 16.81 96 GLN C CA 1
ATOM 4522 C C . GLN C 1 128 ? 26.946 98.258 88.963 1.00 15.96 96 GLN C C 1
ATOM 4523 O O . GLN C 1 128 ? 27.051 98.269 87.767 1.00 19.10 96 GLN C O 1
ATOM 4529 N N . GLN C 1 129 ? 25.981 97.594 89.600 1.00 15.68 97 GLN C N 1
ATOM 4530 C CA . GLN C 1 129 ? 24.940 96.825 88.884 1.00 15.58 97 GLN C CA 1
ATOM 4531 C C . GLN C 1 129 ? 23.714 97.680 88.590 1.00 16.61 97 GLN C C 1
ATOM 4532 O O . GLN C 1 129 ? 22.992 97.383 87.590 1.00 17.36 97 GLN C O 1
ATOM 4538 N N . VAL C 1 130 ? 23.338 98.625 89.452 1.00 14.23 98 VAL C N 1
ATOM 4539 C CA . VAL C 1 130 ? 22.068 99.386 89.285 1.00 13.57 98 VAL C CA 1
ATOM 4540 C C . VAL C 1 130 ? 22.350 100.876 89.364 1.00 12.78 98 VAL C C 1
ATOM 4541 O O . VAL C 1 130 ? 21.619 101.613 90.031 1.00 12.72 98 VAL C O 1
ATOM 4545 N N . PRO C 1 131 ? 23.345 101.414 88.641 1.00 12.20 99 PRO C N 1
ATOM 4546 C CA . PRO C 1 131 ? 23.698 102.819 88.800 1.00 13.41 99 PRO C CA 1
ATOM 4547 C C . PRO C 1 131 ? 22.602 103.772 88.360 1.00 14.44 99 PRO C C 1
ATOM 4548 O O . PRO C 1 131 ? 22.517 104.895 88.856 1.00 15.73 99 PRO C O 1
ATOM 4552 N N . ASP C 1 132 ? 21.794 103.331 87.412 1.00 13.75 100 ASP C N 1
ATOM 4553 C CA . ASP C 1 132 ? 20.666 104.141 86.896 1.00 14.63 100 ASP C CA 1
ATOM 4554 C C . ASP C 1 132 ? 19.626 104.454 87.972 1.00 13.16 100 ASP C C 1
ATOM 4555 O O . ASP C 1 132 ? 18.826 105.355 87.781 1.00 14.07 100 ASP C O 1
ATOM 4560 N N . ARG C 1 133 ? 19.648 103.739 89.091 1.00 11.80 101 ARG C N 1
ATOM 4561 C CA . ARG C 1 133 ? 18.610 103.828 90.137 1.00 11.41 101 ARG C CA 1
ATOM 4562 C C . ARG C 1 133 ? 19.048 104.678 91.333 1.00 11.95 101 ARG C C 1
ATOM 4563 O O . ARG C 1 133 ? 18.248 104.872 92.233 1.00 11.89 101 ARG C O 1
ATOM 4571 N N . ILE C 1 134 ? 20.314 105.071 91.386 1.00 11.51 102 ILE C N 1
ATOM 4572 C CA . ILE C 1 134 ? 20.919 105.621 92.634 1.00 11.13 102 ILE C CA 1
ATOM 4573 C C . ILE C 1 134 ? 21.175 107.120 92.484 1.00 12.02 102 ILE C C 1
ATOM 4574 O O . ILE C 1 134 ? 21.953 107.513 91.573 1.00 13.35 102 ILE C O 1
ATOM 4579 N N . LYS C 1 135 ? 20.668 107.886 93.421 1.00 11.61 103 LYS C N 1
ATOM 4580 C CA . LYS C 1 135 ? 20.877 109.342 93.537 1.00 12.67 103 LYS C CA 1
ATOM 4581 C C . LYS C 1 135 ? 22.262 109.645 94.105 1.00 12.06 103 LYS C C 1
ATOM 4582 O O . LYS C 1 135 ? 22.896 110.614 93.682 1.00 12.88 103 LYS C O 1
ATOM 4588 N N . ARG C 1 136 ? 22.659 108.920 95.147 1.00 10.86 104 ARG C N 1
ATOM 4589 C CA . ARG C 1 136 ? 23.845 109.249 95.980 1.00 10.45 104 ARG C CA 1
ATOM 4590 C C . ARG C 1 136 ? 24.233 107.999 96.750 1.00 9.99 104 ARG C C 1
ATOM 4591 O O . ARG C 1 136 ? 23.341 107.241 97.159 1.00 10.64 104 ARG C O 1
ATOM 4599 N N . ILE C 1 137 ? 25.519 107.829 96.985 1.00 9.83 105 ILE C N 1
ATOM 4600 C CA . ILE C 1 137 ? 26.077 106.663 97.690 1.00 10.95 105 ILE C CA 1
ATOM 4601 C C . ILE C 1 137 ? 26.735 107.192 98.958 1.00 10.87 105 ILE C C 1
ATOM 4602 O O . ILE C 1 137 ? 27.622 108.072 98.860 1.00 12.13 105 ILE C O 1
ATOM 4607 N N . VAL C 1 138 ? 26.299 106.747 100.109 1.00 9.29 106 VAL C N 1
ATOM 4608 C CA . VAL C 1 138 ? 26.800 107.238 101.424 1.00 9.85 106 VAL C CA 1
ATOM 4609 C C . VAL C 1 138 ? 27.531 106.122 102.149 1.00 8.63 106 VAL C C 1
ATOM 4610 O O . VAL C 1 138 ? 26.938 105.083 102.427 1.00 10.21 106 VAL C O 1
ATOM 4614 N N . PHE C 1 139 ? 28.790 106.335 102.464 1.00 8.92 107 PHE C N 1
ATOM 4615 C CA . PHE C 1 139 ? 29.628 105.452 103.279 1.00 9.91 107 PHE C CA 1
ATOM 4616 C C . PHE C 1 139 ? 29.581 105.940 104.709 1.00 10.24 107 PHE C C 1
ATOM 4617 O O . PHE C 1 139 ? 30.033 107.061 104.946 1.00 11.65 107 PHE C O 1
ATOM 4625 N N . PHE C 1 140 ? 29.062 105.194 105.617 1.00 9.56 108 PHE C N 1
ATOM 4626 C CA . PHE C 1 140 ? 28.910 105.533 107.041 1.00 10.51 108 PHE C CA 1
ATOM 4627 C C . PHE C 1 140 ? 29.859 104.653 107.825 1.00 8.63 108 PHE C C 1
ATOM 4628 O O . PHE C 1 140 ? 29.579 103.473 108.003 1.00 10.21 108 PHE C O 1
ATOM 4636 N N . ASP C 1 141 ? 31.016 105.196 108.218 1.00 10.31 109 ASP C N 1
ATOM 4637 C CA . ASP C 1 141 ? 32.046 104.439 108.978 1.00 11.05 109 ASP C CA 1
ATOM 4638 C C . ASP C 1 141 ? 32.223 103.081 108.305 1.00 9.89 109 ASP C C 1
ATOM 4639 O O . ASP C 1 141 ? 32.097 101.990 108.911 1.00 10.72 109 ASP C O 1
ATOM 4644 N N . ALA C 1 142 ? 32.462 103.180 107.005 1.00 11.18 110 ALA C N 1
ATOM 4645 C CA . ALA C 1 142 ? 32.447 102.008 106.114 1.00 10.58 110 ALA C CA 1
ATOM 4646 C C . ALA C 1 142 ? 33.784 101.872 105.409 1.00 10.60 110 ALA C C 1
ATOM 4647 O O . ALA C 1 142 ? 34.513 102.867 105.192 1.00 11.93 110 ALA C O 1
ATOM 4649 N N . PHE C 1 143 ? 34.071 100.647 104.998 1.00 10.82 111 PHE C N 1
ATOM 4650 C CA . PHE C 1 143 ? 35.218 100.317 104.137 1.00 12.12 111 PHE C CA 1
ATOM 4651 C C . PHE C 1 143 ? 34.902 100.690 102.694 1.00 11.84 111 PHE C C 1
ATOM 4652 O O . PHE C 1 143 ? 33.776 100.563 102.214 1.00 12.37 111 PHE C O 1
ATOM 4660 N N . ALA C 1 144 ? 35.928 101.124 102.020 1.00 12.43 112 ALA C N 1
ATOM 4661 C CA . ALA C 1 144 ? 35.882 101.426 100.578 1.00 11.49 112 ALA C CA 1
ATOM 4662 C C . ALA C 1 144 ? 37.119 100.856 99.927 1.00 12.27 112 ALA C C 1
ATOM 4663 O O . ALA C 1 144 ? 38.028 101.565 99.591 1.00 13.07 112 ALA C O 1
ATOM 4665 N N . PRO C 1 145 ? 37.149 99.518 99.788 1.00 11.89 113 PRO C N 1
ATOM 4666 C CA . PRO C 1 145 ? 38.330 98.928 99.118 1.00 12.67 113 PRO C CA 1
ATOM 4667 C C . PRO C 1 145 ? 38.552 99.560 97.739 1.00 13.30 113 PRO C C 1
ATOM 4668 O O . PRO C 1 145 ? 37.607 99.898 97.076 1.00 13.14 113 PRO C O 1
ATOM 4672 N N . LEU C 1 146 ? 39.798 99.633 97.329 1.00 13.21 114 LEU C N 1
ATOM 4673 C CA . LEU C 1 146 ? 40.130 99.979 95.947 1.00 13.67 114 LEU C CA 1
ATOM 4674 C C . LEU C 1 146 ? 39.893 98.756 95.066 1.00 13.51 114 LEU C C 1
ATOM 4675 O O . LEU C 1 146 ? 39.726 97.602 95.552 1.00 13.83 114 LEU C O 1
ATOM 4680 N N . ASP C 1 147 ? 39.857 98.992 93.759 1.00 15.47 115 ASP C N 1
ATOM 4681 C CA . ASP C 1 147 ? 39.692 97.878 92.809 1.00 16.38 115 ASP C CA 1
ATOM 4682 C C . ASP C 1 147 ? 40.769 96.814 93.055 1.00 13.52 115 ASP C C 1
ATOM 4683 O O . ASP C 1 147 ? 41.975 97.134 93.174 1.00 17.43 115 ASP C O 1
ATOM 4688 N N . GLY C 1 148 ? 40.303 95.569 93.135 1.00 13.70 116 GLY C N 1
ATOM 4689 C CA . GLY C 1 148 ? 41.139 94.372 93.331 1.00 14.10 116 GLY C CA 1
ATOM 4690 C C . GLY C 1 148 ? 41.528 94.122 94.752 1.00 15.34 116 GLY C C 1
ATOM 4691 O O . GLY C 1 148 ? 42.171 93.113 94.988 1.00 18.96 116 GLY C O 1
ATOM 4692 N N . GLN C 1 149 ? 41.002 94.866 95.712 1.00 14.77 117 GLN C N 1
ATOM 4693 C CA . GLN C 1 149 ? 41.222 94.659 97.157 1.00 14.49 117 GLN C CA 1
ATOM 4694 C C . GLN C 1 149 ? 40.009 94.006 97.769 1.00 14.30 117 GLN C C 1
ATOM 4695 O O . GLN C 1 149 ? 38.900 94.060 97.219 1.00 14.55 117 GLN C O 1
ATOM 4701 N N . SER C 1 150 ? 40.207 93.443 98.958 1.00 14.29 118 SER C N 1
ATOM 4702 C CA . SER C 1 150 ? 39.152 92.925 99.835 1.00 13.86 118 SER C CA 1
ATOM 4703 C C . SER C 1 150 ? 38.902 93.929 100.977 1.00 13.95 118 SER C C 1
ATOM 4704 O O . SER C 1 150 ? 39.696 94.867 101.164 1.00 13.42 118 SER C O 1
ATOM 4707 N N . VAL C 1 151 ? 37.862 93.630 101.732 1.00 13.58 119 VAL C N 1
ATOM 4708 C CA . VAL C 1 151 ? 37.668 94.336 103.015 1.00 13.60 119 VAL C CA 1
ATOM 4709 C C . VAL C 1 151 ? 38.882 94.065 103.924 1.00 13.96 119 VAL C C 1
ATOM 4710 O O . VAL C 1 151 ? 39.427 94.997 104.558 1.00 13.61 119 VAL C O 1
ATOM 4714 N N . ALA C 1 152 ? 39.306 92.798 104.050 1.00 13.42 120 ALA C N 1
ATOM 4715 C CA . ALA C 1 152 ? 40.377 92.423 105.010 1.00 14.07 120 ALA C CA 1
ATOM 4716 C C . ALA C 1 152 ? 41.670 93.113 104.650 1.00 13.35 120 ALA C C 1
ATOM 4717 O O . ALA C 1 152 ? 42.519 93.383 105.520 1.00 15.23 120 ALA C O 1
ATOM 4719 N N . ASP C 1 153 ? 41.869 93.432 103.376 1.00 14.07 121 ASP C N 1
ATOM 4720 C CA . ASP C 1 153 ? 43.048 94.194 102.930 1.00 13.75 121 ASP C CA 1
ATOM 4721 C C . ASP C 1 153 ? 43.128 95.591 103.518 1.00 13.71 121 ASP C C 1
ATOM 4722 O O . ASP C 1 153 ? 44.180 96.197 103.478 1.00 15.71 121 ASP C O 1
ATOM 4727 N N . GLN C 1 154 ? 42.020 96.059 104.112 1.00 12.92 122 GLN C N 1
ATOM 4728 C CA . GLN C 1 154 ? 42.004 97.396 104.728 1.00 14.32 122 GLN C CA 1
ATOM 4729 C C . GLN C 1 154 ? 42.596 97.311 106.134 1.00 15.20 122 GLN C C 1
ATOM 4730 O O . GLN C 1 154 ? 42.833 98.376 106.719 1.00 16.47 122 GLN C O 1
ATOM 4736 N N . PHE C 1 155 ? 42.719 96.132 106.724 1.00 15.31 123 PHE C N 1
ATOM 4737 C CA . PHE C 1 155 ? 43.060 95.944 108.152 1.00 16.63 123 PHE C CA 1
ATOM 4738 C C . PHE C 1 155 ? 44.573 96.050 108.353 1.00 17.90 123 PHE C C 1
ATOM 4739 O O . PHE C 1 155 ? 45.375 95.705 107.501 1.00 18.24 123 PHE C O 1
ATOM 4747 N N . PRO C 1 156 ? 44.997 96.535 109.536 1.00 18.54 124 PRO C N 1
ATOM 4748 C CA . PRO C 1 156 ? 46.387 96.393 109.952 1.00 22.15 124 PRO C CA 1
ATOM 4749 C C . PRO C 1 156 ? 46.804 94.909 109.902 1.00 21.00 124 PRO C C 1
ATOM 4750 O O . PRO C 1 156 ? 45.925 94.031 110.103 1.00 22.10 124 PRO C O 1
ATOM 4754 N N . ALA C 1 157 ? 48.107 94.627 109.670 1.00 26.38 125 ALA C N 1
ATOM 4755 C CA . ALA C 1 157 ? 48.648 93.245 109.534 1.00 29.03 125 ALA C CA 1
ATOM 4756 C C . ALA C 1 157 ? 48.247 92.364 110.725 1.00 26.54 125 ALA C C 1
ATOM 4757 O O . ALA C 1 157 ? 47.796 91.219 110.500 1.00 26.52 125 ALA C O 1
ATOM 4759 N N . GLU C 1 158 ? 48.331 92.870 111.944 1.00 29.53 126 GLU C N 1
ATOM 4760 C CA . GLU C 1 158 ? 48.032 92.077 113.166 1.00 35.94 126 GLU C CA 1
ATOM 4761 C C . GLU C 1 158 ? 46.529 91.741 113.247 1.00 29.17 126 GLU C C 1
ATOM 4762 O O . GLU C 1 158 ? 46.161 90.619 113.732 1.00 28.82 126 GLU C O 1
ATOM 4768 N N . SER C 1 159 ? 45.661 92.599 112.718 1.00 25.98 127 SER C N 1
ATOM 4769 C CA . SER C 1 159 ? 44.192 92.358 112.655 1.00 22.66 127 SER C CA 1
ATOM 4770 C C . SER C 1 159 ? 43.899 91.323 111.581 1.00 20.92 127 SER C C 1
ATOM 4771 O O . SER C 1 159 ? 43.048 90.434 111.807 1.00 22.21 127 SER C O 1
ATOM 4774 N N . LEU C 1 160 ? 44.536 91.425 110.421 1.00 20.21 128 LEU C N 1
ATOM 4775 C CA . LEU C 1 160 ? 44.359 90.417 109.362 1.00 21.38 128 LEU C CA 1
ATOM 4776 C C . LEU C 1 160 ? 44.703 89.019 109.919 1.00 21.35 128 LEU C C 1
ATOM 4777 O O . LEU C 1 160 ? 43.903 88.075 109.705 1.00 21.96 128 LEU C O 1
ATOM 4782 N N . LYS C 1 161 ? 45.851 88.872 110.573 1.00 26.65 129 LYS C N 1
ATOM 4783 C CA . LYS C 1 161 ? 46.294 87.549 111.087 1.00 28.61 129 LYS C CA 1
ATOM 4784 C C . LYS C 1 161 ? 45.275 87.042 112.116 1.00 24.65 129 LYS C C 1
ATOM 4785 O O . LYS C 1 161 ? 44.864 85.843 112.030 1.00 24.16 129 LYS C O 1
ATOM 4791 N N . SER C 1 162 ? 44.862 87.909 113.025 1.00 23.23 130 SER C N 1
ATOM 4792 C CA . SER C 1 162 ? 43.839 87.623 114.055 1.00 24.70 130 SER C CA 1
ATOM 4793 C C . SER C 1 162 ? 42.531 87.145 113.410 1.00 23.40 130 SER C C 1
ATOM 4794 O O . SER C 1 162 ? 41.933 86.133 113.864 1.00 21.87 130 SER C O 1
ATOM 4797 N N . PHE C 1 163 ? 42.031 87.851 112.399 1.00 22.03 131 PHE C N 1
ATOM 4798 C CA . PHE C 1 163 ? 40.787 87.445 111.751 1.00 21.40 131 PHE C CA 1
ATOM 4799 C C . PHE C 1 163 ? 40.999 86.101 111.056 1.00 19.02 131 PHE C C 1
ATOM 4800 O O . PHE C 1 163 ? 40.071 85.287 111.067 1.00 19.63 131 PHE C O 1
ATOM 4808 N N . GLU C 1 164 ? 42.148 85.865 110.400 1.00 19.86 132 GLU C N 1
ATOM 4809 C CA . GLU C 1 164 ? 42.365 84.571 109.702 1.00 23.71 132 GLU C CA 1
ATOM 4810 C C . GLU C 1 164 ? 42.324 83.454 110.761 1.00 21.06 132 GLU C C 1
ATOM 4811 O O . GLU C 1 164 ? 41.686 82.385 110.482 1.00 22.67 132 GLU C O 1
ATOM 4817 N N . GLN C 1 165 ? 42.901 83.702 111.915 1.00 21.73 133 GLN C N 1
ATOM 4818 C CA . GLN C 1 165 ? 42.971 82.732 113.065 1.00 25.14 133 GLN C CA 1
ATOM 4819 C C . GLN C 1 165 ? 41.585 82.491 113.672 1.00 26.22 133 GLN C C 1
ATOM 4820 O O . GLN C 1 165 ? 41.230 81.289 113.899 1.00 25.72 133 GLN C O 1
ATOM 4826 N N . LEU C 1 166 ? 40.785 83.549 113.868 1.00 23.53 134 LEU C N 1
ATOM 4827 C CA . LEU C 1 166 ? 39.388 83.385 114.359 1.00 22.43 134 LEU C CA 1
ATOM 4828 C C . LEU C 1 166 ? 38.565 82.560 113.365 1.00 20.22 134 LEU C C 1
ATOM 4829 O O . LEU C 1 166 ? 37.811 81.675 113.788 1.00 20.84 134 LEU C O 1
ATOM 4834 N N . ARG C 1 167 ? 38.705 82.800 112.054 1.00 20.70 135 ARG C N 1
ATOM 4835 C CA . ARG C 1 167 ? 37.989 82.052 110.999 1.00 20.36 135 ARG C CA 1
ATOM 4836 C C . ARG C 1 167 ? 38.386 80.572 111.134 1.00 20.83 135 ARG C C 1
ATOM 4837 O O . ARG C 1 167 ? 37.503 79.691 111.060 1.00 24.66 135 ARG C O 1
ATOM 4845 N N . ASP C 1 168 ? 39.701 80.330 111.228 1.00 23.83 136 ASP C N 1
ATOM 4846 C CA . ASP C 1 168 ? 40.249 78.941 111.193 1.00 26.89 136 ASP C CA 1
ATOM 4847 C C . ASP C 1 168 ? 39.853 78.207 112.483 1.00 26.46 136 ASP C C 1
ATOM 4848 O O . ASP C 1 168 ? 39.477 77.018 112.362 1.00 30.98 136 ASP C O 1
ATOM 4853 N N . ALA C 1 169 ? 39.857 78.886 113.635 1.00 25.43 137 ALA C N 1
ATOM 4854 C CA . ALA C 1 169 ? 39.511 78.342 114.973 1.00 26.70 137 ALA C CA 1
ATOM 4855 C C . ALA C 1 169 ? 38.030 77.978 115.021 1.00 26.55 137 ALA C C 1
ATOM 4856 O O . ALA C 1 169 ? 37.674 77.044 115.765 1.00 27.28 137 ALA C O 1
ATOM 4858 N N . SER C 1 170 ? 37.171 78.628 114.238 1.00 22.73 138 SER C N 1
ATOM 4859 C CA . SER C 1 170 ? 35.714 78.375 114.330 1.00 21.47 138 SER C CA 1
ATOM 4860 C C . SER C 1 170 ? 35.353 76.945 113.928 1.00 19.96 138 SER C C 1
ATOM 4861 O O . SER C 1 170 ? 34.370 76.434 114.489 1.00 22.67 138 SER C O 1
ATOM 4864 N N . GLY C 1 171 ? 36.030 76.416 112.931 1.00 23.67 139 GLY C N 1
ATOM 4865 C CA . GLY C 1 171 ? 35.686 75.124 112.313 1.00 26.70 139 GLY C CA 1
ATOM 4866 C C . GLY C 1 171 ? 34.450 75.175 111.428 1.00 27.77 139 GLY C C 1
ATOM 4867 O O . GLY C 1 171 ? 34.043 74.129 110.904 1.00 27.11 139 GLY C O 1
ATOM 4868 N N . ASN C 1 172 ? 33.838 76.347 111.234 1.00 22.35 140 ASN C N 1
ATOM 4869 C CA . ASN C 1 172 ? 32.631 76.465 110.383 1.00 21.53 140 ASN C CA 1
ATOM 4870 C C . ASN C 1 172 ? 32.733 77.756 109.545 1.00 18.77 140 ASN C C 1
ATOM 4871 O O . ASN C 1 172 ? 31.641 78.215 109.151 1.00 20.56 140 ASN C O 1
ATOM 4876 N N . ASN C 1 173 ? 33.936 78.279 109.296 1.00 19.55 141 ASN C N 1
ATOM 4877 C CA . ASN C 1 173 ? 34.142 79.454 108.398 1.00 18.36 141 ASN C CA 1
ATOM 4878 C C . ASN C 1 173 ? 33.428 80.690 108.972 1.00 20.10 141 ASN C C 1
ATOM 4879 O O . ASN C 1 173 ? 32.878 81.499 108.163 1.00 19.37 141 ASN C O 1
ATOM 4884 N N . THR C 1 174 ? 33.347 80.852 110.296 1.00 16.69 142 THR C N 1
ATOM 4885 C CA . THR C 1 174 ? 32.774 82.084 110.891 1.00 16.94 142 THR C CA 1
ATOM 4886 C C . THR C 1 174 ? 33.811 82.783 111.761 1.00 16.81 142 THR C C 1
ATOM 4887 O O . THR C 1 174 ? 34.805 82.198 112.230 1.00 17.95 142 THR C O 1
ATOM 4891 N N . ILE C 1 175 ? 33.557 84.054 112.001 1.00 15.73 143 ILE C N 1
ATOM 4892 C CA . ILE C 1 175 ? 34.382 84.894 112.904 1.00 15.72 143 ILE C CA 1
ATOM 4893 C C . ILE C 1 175 ? 33.494 85.437 114.010 1.00 16.36 143 ILE C C 1
ATOM 4894 O O . ILE C 1 175 ? 32.512 86.161 113.727 1.00 15.68 143 ILE C O 1
ATOM 4899 N N . THR C 1 176 ? 33.828 85.098 115.248 1.00 17.33 144 THR C N 1
ATOM 4900 C CA . THR C 1 176 ? 33.172 85.596 116.468 1.00 18.02 144 THR C CA 1
ATOM 4901 C C . THR C 1 176 ? 34.158 86.576 117.096 1.00 18.14 144 THR C C 1
ATOM 4902 O O . THR C 1 176 ? 35.316 86.161 117.349 1.00 19.71 144 THR C O 1
ATOM 4906 N N . LEU C 1 177 ? 33.804 87.867 117.247 1.00 18.11 145 LEU C N 1
ATOM 4907 C CA . LEU C 1 177 ? 34.730 88.829 117.891 1.00 19.57 145 LEU C CA 1
ATOM 4908 C C . LEU C 1 177 ? 34.835 88.446 119.354 1.00 17.70 145 LEU C C 1
ATOM 4909 O O . LEU C 1 177 ? 33.750 88.284 119.977 1.00 18.15 145 LEU C O 1
ATOM 4914 N N . PRO C 1 178 ? 36.046 88.422 119.950 1.00 19.79 146 PRO C N 1
ATOM 4915 C CA . PRO C 1 178 ? 36.173 88.313 121.405 1.00 22.43 146 PRO C CA 1
ATOM 4916 C C . PRO C 1 178 ? 35.484 89.502 122.075 1.00 19.53 146 PRO C C 1
ATOM 4917 O O . PRO C 1 178 ? 35.536 90.616 121.600 1.00 17.46 146 PRO C O 1
ATOM 4921 N N . PHE C 1 179 ? 34.785 89.246 123.172 1.00 18.15 147 PHE C N 1
ATOM 4922 C CA . PHE C 1 179 ? 34.010 90.312 123.832 1.00 17.22 147 PHE C CA 1
ATOM 4923 C C . PHE C 1 179 ? 34.915 91.463 124.260 1.00 17.50 147 PHE C C 1
ATOM 4924 O O . PHE C 1 179 ? 34.499 92.618 124.057 1.00 15.58 147 PHE C O 1
ATOM 4932 N N . PRO C 1 180 ? 36.095 91.280 124.875 1.00 16.35 148 PRO C N 1
ATOM 4933 C CA . PRO C 1 180 ? 36.892 92.453 125.258 1.00 16.66 148 PRO C CA 1
ATOM 4934 C C . PRO C 1 180 ? 37.215 93.370 124.080 1.00 16.66 148 PRO C C 1
ATOM 4935 O O . PRO C 1 180 ? 37.127 94.588 124.235 1.00 15.50 148 PRO C O 1
ATOM 4939 N N . LEU C 1 181 ? 37.557 92.829 122.919 1.00 15.61 149 LEU C N 1
ATOM 4940 C CA . LEU C 1 181 ? 37.873 93.626 121.711 1.00 15.26 149 LEU C CA 1
ATOM 4941 C C . LEU C 1 181 ? 36.608 94.353 121.292 1.00 15.37 149 LEU C C 1
ATOM 4942 O O . LEU C 1 181 ? 36.638 95.563 121.042 1.00 14.54 149 LEU C O 1
ATOM 4947 N N . PHE C 1 182 ? 35.482 93.683 121.220 1.00 13.09 150 PHE C N 1
ATOM 4948 C CA . PHE C 1 182 ? 34.201 94.302 120.882 1.00 13.08 150 PHE C CA 1
ATOM 4949 C C . PHE C 1 182 ? 33.938 95.455 121.838 1.00 12.71 150 PHE C C 1
ATOM 4950 O O . PHE C 1 182 ? 33.625 96.565 121.411 1.00 12.13 150 PHE C O 1
ATOM 4958 N N . ARG C 1 183 ? 33.942 95.140 123.137 1.00 12.61 151 ARG C N 1
ATOM 4959 C CA . ARG C 1 183 ? 33.566 96.082 124.231 1.00 12.95 151 ARG C CA 1
ATOM 4960 C C . ARG C 1 183 ? 34.413 97.362 124.259 1.00 11.53 151 ARG C C 1
ATOM 4961 O O . ARG C 1 183 ? 33.859 98.413 124.638 1.00 11.66 151 ARG C O 1
ATOM 4969 N N . ASP C 1 184 ? 35.690 97.286 123.881 1.00 11.75 152 ASP C N 1
ATOM 4970 C CA . ASP C 1 184 ? 36.576 98.463 123.973 1.00 11.54 152 ASP C CA 1
ATOM 4971 C C . ASP C 1 184 ? 36.816 99.091 122.599 1.00 11.80 152 ASP C C 1
ATOM 4972 O O . ASP C 1 184 ? 37.332 100.242 122.587 1.00 11.10 152 ASP C O 1
ATOM 4977 N N . THR C 1 185 ? 36.486 98.472 121.485 1.00 11.24 153 THR C N 1
ATOM 4978 C CA . THR C 1 185 ? 36.808 99.054 120.157 1.00 11.21 153 THR C CA 1
ATOM 4979 C C . THR C 1 185 ? 35.584 99.191 119.243 1.00 10.95 153 THR C C 1
ATOM 4980 O O . THR C 1 185 ? 35.688 99.967 118.300 1.00 11.96 153 THR C O 1
ATOM 4984 N N . PHE C 1 186 ? 34.493 98.450 119.463 1.00 10.48 154 PHE C N 1
ATOM 4985 C CA . PHE C 1 186 ? 33.256 98.575 118.643 1.00 10.82 154 PHE C CA 1
ATOM 4986 C C . PHE C 1 186 ? 32.225 99.419 119.379 1.00 11.35 154 PHE C C 1
ATOM 4987 O O . PHE C 1 186 ? 31.432 100.117 118.745 1.00 11.38 154 PHE C O 1
ATOM 4995 N N . VAL C 1 187 ? 32.142 99.265 120.716 1.00 11.25 155 VAL C N 1
ATOM 4996 C CA . VAL C 1 187 ? 31.153 99.993 121.546 1.00 11.48 155 VAL C CA 1
ATOM 4997 C C . VAL C 1 187 ? 31.878 100.659 122.710 1.00 10.42 155 VAL C C 1
ATOM 4998 O O . VAL C 1 187 ? 31.370 100.668 123.861 1.00 11.46 155 VAL C O 1
ATOM 5002 N N . ASN C 1 188 ? 32.982 101.331 122.389 1.00 10.81 156 ASN C N 1
ATOM 5003 C CA . ASN C 1 188 ? 33.820 102.025 123.402 1.00 10.76 156 ASN C CA 1
ATOM 5004 C C . ASN C 1 188 ? 33.017 103.069 124.176 1.00 10.97 156 ASN C C 1
ATOM 5005 O O . ASN C 1 188 ? 33.326 103.255 125.373 1.00 11.84 156 ASN C O 1
ATOM 5010 N N . THR C 1 189 ? 31.999 103.697 123.613 1.00 11.52 157 THR C N 1
ATOM 5011 C CA . THR C 1 189 ? 31.218 104.742 124.299 1.00 11.87 157 THR C CA 1
ATOM 5012 C C . THR C 1 189 ? 30.028 104.164 125.065 1.00 12.31 157 THR C C 1
ATOM 5013 O O . THR C 1 189 ? 29.371 104.967 125.757 1.00 13.59 157 THR C O 1
ATOM 5017 N N . ALA C 1 190 ? 29.795 102.851 124.999 1.00 12.92 158 ALA C N 1
ATOM 5018 C CA . ALA C 1 190 ? 28.651 102.204 125.682 1.00 13.54 158 ALA C CA 1
ATOM 5019 C C . ALA C 1 190 ? 29.062 101.896 127.121 1.00 13.65 158 ALA C C 1
ATOM 5020 O O . ALA C 1 190 ? 30.236 101.669 127.394 1.00 13.02 158 ALA C O 1
ATOM 5022 N N . SER C 1 191 ? 28.051 101.763 127.988 1.00 16.17 159 SER C N 1
ATOM 5023 C CA . SER C 1 191 ? 28.229 101.104 129.302 1.00 16.88 159 SER C CA 1
ATOM 5024 C C . SER C 1 191 ? 28.505 99.624 129.107 1.00 16.61 159 SER C C 1
ATOM 5025 O O . SER C 1 191 ? 28.242 99.049 128.002 1.00 15.60 159 SER C O 1
ATOM 5028 N N . LEU C 1 192 ? 29.004 98.938 130.139 1.00 16.99 160 LEU C N 1
ATOM 5029 C CA . LEU C 1 192 ? 29.175 97.482 130.065 1.00 16.02 160 LEU C CA 1
ATOM 5030 C C . LEU C 1 192 ? 27.822 96.804 129.785 1.00 17.89 160 LEU C C 1
ATOM 5031 O O . LEU C 1 192 ? 27.802 95.897 128.966 1.00 17.95 160 LEU C O 1
ATOM 5036 N N . ALA C 1 193 ? 26.751 97.183 130.477 1.00 17.58 161 ALA C N 1
ATOM 5037 C CA . ALA C 1 193 ? 25.449 96.528 130.276 1.00 18.16 161 ALA C CA 1
ATOM 5038 C C . ALA C 1 193 ? 25.021 96.733 128.820 1.00 17.75 161 ALA C C 1
ATOM 5039 O O . ALA C 1 193 ? 24.504 95.792 128.195 1.00 19.92 161 ALA C O 1
ATOM 5041 N N . GLN C 1 194 ? 25.144 97.929 128.266 1.00 16.62 162 GLN C N 1
ATOM 5042 C CA . GLN C 1 194 ? 24.786 98.177 126.841 1.00 17.36 162 GLN C CA 1
ATOM 5043 C C . GLN C 1 194 ? 25.692 97.323 125.959 1.00 16.37 162 GLN C C 1
ATOM 5044 O O . GLN C 1 194 ? 25.191 96.679 125.004 1.00 15.75 162 GLN C O 1
ATOM 5050 N N . ALA C 1 195 ? 27.001 97.270 126.202 1.00 15.30 163 ALA C N 1
ATOM 5051 C CA . ALA C 1 195 ? 27.915 96.413 125.425 1.00 14.82 163 ALA C CA 1
ATOM 5052 C C . ALA C 1 195 ? 27.510 94.936 125.434 1.00 15.87 163 ALA C C 1
ATOM 5053 O O . ALA C 1 195 ? 27.525 94.298 124.379 1.00 16.04 163 ALA C O 1
ATOM 5055 N N . GLN C 1 196 ? 27.103 94.415 126.594 1.00 16.10 164 GLN C N 1
ATOM 5056 C CA . GLN C 1 196 ? 26.685 92.995 126.720 1.00 16.71 164 GLN C CA 1
ATOM 5057 C C . GLN C 1 196 ? 25.395 92.791 125.921 1.00 17.05 164 GLN C C 1
ATOM 5058 O O . GLN C 1 196 ? 25.353 91.792 125.196 1.00 19.69 164 GLN C O 1
ATOM 5064 N N . ALA C 1 197 ? 24.454 93.722 125.951 1.00 16.84 165 ALA C N 1
ATOM 5065 C CA . ALA C 1 197 ? 23.211 93.594 125.152 1.00 18.49 165 ALA C CA 1
ATOM 5066 C C . ALA C 1 197 ? 23.564 93.649 123.660 1.00 19.66 165 ALA C C 1
ATOM 5067 O O . ALA C 1 197 ? 23.058 92.796 122.863 1.00 20.04 165 ALA C O 1
ATOM 5069 N N . PHE C 1 198 ? 24.384 94.600 123.234 1.00 17.05 166 PHE C N 1
ATOM 5070 C CA . PHE C 1 198 ? 24.723 94.736 121.793 1.00 17.63 166 PHE C CA 1
ATOM 5071 C C . PHE C 1 198 ? 25.499 93.520 121.320 1.00 18.70 166 PHE C C 1
ATOM 5072 O O . PHE C 1 198 ? 25.291 93.131 120.133 1.00 18.78 166 PHE C O 1
ATOM 5080 N N . TYR C 1 199 ? 26.351 92.932 122.143 1.00 16.59 167 TYR C N 1
ATOM 5081 C CA . TYR C 1 199 ? 27.161 91.755 121.773 1.00 18.43 167 TYR C CA 1
ATOM 5082 C C . TYR C 1 199 ? 26.236 90.567 121.459 1.00 20.99 167 TYR C C 1
ATOM 5083 O O . TYR C 1 199 ? 26.543 89.763 120.527 1.00 21.19 167 TYR C O 1
ATOM 5092 N N . LYS C 1 200 ? 25.135 90.449 122.177 1.00 22.66 168 LYS C N 1
ATOM 5093 C CA . LYS C 1 200 ? 24.175 89.340 121.940 1.00 26.63 168 LYS C CA 1
ATOM 5094 C C . LYS C 1 200 ? 23.474 89.558 120.601 1.00 26.03 168 LYS C C 1
ATOM 5095 O O . LYS C 1 200 ? 23.000 88.557 120.046 1.00 32.85 168 LYS C O 1
ATOM 5101 N N . GLN C 1 201 ? 23.421 90.779 120.074 1.00 24.81 169 GLN C N 1
ATOM 5102 C CA . GLN C 1 201 ? 22.821 91.107 118.771 1.00 25.29 169 GLN C CA 1
ATOM 5103 C C . GLN C 1 201 ? 23.894 91.148 117.692 1.00 24.18 169 GLN C C 1
ATOM 5104 O O . GLN C 1 201 ? 23.611 91.716 116.629 1.00 24.89 169 GLN C O 1
ATOM 5110 N N . ALA C 1 202 ? 25.104 90.629 117.973 1.00 21.62 170 ALA C N 1
ATOM 5111 C CA . ALA C 1 202 ? 26.248 90.640 117.031 1.00 19.91 170 ALA C CA 1
ATOM 5112 C C . ALA C 1 202 ? 26.603 89.199 116.650 1.00 22.61 170 ALA C C 1
ATOM 5113 O O . ALA C 1 202 ? 27.559 88.603 117.192 1.00 23.61 170 ALA C O 1
ATOM 5115 N N . PRO C 1 203 ? 25.856 88.589 115.695 1.00 19.38 171 PRO C N 1
ATOM 5116 C CA . PRO C 1 203 ? 26.045 87.164 115.396 1.00 19.79 171 PRO C CA 1
ATOM 5117 C C . PRO C 1 203 ? 27.378 86.883 114.722 1.00 18.37 171 PRO C C 1
ATOM 5118 O O . PRO C 1 203 ? 27.971 87.747 114.058 1.00 19.12 171 PRO C O 1
ATOM 5122 N N . PRO C 1 204 ? 27.905 85.634 114.823 1.00 17.51 172 PRO C N 1
ATOM 5123 C CA . PRO C 1 204 ? 29.153 85.336 114.148 1.00 16.92 172 PRO C CA 1
ATOM 5124 C C . PRO C 1 204 ? 29.052 85.610 112.639 1.00 16.93 172 PRO C C 1
ATOM 5125 O O . PRO C 1 204 ? 28.014 85.345 112.021 1.00 18.22 172 PRO C O 1
ATOM 5129 N N . GLU C 1 205 ? 30.144 86.099 112.069 1.00 13.55 173 GLU C N 1
ATOM 5130 C CA . GLU C 1 205 ? 30.162 86.519 110.637 1.00 14.21 173 GLU C CA 1
ATOM 5131 C C . GLU C 1 205 ? 30.635 85.377 109.758 1.00 15.05 173 GLU C C 1
ATOM 5132 O O . GLU C 1 205 ? 31.768 84.923 109.910 1.00 15.46 173 GLU C O 1
ATOM 5138 N N . PRO C 1 206 ? 29.898 85.072 108.671 1.00 14.85 174 PRO C N 1
ATOM 5139 C CA . PRO C 1 206 ? 30.451 84.195 107.637 1.00 14.95 174 PRO C CA 1
ATOM 5140 C C . PRO C 1 206 ? 31.651 84.831 106.982 1.00 14.69 174 PRO C C 1
ATOM 5141 O O . PRO C 1 206 ? 31.660 86.028 106.632 1.00 14.61 174 PRO C O 1
ATOM 5145 N N . ALA C 1 207 ? 32.767 84.115 106.959 1.00 16.03 175 ALA C N 1
ATOM 5146 C CA . ALA C 1 207 ? 34.069 84.782 106.746 1.00 15.11 175 ALA C CA 1
ATOM 5147 C C . ALA C 1 207 ? 34.402 85.079 105.287 1.00 17.34 175 ALA C C 1
ATOM 5148 O O . ALA C 1 207 ? 35.196 86.026 105.005 1.00 15.88 175 ALA C O 1
ATOM 5150 N N . THR C 1 208 ? 33.894 84.299 104.326 1.00 15.81 176 THR C N 1
ATOM 5151 C CA . THR C 1 208 ? 34.427 84.390 102.961 1.00 16.42 176 THR C CA 1
ATOM 5152 C C . THR C 1 208 ? 34.332 85.813 102.403 1.00 14.82 176 THR C C 1
ATOM 5153 O O . THR C 1 208 ? 35.285 86.297 101.776 1.00 14.77 176 THR C O 1
ATOM 5157 N N . PRO C 1 209 ? 33.190 86.522 102.525 1.00 13.60 177 PRO C N 1
ATOM 5158 C CA . PRO C 1 209 ? 33.108 87.835 101.871 1.00 14.77 177 PRO C CA 1
ATOM 5159 C C . PRO C 1 209 ? 34.053 88.903 102.378 1.00 15.81 177 PRO C C 1
ATOM 5160 O O . PRO C 1 209 ? 34.304 89.858 101.689 1.00 15.37 177 PRO C O 1
ATOM 5164 N N . LEU C 1 210 ? 34.578 88.734 103.572 1.00 14.20 178 LEU C N 1
ATOM 5165 C CA . LEU C 1 210 ? 35.531 89.724 104.098 1.00 14.84 178 LEU C CA 1
ATOM 5166 C C . LEU C 1 210 ? 36.864 89.612 103.402 1.00 13.97 178 LEU C C 1
ATOM 5167 O O . LEU C 1 210 ? 37.601 90.560 103.386 1.00 14.61 178 LEU C O 1
ATOM 5172 N N . PHE C 1 211 ? 37.216 88.395 102.943 1.00 14.07 179 PHE C N 1
ATOM 5173 C CA . PHE C 1 211 ? 38.562 88.107 102.394 1.00 14.41 179 PHE C CA 1
ATOM 5174 C C . PHE C 1 211 ? 38.603 88.112 100.868 1.00 15.13 179 PHE C C 1
ATOM 5175 O O . PHE C 1 211 ? 39.682 88.179 100.274 1.00 15.82 179 PHE C O 1
ATOM 5183 N N . GLU C 1 212 ? 37.452 88.104 100.232 1.00 14.94 180 GLU C N 1
ATOM 5184 C CA . GLU C 1 212 ? 37.408 88.027 98.743 1.00 15.95 180 GLU C CA 1
ATOM 5185 C C . GLU C 1 212 ? 37.855 89.343 98.142 1.00 15.66 180 GLU C C 1
ATOM 5186 O O . GLU C 1 212 ? 37.347 90.402 98.555 1.00 16.25 180 GLU C O 1
ATOM 5192 N N . LYS C 1 213 ? 38.697 89.300 97.126 1.00 15.66 181 LYS C N 1
ATOM 5193 C CA . LYS C 1 213 ? 39.069 90.507 96.384 1.00 15.59 181 LYS C CA 1
ATOM 5194 C C . LYS C 1 213 ? 37.899 90.907 95.481 1.00 15.70 181 LYS C C 1
ATOM 5195 O O . LYS C 1 213 ? 37.201 90.042 94.953 1.00 16.43 181 LYS C O 1
ATOM 5201 N N . LEU C 1 214 ? 37.727 92.207 95.297 1.00 15.10 182 LEU C N 1
ATOM 5202 C CA . LEU C 1 214 ? 36.539 92.762 94.608 1.00 14.85 182 LEU C CA 1
ATOM 5203 C C . LEU C 1 214 ? 36.932 93.467 93.313 1.00 13.05 182 LEU C C 1
ATOM 5204 O O . LEU C 1 214 ? 37.838 94.264 93.313 1.00 14.60 182 LEU C O 1
ATOM 5209 N N . ASP C 1 215 ? 36.172 93.181 92.256 1.00 14.44 183 ASP C N 1
ATOM 5210 C CA . ASP C 1 215 ? 36.260 93.918 90.987 1.00 14.63 183 ASP C CA 1
ATOM 5211 C C . ASP C 1 215 ? 35.377 95.159 91.081 1.00 14.88 183 ASP C C 1
ATOM 5212 O O . ASP C 1 215 ? 34.139 95.024 91.044 1.00 16.81 183 ASP C O 1
ATOM 5217 N N . LEU C 1 216 ? 36.022 96.298 91.223 1.00 14.02 184 LEU C N 1
ATOM 5218 C CA . LEU C 1 216 ? 35.356 97.595 91.519 1.00 14.14 184 LEU C CA 1
ATOM 5219 C C . LEU C 1 216 ? 35.696 98.622 90.450 1.00 14.91 184 LEU C C 1
ATOM 5220 O O . LEU C 1 216 ? 35.472 99.800 90.646 1.00 14.96 184 LEU C O 1
ATOM 5225 N N . LYS C 1 217 ? 36.158 98.184 89.268 1.00 16.08 185 LYS C N 1
ATOM 5226 C CA . LYS C 1 217 ? 36.465 99.141 88.184 1.00 17.84 185 LYS C CA 1
ATOM 5227 C C . LYS C 1 217 ? 35.226 99.973 87.814 1.00 15.48 185 LYS C C 1
ATOM 5228 O O . LYS C 1 217 ? 35.368 101.193 87.663 1.00 16.42 185 LYS C O 1
ATOM 5234 N N . LYS C 1 218 ? 34.086 99.344 87.702 1.00 14.38 186 LYS C N 1
ATOM 5235 C CA . LYS C 1 218 ? 32.879 100.103 87.318 1.00 15.99 186 LYS C CA 1
ATOM 5236 C C . LYS C 1 218 ? 32.559 101.101 88.435 1.00 15.04 186 LYS C C 1
ATOM 5237 O O . LYS C 1 218 ? 32.349 102.298 88.124 1.00 14.85 186 LYS C O 1
ATOM 5243 N N . PHE C 1 219 ? 32.568 100.703 89.699 1.00 14.07 187 PHE C N 1
ATOM 5244 C CA . PHE C 1 219 ? 32.270 101.631 90.806 1.00 14.37 187 PHE C CA 1
ATOM 5245 C C . PHE C 1 219 ? 33.168 102.852 90.714 1.00 13.11 187 PHE C C 1
ATOM 5246 O O . PHE C 1 219 ? 32.684 104.016 90.828 1.00 13.79 187 PHE C O 1
ATOM 5254 N N . TYR C 1 220 ? 34.470 102.705 90.469 1.00 13.70 188 TYR C N 1
ATOM 5255 C CA . TYR C 1 220 ? 35.391 103.840 90.470 1.00 15.38 188 TYR C CA 1
ATOM 5256 C C . TYR C 1 220 ? 35.227 104.714 89.227 1.00 17.37 188 TYR C C 1
ATOM 5257 O O . TYR C 1 220 ? 35.680 105.879 89.272 1.00 19.32 188 TYR C O 1
ATOM 5266 N N . SER C 1 221 ? 34.526 104.223 88.215 1.00 16.31 189 SER C N 1
ATOM 5267 C CA . SER C 1 221 ? 34.208 105.024 87.002 1.00 16.54 189 SER C CA 1
ATOM 5268 C C . SER C 1 221 ? 32.893 105.792 87.177 1.00 16.09 189 SER C C 1
ATOM 5269 O O . SER C 1 221 ? 32.674 106.736 86.370 1.00 17.66 189 SER C O 1
ATOM 5272 N N . LEU C 1 222 ? 32.068 105.489 88.173 1.00 15.24 190 LEU C N 1
ATOM 5273 C CA . LEU C 1 222 ? 30.738 106.164 88.308 1.00 16.14 190 LEU C CA 1
ATOM 5274 C C . LEU C 1 222 ? 30.859 107.661 88.610 1.00 15.61 190 LEU C C 1
ATOM 5275 O O . LEU C 1 222 ? 31.720 108.054 89.327 1.00 17.57 190 LEU C O 1
ATOM 5280 N N . GLN C 1 223 ? 29.882 108.421 88.150 1.00 16.13 191 GLN C N 1
ATOM 5281 C CA . GLN C 1 223 ? 29.783 109.869 88.385 1.00 15.41 191 GLN C CA 1
ATOM 5282 C C . GLN C 1 223 ? 28.700 110.119 89.439 1.00 15.48 191 GLN C C 1
ATOM 5283 O O . GLN C 1 223 ? 28.356 111.235 89.656 1.00 19.12 191 GLN C O 1
ATOM 5289 N N . ILE C 1 224 ? 28.164 109.104 90.059 1.00 13.90 192 ILE C N 1
ATOM 5290 C CA . ILE C 1 224 ? 27.134 109.296 91.112 1.00 12.94 192 ILE C CA 1
ATOM 5291 C C . ILE C 1 224 ? 27.842 109.963 92.295 1.00 12.58 192 ILE C C 1
ATOM 5292 O O . ILE C 1 224 ? 28.916 109.499 92.697 1.00 13.87 192 ILE C O 1
ATOM 5297 N N . PRO C 1 225 ? 27.259 110.981 92.905 1.00 12.78 193 PRO C N 1
ATOM 5298 C CA . PRO C 1 225 ? 27.933 111.621 94.042 1.00 12.32 193 PRO C CA 1
ATOM 5299 C C . PRO C 1 225 ? 28.003 110.720 95.265 1.00 11.87 193 PRO C C 1
ATOM 5300 O O . PRO C 1 225 ? 27.170 109.829 95.477 1.00 11.29 193 PRO C O 1
ATOM 5304 N N . LYS C 1 226 ? 29.112 110.870 95.975 1.00 11.90 194 LYS C N 1
ATOM 5305 C CA . LYS C 1 226 ? 29.435 110.102 97.171 1.00 12.67 194 LYS C CA 1
ATOM 5306 C C . LYS C 1 226 ? 29.535 110.995 98.385 1.00 10.23 194 LYS C C 1
ATOM 5307 O O . LYS C 1 226 ? 29.929 112.172 98.282 1.00 11.14 194 LYS C O 1
ATOM 5313 N N . SER C 1 227 ? 29.142 110.473 99.516 1.00 10.45 195 SER C N 1
ATOM 5314 C CA . SER C 1 227 ? 29.311 111.107 100.834 1.00 10.16 195 SER C CA 1
ATOM 5315 C C . SER C 1 227 ? 30.001 110.141 101.753 1.00 8.93 195 SER C C 1
ATOM 5316 O O . SER C 1 227 ? 29.861 108.889 101.580 1.00 10.02 195 SER C O 1
ATOM 5319 N N . TYR C 1 228 ? 30.689 110.652 102.786 1.00 9.81 196 TYR C N 1
ATOM 5320 C CA . TYR C 1 228 ? 31.251 109.865 103.894 1.00 9.96 196 TYR C CA 1
ATOM 5321 C C . TYR C 1 228 ? 30.761 110.472 105.180 1.00 9.78 196 TYR C C 1
ATOM 5322 O O . TYR C 1 228 ? 31.044 111.679 105.420 1.00 10.61 196 TYR C O 1
ATOM 5331 N N . LEU C 1 229 ? 30.070 109.689 105.969 1.00 9.68 197 LEU C N 1
ATOM 5332 C CA . LEU C 1 229 ? 29.548 110.029 107.283 1.00 9.89 197 LEU C CA 1
ATOM 5333 C C . LEU C 1 229 ? 30.462 109.385 108.287 1.00 9.45 197 LEU C C 1
ATOM 5334 O O . LEU C 1 229 ? 30.526 108.142 108.336 1.00 9.74 197 LEU C O 1
ATOM 5339 N N . TYR C 1 230 ? 31.174 110.175 109.094 1.00 9.83 198 TYR C N 1
ATOM 5340 C CA . TYR C 1 230 ? 32.188 109.668 110.040 1.00 10.12 198 TYR C CA 1
ATOM 5341 C C . TYR C 1 230 ? 31.842 110.029 111.486 1.00 8.88 198 TYR C C 1
ATOM 5342 O O . TYR C 1 230 ? 31.594 111.250 111.704 1.00 10.44 198 TYR C O 1
ATOM 5351 N N . LEU C 1 231 ? 31.862 109.115 112.401 1.00 9.57 199 LEU C N 1
ATOM 5352 C CA . LEU C 1 231 ? 31.742 109.390 113.846 1.00 9.43 199 LEU C CA 1
ATOM 5353 C C . LEU C 1 231 ? 33.140 109.342 114.489 1.00 10.09 199 LEU C C 1
ATOM 5354 O O . LEU C 1 231 ? 33.871 108.368 114.339 1.00 9.99 199 LEU C O 1
ATOM 5359 N N . THR C 1 232 ? 33.441 110.370 115.283 1.00 10.13 200 THR C N 1
ATOM 5360 C CA . THR C 1 232 ? 34.869 110.625 115.646 1.00 10.33 200 THR C CA 1
ATOM 5361 C C . THR C 1 232 ? 35.409 109.680 116.725 1.00 10.34 200 THR C C 1
ATOM 5362 O O . THR C 1 232 ? 36.647 109.677 116.890 1.00 10.75 200 THR C O 1
ATOM 5366 N N . GLU C 1 233 ? 34.576 108.915 117.391 1.00 10.10 201 GLU C N 1
ATOM 5367 C CA . GLU C 1 233 ? 35.075 107.860 118.317 1.00 10.45 201 GLU C CA 1
ATOM 5368 C C . GLU C 1 233 ? 34.977 106.452 117.721 1.00 9.76 201 GLU C C 1
ATOM 5369 O O . GLU C 1 233 ? 35.122 105.468 118.441 1.00 10.33 201 GLU C O 1
ATOM 5375 N N . ASP C 1 234 ? 34.833 106.316 116.396 1.00 9.65 202 ASP C N 1
ATOM 5376 C CA . ASP C 1 234 ? 34.777 104.985 115.786 1.00 9.89 202 ASP C CA 1
ATOM 5377 C C . ASP C 1 234 ? 36.189 104.458 115.635 1.00 10.32 202 ASP C C 1
ATOM 5378 O O . ASP C 1 234 ? 36.996 104.981 114.854 1.00 11.13 202 ASP C O 1
ATOM 5383 N N . THR C 1 235 ? 36.431 103.389 116.377 1.00 11.05 203 THR C N 1
ATOM 5384 C CA . THR C 1 235 ? 37.734 102.704 116.434 1.00 10.43 203 THR C CA 1
ATOM 5385 C C . THR C 1 235 ? 37.639 101.238 116.021 1.00 11.00 203 THR C C 1
ATOM 5386 O O . THR C 1 235 ? 38.508 100.454 116.393 1.00 13.06 203 THR C O 1
ATOM 5390 N N . ALA C 1 236 ? 36.592 100.839 115.305 1.00 10.18 204 ALA C N 1
ATOM 5391 C CA . ALA C 1 236 ? 36.477 99.397 114.960 1.00 10.80 204 ALA C CA 1
ATOM 5392 C C . ALA C 1 236 ? 37.701 99.004 114.139 1.00 11.70 204 ALA C C 1
ATOM 5393 O O . ALA C 1 236 ? 38.137 97.817 114.236 1.00 12.83 204 ALA C O 1
ATOM 5395 N N . ILE C 1 237 ? 38.163 99.898 113.294 1.00 11.69 205 ILE C N 1
ATOM 5396 C CA . ILE C 1 237 ? 39.543 99.838 112.763 1.00 13.25 205 ILE C CA 1
ATOM 5397 C C . ILE C 1 237 ? 40.256 100.963 113.467 1.00 12.75 205 ILE C C 1
ATOM 5398 O O . ILE C 1 237 ? 39.701 102.044 113.681 1.00 12.06 205 ILE C O 1
ATOM 5403 N N . PRO C 1 238 ? 41.488 100.781 113.964 1.00 13.78 206 PRO C N 1
ATOM 5404 C CA . PRO C 1 238 ? 42.111 101.802 114.790 1.00 14.72 206 PRO C CA 1
ATOM 5405 C C . PRO C 1 238 ? 42.309 103.124 114.042 1.00 13.00 206 PRO C C 1
ATOM 5406 O O . PRO C 1 238 ? 42.604 103.203 112.843 1.00 13.64 206 PRO C O 1
ATOM 5410 N N . GLN C 1 239 ? 42.157 104.194 114.782 1.00 12.59 207 GLN C N 1
ATOM 5411 C CA . GLN C 1 239 ? 42.459 105.542 114.247 1.00 12.33 207 GLN C CA 1
ATOM 5412 C C . GLN C 1 239 ? 43.956 105.718 114.044 1.00 14.57 207 GLN C C 1
ATOM 5413 O O . GLN C 1 239 ? 44.747 105.138 114.817 1.00 14.03 207 GLN C O 1
ATOM 5419 N N . GLY C 1 240 ? 44.315 106.419 112.992 1.00 14.11 208 GLY C N 1
ATOM 5420 C CA . GLY C 1 240 ? 45.692 106.459 112.513 1.00 15.01 208 GLY C CA 1
ATOM 5421 C C . GLY C 1 240 ? 45.714 106.135 111.038 1.00 15.29 208 GLY C C 1
ATOM 5422 O O . GLY C 1 240 ? 44.736 106.302 110.294 1.00 14.48 208 GLY C O 1
ATOM 5423 N N . PRO C 1 241 ? 46.836 105.566 110.561 1.00 14.43 209 PRO C N 1
ATOM 5424 C CA . PRO C 1 241 ? 46.965 105.313 109.137 1.00 16.08 209 PRO C CA 1
ATOM 5425 C C . PRO C 1 241 ? 45.924 104.374 108.532 1.00 14.37 209 PRO C C 1
ATOM 5426 O O . PRO C 1 241 ? 45.775 104.434 107.318 1.00 16.63 209 PRO C O 1
ATOM 5430 N N . TYR C 1 242 ? 45.248 103.579 109.325 1.00 15.15 210 TYR C N 1
ATOM 5431 C CA . TYR C 1 242 ? 44.295 102.570 108.804 1.00 14.75 210 TYR C CA 1
ATOM 5432 C C . TYR C 1 242 ? 42.861 103.018 109.053 1.00 14.07 210 TYR C C 1
ATOM 5433 O O . TYR C 1 242 ? 41.963 102.267 108.794 1.00 14.70 210 TYR C O 1
ATOM 5442 N N . GLY C 1 243 ? 42.649 104.184 109.645 1.00 12.73 211 GLY C N 1
ATOM 5443 C CA . GLY C 1 243 ? 41.304 104.544 110.148 1.00 12.44 211 GLY C CA 1
ATOM 5444 C C . GLY C 1 243 ? 40.278 104.787 109.057 1.00 12.04 211 GLY C C 1
ATOM 5445 O O . GLY C 1 243 ? 40.571 104.949 107.877 1.00 13.39 211 GLY C O 1
ATOM 5446 N N . PHE C 1 244 ? 39.037 104.771 109.457 1.00 11.25 212 PHE C N 1
ATOM 5447 C CA . PHE C 1 244 ? 37.935 105.084 108.512 1.00 10.88 212 PHE C CA 1
ATOM 5448 C C . PHE C 1 244 ? 38.104 106.458 107.866 1.00 10.78 212 PHE C C 1
ATOM 5449 O O . PHE C 1 244 ? 37.792 106.621 106.684 1.00 12.04 212 PHE C O 1
ATOM 5457 N N . HIS C 1 245 ? 38.559 107.443 108.609 1.00 10.81 213 HIS C N 1
ATOM 5458 C CA . HIS C 1 245 ? 38.687 108.822 108.111 1.00 10.75 213 HIS C CA 1
ATOM 5459 C C . HIS C 1 245 ? 39.908 109.470 108.691 1.00 11.41 213 HIS C C 1
ATOM 5460 O O . HIS C 1 245 ? 40.036 109.492 109.897 1.00 12.21 213 HIS C O 1
ATOM 5467 N N . PRO C 1 246 ? 40.853 109.999 107.891 1.00 12.45 214 PRO C N 1
ATOM 5468 C CA . PRO C 1 246 ? 40.758 110.135 106.437 1.00 13.13 214 PRO C CA 1
ATOM 5469 C C . PRO C 1 246 ? 41.165 108.962 105.552 1.00 12.11 214 PRO C C 1
ATOM 5470 O O . PRO C 1 246 ? 40.987 109.074 104.309 1.00 13.29 214 PRO C O 1
ATOM 5474 N N . THR C 1 247 ? 41.606 107.808 106.051 1.00 12.56 215 THR C N 1
ATOM 5475 C CA . THR C 1 247 ? 42.190 106.787 105.138 1.00 13.51 215 THR C CA 1
ATOM 5476 C C . THR C 1 247 ? 41.090 106.151 104.274 1.00 13.38 215 THR C C 1
ATOM 5477 O O . THR C 1 247 ? 41.213 106.165 103.024 1.00 14.64 215 THR C O 1
ATOM 5481 N N . GLN C 1 248 ? 40.095 105.489 104.829 1.00 12.59 216 GLN C N 1
ATOM 5482 C CA . GLN C 1 248 ? 39.110 104.815 103.948 1.00 12.63 216 GLN C CA 1
ATOM 5483 C C . GLN C 1 248 ? 38.380 105.831 103.106 1.00 12.62 216 GLN C C 1
ATOM 5484 O O . GLN C 1 248 ? 38.148 105.571 101.918 1.00 12.86 216 GLN C O 1
ATOM 5490 N N . SER C 1 249 ? 37.969 106.947 103.685 1.00 11.92 217 SER C N 1
ATOM 5491 C CA . SER C 1 249 ? 37.191 107.967 102.943 1.00 12.53 217 SER C CA 1
ATOM 5492 C C . SER C 1 249 ? 37.990 108.510 101.762 1.00 13.60 217 SER C C 1
ATOM 5493 O O . SER C 1 249 ? 37.374 108.800 100.728 1.00 13.55 217 SER C O 1
ATOM 5496 N N . SER C 1 250 ? 39.301 108.593 101.864 1.00 14.07 218 SER C N 1
ATOM 5497 C CA . SER C 1 250 ? 40.180 109.145 100.797 1.00 15.33 218 SER C CA 1
ATOM 5498 C C . SER C 1 250 ? 40.022 108.283 99.557 1.00 14.76 218 SER C C 1
ATOM 5499 O O . SER C 1 250 ? 40.292 108.767 98.468 1.00 16.95 218 SER C O 1
ATOM 5502 N N . HIS C 1 251 ? 39.723 106.987 99.698 1.00 13.28 219 HIS C N 1
ATOM 5503 C CA . HIS C 1 251 ? 39.609 106.062 98.539 1.00 13.64 219 HIS C CA 1
ATOM 5504 C C . HIS C 1 251 ? 38.515 106.567 97.612 1.00 15.49 219 HIS C C 1
ATOM 5505 O O . HIS C 1 251 ? 38.582 106.218 96.385 1.00 16.39 219 HIS C O 1
ATOM 5512 N N . LEU C 1 252 ? 37.534 107.335 98.077 1.00 15.98 220 LEU C N 1
ATOM 5513 C CA . LEU C 1 252 ? 36.363 107.743 97.233 1.00 15.75 220 LEU C CA 1
ATOM 5514 C C . LEU C 1 252 ? 36.727 108.836 96.238 1.00 17.90 220 LEU C C 1
ATOM 5515 O O . LEU C 1 252 ? 35.952 109.007 95.310 1.00 19.45 220 LEU C O 1
ATOM 5520 N N . GLY C 1 253 ? 37.834 109.529 96.401 1.00 16.77 221 GLY C N 1
ATOM 5521 C CA . GLY C 1 253 ? 38.099 110.730 95.582 1.00 17.79 221 GLY C CA 1
ATOM 5522 C C . GLY C 1 253 ? 37.344 111.912 96.161 1.00 19.23 221 GLY C C 1
ATOM 5523 O O . GLY C 1 253 ? 37.524 112.199 97.340 1.00 25.03 221 GLY C O 1
ATOM 5524 N N . VAL C 1 254 ? 36.596 112.608 95.338 1.00 17.53 222 VAL C N 1
ATOM 5525 C CA . VAL C 1 254 ? 35.781 113.772 95.775 1.00 17.23 222 VAL C CA 1
ATOM 5526 C C . VAL C 1 254 ? 34.512 113.215 96.427 1.00 15.78 222 VAL C C 1
ATOM 5527 O O . VAL C 1 254 ? 33.852 112.334 95.882 1.00 16.13 222 VAL C O 1
ATOM 5531 N N . PHE C 1 255 ? 34.219 113.675 97.622 1.00 12.81 223 PHE C N 1
ATOM 5532 C CA . PHE C 1 255 ? 33.014 113.257 98.358 1.00 12.05 223 PHE C CA 1
ATOM 5533 C C . PHE C 1 255 ? 32.581 114.347 99.310 1.00 10.42 223 PHE C C 1
ATOM 5534 O O . PHE C 1 255 ? 33.355 115.252 99.665 1.00 11.63 223 PHE C O 1
ATOM 5542 N N . ARG C 1 256 ? 31.314 114.290 99.756 1.00 10.49 224 ARG C N 1
ATOM 5543 C CA . ARG C 1 256 ? 30.788 115.172 100.807 1.00 10.09 224 ARG C CA 1
ATOM 5544 C C . ARG C 1 256 ? 31.068 114.585 102.186 1.00 10.03 224 ARG C C 1
ATOM 5545 O O . ARG C 1 256 ? 30.540 113.500 102.467 1.00 10.16 224 ARG C O 1
ATOM 5553 N N . PHE C 1 257 ? 31.851 115.259 103.016 1.00 10.08 225 PHE C N 1
ATOM 5554 C CA . PHE C 1 257 ? 32.178 114.821 104.391 1.00 9.56 225 PHE C CA 1
ATOM 5555 C C . PHE C 1 257 ? 31.193 115.361 105.402 1.00 10.29 225 PHE C C 1
ATOM 5556 O O . PHE C 1 257 ? 30.930 116.564 105.399 1.00 9.98 225 PHE C O 1
ATOM 5564 N N . ILE C 1 258 ? 30.593 114.502 106.183 1.00 9.03 226 ILE C N 1
ATOM 5565 C CA . ILE C 1 258 ? 29.733 114.852 107.311 1.00 9.91 226 ILE C CA 1
ATOM 5566 C C . ILE C 1 258 ? 30.312 114.180 108.534 1.00 9.83 226 ILE C C 1
ATOM 5567 O O . ILE C 1 258 ? 30.526 112.925 108.524 1.00 10.77 226 ILE C O 1
ATOM 5572 N N . GLU C 1 259 ? 30.490 114.900 109.620 1.00 10.82 227 GLU C N 1
ATOM 5573 C CA . GLU C 1 259 ? 31.075 114.420 110.876 1.00 10.72 227 GLU C CA 1
ATOM 5574 C C . GLU C 1 259 ? 30.030 114.410 111.997 1.00 10.68 227 GLU C C 1
ATOM 5575 O O . GLU C 1 259 ? 29.258 115.350 112.121 1.00 12.51 227 GLU C O 1
ATOM 5581 N N . GLY C 1 260 ? 30.068 113.390 112.838 1.00 10.79 228 GLY C N 1
ATOM 5582 C CA . GLY C 1 260 ? 29.263 113.353 114.058 1.00 10.92 228 GLY C CA 1
ATOM 5583 C C . GLY C 1 260 ? 30.047 112.779 115.202 1.00 10.74 228 GLY C C 1
ATOM 5584 O O . GLY C 1 260 ? 31.197 112.352 115.074 1.00 10.88 228 GLY C O 1
ATOM 5585 N N . LYS C 1 261 ? 29.356 112.722 116.333 1.00 12.05 229 LYS C N 1
ATOM 5586 C CA . LYS C 1 261 ? 29.916 112.144 117.563 1.00 13.19 229 LYS C CA 1
ATOM 5587 C C . LYS C 1 261 ? 29.350 110.741 117.752 1.00 12.81 229 LYS C C 1
ATOM 5588 O O . LYS C 1 261 ? 28.138 110.530 117.666 1.00 15.44 229 LYS C O 1
ATOM 5594 N N . GLY C 1 262 ? 30.196 109.753 117.993 1.00 10.98 230 GLY C N 1
ATOM 5595 C CA . GLY C 1 262 ? 29.737 108.397 118.241 1.00 10.75 230 GLY C CA 1
ATOM 5596 C C . GLY C 1 262 ? 30.813 107.395 117.880 1.00 9.82 230 GLY C C 1
ATOM 5597 O O . GLY C 1 262 ? 31.954 107.710 117.627 1.00 11.40 230 GLY C O 1
ATOM 5598 N N . ASP C 1 263 ? 30.423 106.137 117.949 1.00 11.11 231 ASP C N 1
ATOM 5599 C CA . ASP C 1 263 ? 31.302 104.973 117.801 1.00 10.72 231 ASP C CA 1
ATOM 5600 C C . ASP C 1 263 ? 30.697 103.989 116.795 1.00 10.63 231 ASP C C 1
ATOM 5601 O O . ASP C 1 263 ? 29.680 104.301 116.098 1.00 11.96 231 ASP C O 1
ATOM 5606 N N . HIS C 1 264 ? 31.312 102.845 116.653 1.00 10.50 232 HIS C N 1
ATOM 5607 C CA . HIS C 1 264 ? 30.919 101.941 115.547 1.00 10.59 232 HIS C CA 1
ATOM 5608 C C . HIS C 1 264 ? 29.521 101.371 115.728 1.00 11.07 232 HIS C C 1
ATOM 5609 O O . HIS C 1 264 ? 28.753 101.350 114.736 1.00 11.84 232 HIS C O 1
ATOM 5616 N N . MET C 1 265 ? 29.148 100.940 116.904 1.00 10.74 233 MET C N 1
ATOM 5617 C CA . MET C 1 265 ? 27.861 100.205 117.061 1.00 11.62 233 MET C CA 1
ATOM 5618 C C . MET C 1 265 ? 26.982 100.659 118.198 1.00 12.53 233 MET C C 1
ATOM 5619 O O . MET C 1 265 ? 25.847 100.168 118.230 1.00 14.46 233 MET C O 1
ATOM 5624 N N . THR C 1 266 ? 27.367 101.626 119.018 1.00 11.32 234 THR C N 1
ATOM 5625 C CA . THR C 1 266 ? 26.498 102.132 120.088 1.00 11.66 234 THR C CA 1
ATOM 5626 C C . THR C 1 266 ? 25.501 103.149 119.533 1.00 12.64 234 THR C C 1
ATOM 5627 O O . THR C 1 266 ? 24.280 103.095 119.817 1.00 13.38 234 THR C O 1
ATOM 5631 N N . THR C 1 267 ? 25.999 104.118 118.794 1.00 11.12 235 THR C N 1
ATOM 5632 C CA . THR C 1 267 ? 25.323 105.408 118.551 1.00 11.69 235 THR C CA 1
ATOM 5633 C C . THR C 1 267 ? 24.035 105.223 117.716 1.00 11.64 235 THR C C 1
ATOM 5634 O O . THR C 1 267 ? 23.034 105.928 117.941 1.00 11.65 235 THR C O 1
ATOM 5638 N N . VAL C 1 268 ? 24.039 104.259 116.817 1.00 12.39 236 VAL C N 1
ATOM 5639 C CA . VAL C 1 268 ? 22.806 104.036 116.015 1.00 12.52 236 VAL C CA 1
ATOM 5640 C C . VAL C 1 268 ? 21.682 103.522 116.914 1.00 13.84 236 VAL C C 1
ATOM 5641 O O . VAL C 1 268 ? 20.495 103.618 116.495 1.00 14.49 236 VAL C O 1
ATOM 5645 N N . ARG C 1 269 ? 21.988 102.994 118.066 1.00 13.51 237 ARG C N 1
ATOM 5646 C CA . ARG C 1 269 ? 20.956 102.578 119.055 1.00 14.81 237 ARG C CA 1
ATOM 5647 C C . ARG C 1 269 ? 20.624 103.698 120.017 1.00 15.92 237 ARG C C 1
ATOM 5648 O O . ARG C 1 269 ? 19.449 103.798 120.409 1.00 16.94 237 ARG C O 1
ATOM 5656 N N . THR C 1 270 ? 21.606 104.380 120.538 1.00 13.41 238 THR C N 1
ATOM 5657 C CA . THR C 1 270 ? 21.397 105.305 121.668 1.00 13.80 238 THR C CA 1
ATOM 5658 C C . THR C 1 270 ? 21.075 106.703 121.213 1.00 14.48 238 THR C C 1
ATOM 5659 O O . THR C 1 270 ? 20.435 107.472 121.989 1.00 15.56 238 THR C O 1
ATOM 5663 N N . GLU C 1 271 ? 21.498 107.129 120.022 1.00 12.30 239 GLU C N 1
ATOM 5664 C CA . GLU C 1 271 ? 21.292 108.505 119.529 1.00 12.92 239 GLU C CA 1
ATOM 5665 C C . GLU C 1 271 ? 20.737 108.423 118.108 1.00 12.82 239 GLU C C 1
ATOM 5666 O O . GLU C 1 271 ? 21.224 109.068 117.177 1.00 11.97 239 GLU C O 1
ATOM 5672 N N . PRO C 1 272 ? 19.598 107.709 117.935 1.00 12.06 240 PRO C N 1
ATOM 5673 C CA . PRO C 1 272 ? 19.052 107.557 116.585 1.00 11.48 240 PRO C CA 1
ATOM 5674 C C . PRO C 1 272 ? 18.546 108.841 115.948 1.00 11.56 240 PRO C C 1
ATOM 5675 O O . PRO C 1 272 ? 18.542 108.967 114.711 1.00 11.09 240 PRO C O 1
ATOM 5679 N N . LYS C 1 273 ? 18.037 109.783 116.723 1.00 11.35 241 LYS C N 1
ATOM 5680 C CA . LYS C 1 273 ? 17.558 111.051 116.190 1.00 11.81 241 LYS C CA 1
ATOM 5681 C C . LYS C 1 273 ? 18.715 111.843 115.575 1.00 11.38 241 LYS C C 1
ATOM 5682 O O . LYS C 1 273 ? 18.589 112.322 114.445 1.00 12.05 241 LYS C O 1
ATOM 5688 N N . MET C 1 274 ? 19.834 111.913 116.270 1.00 11.51 242 MET C N 1
ATOM 5689 C CA . MET C 1 274 ? 21.042 112.601 115.780 1.00 12.32 242 MET C CA 1
ATOM 5690 C C . MET C 1 274 ? 21.544 111.831 114.562 1.00 12.04 242 MET C C 1
ATOM 5691 O O . MET C 1 274 ? 21.883 112.446 113.561 1.00 12.36 242 MET C O 1
ATOM 5696 N N . MET C 1 275 ? 21.574 110.505 114.616 1.00 11.20 243 MET C N 1
ATOM 5697 C CA . MET C 1 275 ? 22.104 109.731 113.447 1.00 11.44 243 MET C CA 1
ATOM 5698 C C . MET C 1 275 ? 21.205 109.975 112.246 1.00 11.31 243 MET C C 1
ATOM 5699 O O . MET C 1 275 ? 21.725 110.151 111.118 1.00 11.16 243 MET C O 1
ATOM 5704 N N . ALA C 1 276 ? 19.889 110.016 112.408 1.00 11.30 244 ALA C N 1
ATOM 5705 C CA . ALA C 1 276 ? 18.996 110.301 111.266 1.00 11.93 244 ALA C CA 1
ATOM 5706 C C . ALA C 1 276 ? 19.306 111.674 110.684 1.00 12.12 244 ALA C C 1
ATOM 5707 O O . ALA C 1 276 ? 19.395 111.844 109.453 1.00 11.49 244 ALA C O 1
ATOM 5709 N N . GLU C 1 277 ? 19.480 112.699 111.507 1.00 11.47 245 GLU C N 1
ATOM 5710 C CA . GLU C 1 277 ? 19.842 114.048 111.028 1.00 12.69 245 GLU C CA 1
ATOM 5711 C C . GLU C 1 277 ? 21.152 113.990 110.231 1.00 10.78 245 GLU C C 1
ATOM 5712 O O . GLU C 1 277 ? 21.230 114.648 109.192 1.00 11.10 245 GLU C O 1
ATOM 5718 N N . LEU C 1 278 ? 22.145 113.265 110.732 1.00 10.45 246 LEU C N 1
ATOM 5719 C CA . LEU C 1 278 ? 23.427 113.186 109.987 1.00 11.55 246 LEU C CA 1
ATOM 572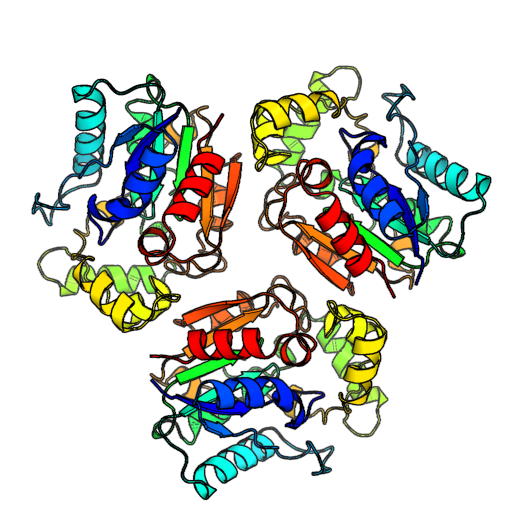0 C C . LEU C 1 278 ? 23.227 112.460 108.667 1.00 10.64 246 LEU C C 1
ATOM 5721 O O . LEU C 1 278 ? 23.887 112.820 107.667 1.00 11.32 246 LEU C O 1
ATOM 5726 N N . MET C 1 279 ? 22.414 111.413 108.652 1.00 10.80 247 MET C N 1
ATOM 5727 C CA . MET C 1 279 ? 22.169 110.700 107.385 1.00 11.70 247 MET C CA 1
ATOM 5728 C C . MET C 1 279 ? 21.467 111.571 106.370 1.00 10.65 247 MET C C 1
ATOM 5729 O O . MET C 1 279 ? 21.795 111.510 105.168 1.00 11.26 247 MET C O 1
ATOM 5734 N N . VAL C 1 280 ? 20.553 112.454 106.781 1.00 10.79 248 VAL C N 1
ATOM 5735 C CA . VAL C 1 280 ? 19.976 113.447 105.863 1.00 11.02 248 VAL C CA 1
ATOM 5736 C C . VAL C 1 280 ? 21.038 114.448 105.388 1.00 10.67 248 VAL C C 1
ATOM 5737 O O . VAL C 1 280 ? 21.093 114.738 104.210 1.00 11.03 248 VAL C O 1
ATOM 5741 N N . LYS C 1 281 ? 21.913 114.895 106.309 1.00 10.29 249 LYS C N 1
ATOM 5742 C CA . LYS C 1 281 ? 22.975 115.845 105.857 1.00 11.61 249 LYS C CA 1
ATOM 5743 C C . LYS C 1 281 ? 23.877 115.159 104.827 1.00 10.15 249 LYS C C 1
ATOM 5744 O O . LYS C 1 281 ? 24.341 115.796 103.891 1.00 11.13 249 LYS C O 1
ATOM 5750 N N . ALA C 1 282 ? 24.147 113.860 104.978 1.00 10.09 250 ALA C N 1
ATOM 5751 C CA . ALA C 1 282 ? 25.012 113.091 104.037 1.00 10.88 250 ALA C CA 1
ATOM 5752 C C . ALA C 1 282 ? 24.256 112.772 102.745 1.00 10.68 250 ALA C C 1
ATOM 5753 O O . ALA C 1 282 ? 24.891 112.666 101.708 1.00 12.39 250 ALA C O 1
ATOM 5755 N N . GLY C 1 283 ? 22.939 112.571 102.811 1.00 10.58 251 GLY C N 1
ATOM 5756 C CA . GLY C 1 283 ? 22.191 112.040 101.662 1.00 11.52 251 GLY C CA 1
ATOM 5757 C C . GLY C 1 283 ? 21.474 113.046 100.816 1.00 11.08 251 GLY C C 1
ATOM 5758 O O . GLY C 1 283 ? 21.170 112.747 99.657 1.00 12.00 251 GLY C O 1
ATOM 5759 N N . ARG C 1 284 ? 21.161 114.205 101.360 1.00 10.80 252 ARG C N 1
ATOM 5760 C CA . ARG C 1 284 ? 20.330 115.216 100.695 1.00 11.34 252 ARG C CA 1
ATOM 5761 C C . ARG C 1 284 ? 21.056 115.765 99.466 1.00 11.36 252 ARG C C 1
ATOM 5762 O O . ARG C 1 284 ? 22.290 115.690 99.344 1.00 11.99 252 ARG C O 1
ATOM 5770 N N . ASP C 1 285 ? 20.284 116.288 98.514 1.00 11.88 253 ASP C N 1
ATOM 5771 C CA . ASP C 1 285 ? 20.917 116.972 97.357 1.00 13.84 253 ASP C CA 1
ATOM 5772 C C . ASP C 1 285 ? 21.704 118.242 97.772 1.00 15.90 253 ASP C C 1
ATOM 5773 O O . ASP C 1 285 ? 21.407 118.742 98.911 1.00 14.53 253 ASP C O 1
#

B-factor: mean 16.68, std 7.08, range [8.63, 79.83]

Foldseek 3Di:
DAAEEEEAEAALAFLCLQVLLCVLLVVVVYHYHRDGFACDDPHNDLQDALVRRLVRVLCVCVVVVAAQHEYEYAACRLVSLLSNCLPPVRRHQEYEYEQYFNDDAQFFQLNLADPVVSVVQVVQLVVVVRQWHQDDLVLCCCQFAVVDDPVLSVVVSVRRDIGSHNRRGDGDHRPSSLVRPHAYEYEYAVSECNGHPDCSGCPPNRVVSNPDHHYFYHHGYRRRCCPVPSNVVSVSVCVRRPD/DEAEEEEAEAALAFLCLQVLLCVLLVVVVYHYHRDGFACDDPHPDLQDALVRRLVRVLVVCVVVVAAAHEYEYAANRLVSLLSNCLVPVRRHQEYEYEQYFNDDFQFFLLNLADPVVSVVQVCQLVVVVRQWHQDDLVLCCCQFAVVDDPVLSVVVSVRRDIGSHRRRGDTDHRPSSLPRPRAYAYEYAPSEPNGHPDCSGSPPNRVVSNPDHHYFYHHGYRRRCSPPPSNVVSVSVCVRGPD/DAEEEEAEAALAFLCLQVLLCVLLVVVVYHYHRDGFACGDPHPDLQDALVRRLVRVLVVCVVVVAAQHEYEYEAQRLVSLLSNCLVPVRRHQEYEYEQYFDDDFFFFLLNLADPVVSVVQVVQLVVVVRQWHQDDLVLCCCQFAVVDDPVLSVVVSVNRDTGSHRRRGDTDHRVSSLVDPRAYAYEYAPSERNGHPDCSGSPPNRVVSNPDHHYFYHHGYNRDCCPPPSNVVSVSVCVRGPD

Solvent-accessible surface area: 27205 Å² total; per-residue (Å²): 153,105,10,35,0,0,0,0,0,1,3,20,5,41,19,26,3,1,91,70,0,2,45,32,0,116,148,89,46,18,64,10,57,37,4,61,4,18,9,9,41,111,76,164,50,32,108,0,43,6,138,85,0,5,124,34,0,3,41,49,0,104,151,111,75,12,122,92,0,0,0,0,0,2,6,3,0,0,0,0,0,0,15,0,0,30,103,9,34,148,54,14,53,13,0,0,0,0,0,0,10,0,0,68,55,43,52,1,5,3,59,13,18,15,64,130,29,42,120,42,13,60,112,44,59,98,90,46,73,74,40,9,0,67,3,55,53,98,42,0,9,11,13,6,0,0,22,0,33,61,71,70,0,82,48,18,62,183,95,14,52,70,1,6,0,42,0,7,46,54,130,11,103,0,138,100,2,78,73,20,171,20,58,27,0,0,0,16,0,20,1,1,10,12,0,58,33,19,112,101,2,3,25,48,39,1,1,62,37,10,52,91,24,0,2,0,29,12,108,5,1,4,4,6,7,1,30,53,93,26,129,59,0,0,79,16,0,33,52,0,0,55,68,150,110,12,36,0,0,0,0,0,0,4,18,2,32,18,24,2,0,91,69,0,1,42,36,0,115,148,87,52,21,65,8,54,36,3,59,5,16,8,9,42,111,71,168,46,34,107,0,44,5,145,83,0,3,125,33,0,3,41,49,0,111,149,98,85,16,123,93,0,0,0,0,0,0,5,3,0,0,0,0,0,0,15,0,0,29,103,4,36,119,34,13,52,13,0,0,0,0,0,0,12,0,0,70,55,44,51,2,4,4,59,10,21,23,79,150,27,55,120,43,16,61,109,39,62,96,90,47,74,77,39,7,0,68,4,54,54,100,46,0,10,13,14,7,0,0,21,0,30,65,71,68,0,82,43,19,61,168,78,13,50,72,2,3,0,44,1,9,46,53,130,14,100,0,139,104,0,74,73,24,171,21,56,22,0,0,0,17,0,22,1,1,10,15,0,63,32,18,116,98,2,2,22,48,40,2,1,61,36,11,52,92,24,0,1,0,31,12,103,5,1,4,3,5,6,2,23,52,91,27,123,58,0,1,77,15,0,29,46,0,0,55,65,153,26,36,0,0,0,0,0,0,6,20,2,41,18,33,3,0,92,67,0,2,38,28,0,114,148,100,45,22,65,10,56,37,3,60,5,16,8,9,37,101,71,190,47,60,108,0,42,6,139,81,0,14,123,35,0,14,65,52,0,111,158,106,76,13,124,89,0,0,0,0,0,2,8,3,0,0,0,0,0,0,13,0,0,23,113,2,38,130,44,13,49,12,0,0,0,0,0,0,18,0,0,71,53,41,53,1,1,3,60,12,22,21,61,146,36,52,113,42,22,58,125,43,61,98,91,47,74,77,38,8,0,71,4,59,53,96,50,0,10,14,13,10,0,0,23,0,32,61,72,70,0,82,52,18,63,174,103,15,51,70,3,4,0,42,2,3,39,54,128,11,99,0,136,98,1,74,68,20,160,21,52,24,0,0,0,16,0,21,0,1,10,26,6,62,30,18,113,100,2,2,22,50,40,2,1,64,37,10,52,95,28,0,0,0,27,10,104,5,1,7,5,5,6,2,30,56,90,28,143,62,0,0,106,10,0,28,36,0,0,54,67

Radius of gyration: 26.88 Å; Cα contacts (8 Å, |Δi|>4): 1544; chains: 3; bounding box: 63×80×74 Å